Protein AF-0000000084681664 (afdb_homodimer)

InterPro domains:
  IPR002347 Short-chain dehydrogenase/reductase SDR [PF00106] (3-190)
  IPR002347 Short-chain dehydrogenase/reductase SDR [PR00081] (3-20)
  IPR002347 Short-chain dehydrogenase/reductase SDR [PR00081] (76-87)
  IPR002347 Short-chain dehydrogenase/reductase SDR [PR00081] (126-142)
  IPR002347 Short-chain dehydrogenase/reductase SDR [PR00081] (152-171)
  IPR002347 Short-chain dehydrogenase/reductase SDR [PR00081] (171-188)
  IPR020904 Short-chain dehydrogenase/reductase, conserved site [PS00061] (139-167)
  IPR036291 NAD(P)-binding domain superfamily [SSF51735] (2-217)

Secondary structure (DSSP, 8-state):
--EEEESS-SSHHHHHHHHHHHHTT-EEEEEES-HHHHHHHHHHHHTTT--EEEEES-TT-HHHHHHHHHHHHHHT--SEEEE-----SSSS---GGG--HHHHHHHHIIIIIHHHHHHHHHHHHHHHSTT-EEEEE--GGGTS--TT-HHHHHHHHHHHHHHHHHHHH-TTSEEEEEE--S---HHHHHHSTT-------HHHHHHHHHHHHHH-PPSEEEEHHHHHTT-/--EEEESS-SSHHHHHHHHHHHHTT-EEEEEES-HHHHHHHHHHHHTTT--EEEEES-TT-HHHHHHHHHHHHHHT--SEEEE-----SSSS---GGG--HHHHHHHHIIIIIHHHHHHHHHHHHHHHSTT-EEEEE--GGGTS--TT-HHHHHHHHHHHHHHHHHHHH-TTSEEEEEE--S---HHHHHHSTT-------HHHHHHHHHHHHHH-PPSEEEEHHHHHTT-

Solvent-accessible surface area (backbone atoms only — not comparable to full-atom values): 22269 Å² total; per-residue (Å²): 115,56,26,35,38,34,30,33,20,40,47,52,54,32,26,40,42,49,42,55,41,13,70,73,51,27,25,37,30,37,25,17,69,50,53,65,52,26,50,54,40,41,50,61,24,36,72,54,74,32,58,63,48,70,48,61,42,51,64,70,36,67,69,48,36,51,49,51,41,50,52,25,48,73,70,72,29,30,28,31,41,34,43,50,41,71,43,54,38,41,78,52,46,43,45,68,79,69,50,53,64,70,24,36,50,46,7,35,38,40,37,29,52,21,41,51,53,40,47,47,68,35,41,72,39,25,72,68,30,96,64,10,33,38,36,39,58,41,42,62,46,31,81,42,60,47,72,32,37,23,52,33,11,11,21,30,20,18,30,44,34,37,34,41,12,46,22,63,68,35,71,83,39,36,19,33,25,33,18,62,61,77,44,60,34,71,68,46,46,43,39,45,68,88,67,76,70,89,50,49,49,35,68,74,43,38,59,29,57,54,46,44,70,72,67,56,63,78,52,38,77,46,47,27,68,71,59,55,61,80,115,116,55,26,34,39,33,30,34,20,40,47,52,53,32,26,39,41,48,42,55,40,12,71,72,50,27,25,36,29,37,25,18,68,51,55,66,52,26,50,53,41,39,51,62,25,35,72,55,77,32,56,65,47,70,48,60,42,53,64,70,36,68,69,48,35,50,48,51,42,51,52,25,48,76,70,73,30,31,28,32,40,33,41,51,42,72,44,54,38,42,79,51,46,43,45,69,79,69,51,53,65,69,23,38,50,46,7,36,39,38,37,28,53,22,40,51,52,41,48,48,68,34,40,72,38,26,71,69,30,95,65,10,33,39,37,39,60,42,41,63,46,33,81,41,60,46,71,31,38,24,53,33,12,11,20,28,19,17,32,43,33,36,34,41,12,46,23,62,68,35,72,85,39,37,20,32,24,34,19,62,60,76,45,60,32,71,69,49,48,43,40,45,68,88,66,75,71,89,49,50,48,35,67,74,43,38,60,29,58,54,47,44,71,73,67,56,61,77,54,38,77,46,48,28,68,71,60,56,60,78,116

pLDDT: mean 96.1, std 7.07, range [36.34, 98.94]

Sequence (462 aa):
MPVAIITGASRGLGRALAEALAARGWDLVLDARGAGPLREAAEAAEGRGVRVAALPGDVTDPGHRAALVAAARRLGGADLVVSNASALGAEPLVPLAELRLDGLRRALEVNVVAALGLVQEALPLLRRSPAGTVIAVSSDAAVEAYGTWGGYGASKAALDRLAAVLGAEEPALRVWAVDPGDMATELYAAAVPGDDEPRPAPAEVVPAFLRLLDERPASGRYAAPALTVGRMPVAIITGASRGLGRALAEALAARGWDLVLDARGAGPLREAAEAAEGRGVRVAALPGDVTDPGHRAALVAAARRLGGADLVVSNASALGAEPLVPLAELRLDGLRRALEVNVVAALGLVQEALPLLRRSPAGTVIAVSSDAAVEAYGTWGGYGASKAALDRLAAVLGAEEPALRVWAVDPGDMATELYAAAVPGDDEPRPAPAEVVPAFLRLLDERPASGRYAAPALTVGR

Foldseek 3Di:
DAEEEFEPLLDFLNLLLLQVVLLVAYEYEYEDQDPVSQVVSQVSSVVSVHHYHYDYDALLDLVSLLVSLVVCVVSPFHQEYELDFFAQLDFAFAAPVPRDVSSLVVRLSRLPVSLVSSCVSRVVRLVVHQAREYERAAAPLLPDPDGSSVSNNVSRVNNQVVQVVVCVVCVSYAGEYEHLYDEPTPNVCRHDPPPPDDHHGSNVQSVLVVVCSVVVDRHHYYYSVVSPPPD/DAEEEFEPLLDFLNLLLLQVVLLVAYEYEYEDQDPVSQVVSQVSSVVSVHHYHYDYDALLDLVSLLVSLVVCVVSPFHQEYELDFFAQLDFAFAAPVPRDVSSLVVRLSRLPVSLVSSCVSRVVRLVVHQAREYERAAAPLLPDPDGSSVSNNVSRVNNQVVQVVVCVVCVSYAGEYEHLYDEPTPNVCRHDPPPPDDHHGSNVQSVLVVVCSVVVDRHHYYYSVVSPPPD

Structure (mmCIF, N/CA/C/O backbone):
data_AF-0000000084681664-model_v1
#
loop_
_entity.id
_entity.type
_entity.pdbx_description
1 polymer 'Short chain dehydrogenase'
#
loop_
_atom_site.group_PDB
_atom_site.id
_atom_site.type_symbol
_atom_site.label_atom_id
_atom_site.label_alt_id
_atom_site.label_comp_id
_atom_site.label_asym_id
_atom_site.label_entity_id
_atom_site.label_seq_id
_atom_site.pdbx_PDB_ins_code
_atom_site.Cartn_x
_atom_site.Cartn_y
_atom_site.Cartn_z
_atom_site.occupancy
_atom_site.B_iso_or_equiv
_atom_site.auth_seq_id
_atom_site.auth_comp_id
_atom_site.auth_asym_id
_atom_site.auth_atom_id
_atom_site.pdbx_PDB_model_num
ATOM 1 N N . MET A 1 1 ? -4.848 -33 -13.789 1 92.62 1 MET A N 1
ATOM 2 C CA . MET A 1 1 ? -3.588 -32.438 -13.312 1 92.62 1 MET A CA 1
ATOM 3 C C . MET A 1 1 ? -3.797 -31.047 -12.75 1 92.62 1 MET A C 1
ATOM 5 O O . MET A 1 1 ? -4.633 -30.297 -13.25 1 92.62 1 MET A O 1
ATOM 9 N N . PRO A 1 2 ? -3.109 -30.75 -11.648 1 98.06 2 PRO A N 1
ATOM 10 C CA . PRO A 1 2 ? -3.303 -29.391 -11.133 1 98.06 2 PRO A CA 1
ATOM 11 C C . PRO A 1 2 ? -2.74 -28.312 -12.062 1 98.06 2 PRO A C 1
ATOM 13 O O . PRO A 1 2 ? -1.815 -28.594 -12.828 1 98.06 2 PRO A O 1
ATOM 16 N N . VAL A 1 3 ? -3.289 -27.094 -12.039 1 98.81 3 VAL A N 1
ATOM 17 C CA . VAL A 1 3 ? -2.92 -26.016 -12.938 1 98.81 3 VAL A CA 1
ATOM 18 C C . VAL A 1 3 ? -2.449 -24.812 -12.133 1 98.81 3 VAL A C 1
ATOM 20 O O . VAL A 1 3 ? -3.1 -24.406 -11.164 1 98.81 3 VAL A O 1
ATOM 23 N N . ALA A 1 4 ? -1.304 -24.219 -12.516 1 98.94 4 ALA A N 1
ATOM 24 C CA . ALA A 1 4 ? -0.778 -23.016 -11.875 1 98.94 4 ALA A CA 1
ATOM 25 C C . ALA A 1 4 ? -0.662 -21.859 -12.867 1 98.94 4 ALA A C 1
ATOM 27 O O . ALA A 1 4 ? -0.241 -22.062 -14.016 1 98.94 4 ALA A O 1
ATOM 28 N N . ILE A 1 5 ? -1.104 -20.719 -12.477 1 98.94 5 ILE A N 1
ATOM 29 C CA . ILE A 1 5 ? -0.819 -19.453 -13.164 1 98.94 5 ILE A CA 1
ATOM 30 C C . ILE A 1 5 ? 0.334 -18.734 -12.477 1 98.94 5 ILE A C 1
ATOM 32 O O . ILE A 1 5 ? 0.264 -18.453 -11.281 1 98.94 5 ILE A O 1
ATOM 36 N N . ILE A 1 6 ? 1.409 -18.453 -13.164 1 98.94 6 ILE A N 1
ATOM 37 C CA . ILE A 1 6 ? 2.574 -17.766 -12.602 1 98.94 6 ILE A CA 1
ATOM 38 C C . ILE A 1 6 ? 2.924 -16.547 -13.453 1 98.94 6 ILE A C 1
ATOM 40 O O . ILE A 1 6 ? 3.217 -16.688 -14.641 1 98.94 6 ILE A O 1
ATOM 44 N N . THR A 1 7 ? 2.885 -15.375 -12.875 1 98.88 7 THR A N 1
ATOM 45 C CA . THR A 1 7 ? 3.27 -14.164 -13.594 1 98.88 7 THR A CA 1
ATOM 46 C C . THR A 1 7 ? 4.75 -13.852 -13.383 1 98.88 7 THR A C 1
ATOM 48 O O . THR A 1 7 ? 5.328 -14.219 -12.359 1 98.88 7 THR A O 1
ATOM 51 N N . GLY A 1 8 ? 5.34 -13.117 -14.344 1 98.06 8 GLY A N 1
ATOM 52 C CA . GLY A 1 8 ? 6.773 -12.875 -14.281 1 98.06 8 GLY A CA 1
ATOM 53 C C . GLY A 1 8 ? 7.594 -14.156 -14.312 1 98.06 8 GLY A C 1
ATOM 54 O O . GLY A 1 8 ? 8.484 -14.344 -13.484 1 98.06 8 GLY A O 1
ATOM 55 N N . ALA A 1 9 ? 7.328 -15.023 -15.242 1 98 9 ALA A N 1
ATOM 56 C CA . ALA A 1 9 ? 7.812 -16.406 -15.164 1 98 9 ALA A CA 1
ATOM 57 C C . ALA A 1 9 ? 8.992 -16.625 -16.109 1 98 9 ALA A C 1
ATOM 59 O O . ALA A 1 9 ? 9.453 -17.766 -16.266 1 98 9 ALA A O 1
ATOM 60 N N . SER A 1 10 ? 9.5 -15.555 -16.766 1 96.38 10 SER A N 1
ATOM 61 C CA . SER A 1 10 ? 10.523 -15.758 -17.781 1 96.38 10 SER A CA 1
ATOM 62 C C . SER A 1 10 ? 11.914 -15.82 -17.172 1 96.38 10 SER A C 1
ATOM 64 O O . SER A 1 10 ? 12.867 -16.25 -17.828 1 96.38 10 SER A O 1
ATOM 66 N N . ARG A 1 11 ? 12.086 -15.367 -15.93 1 94.06 11 ARG A N 1
ATOM 67 C CA . ARG A 1 11 ? 13.383 -15.359 -15.25 1 94.06 11 ARG A CA 1
ATOM 68 C C . ARG A 1 11 ? 13.203 -15.422 -13.742 1 94.06 11 ARG A C 1
ATOM 70 O O . ARG A 1 11 ? 12.078 -15.383 -13.234 1 94.06 11 ARG A O 1
ATOM 77 N N . GLY A 1 12 ? 14.305 -15.609 -13.078 1 95.56 12 GLY A N 1
ATOM 78 C CA . GLY A 1 12 ? 14.328 -15.484 -11.625 1 95.56 12 GLY A CA 1
ATOM 79 C C . GLY A 1 12 ? 13.453 -16.5 -10.922 1 95.56 12 GLY A C 1
ATOM 80 O O . GLY A 1 12 ? 13.469 -17.688 -11.281 1 95.56 12 GLY A O 1
ATOM 81 N N . LEU A 1 13 ? 12.797 -16.047 -9.891 1 97.31 13 LEU A N 1
ATOM 82 C CA . LEU A 1 13 ? 11.984 -16.906 -9.047 1 97.31 13 LEU A CA 1
ATOM 83 C C . LEU A 1 13 ? 10.836 -17.531 -9.836 1 97.31 13 LEU A C 1
ATOM 85 O O . LEU A 1 13 ? 10.547 -18.719 -9.688 1 97.31 13 LEU A O 1
ATOM 89 N N . GLY A 1 14 ? 10.164 -16.734 -10.688 1 98.06 14 GLY A N 1
ATOM 90 C CA . GLY A 1 14 ? 9.047 -17.219 -11.477 1 98.06 14 GLY A CA 1
ATOM 91 C C . GLY A 1 14 ? 9.414 -18.391 -12.367 1 98.06 14 GLY A C 1
ATOM 92 O O . GLY A 1 14 ? 8.688 -19.391 -12.414 1 98.06 14 GLY A O 1
ATOM 93 N N . ARG A 1 15 ? 10.5 -18.281 -13 1 97.38 15 ARG A N 1
ATOM 94 C CA . ARG A 1 15 ? 10.961 -19.344 -13.875 1 97.38 15 ARG A CA 1
ATOM 95 C C . ARG A 1 15 ? 11.32 -20.594 -13.07 1 97.38 15 ARG A C 1
ATOM 97 O O . ARG A 1 15 ? 10.922 -21.703 -13.438 1 97.38 15 ARG A O 1
ATOM 104 N N . ALA A 1 16 ? 12.078 -20.406 -12.023 1 97.5 16 ALA A N 1
ATOM 105 C CA . ALA A 1 16 ? 12.492 -21.531 -11.188 1 97.5 16 ALA A CA 1
ATOM 106 C C . ALA A 1 16 ? 11.281 -22.266 -10.617 1 97.5 16 ALA A C 1
ATOM 108 O O . ALA A 1 16 ? 11.266 -23.5 -10.578 1 97.5 16 ALA A O 1
ATOM 109 N N . LEU A 1 17 ? 10.289 -21.547 -10.188 1 98.06 17 LEU A N 1
ATOM 110 C CA . LEU A 1 17 ? 9.086 -22.141 -9.625 1 98.06 17 LEU A CA 1
ATOM 111 C C . LEU A 1 17 ? 8.305 -22.906 -10.695 1 98.06 17 LEU A C 1
ATOM 113 O O . LEU A 1 17 ? 7.805 -24 -10.445 1 98.06 17 LEU A O 1
ATOM 117 N N . ALA A 1 18 ? 8.188 -22.297 -11.891 1 98.38 18 ALA A N 1
ATOM 118 C CA . ALA A 1 18 ? 7.516 -22.953 -13.008 1 98.38 18 ALA A CA 1
ATOM 119 C C . ALA A 1 18 ? 8.156 -24.312 -13.312 1 98.38 18 ALA A C 1
ATOM 121 O O . ALA A 1 18 ? 7.453 -25.312 -13.461 1 98.38 18 ALA A O 1
ATOM 122 N N . GLU A 1 19 ? 9.461 -24.328 -13.375 1 97.75 19 GLU A N 1
ATOM 123 C CA . GLU A 1 19 ? 10.18 -25.562 -13.672 1 97.75 19 GLU A CA 1
ATOM 124 C C . GLU A 1 19 ? 9.953 -26.625 -12.586 1 97.75 19 GLU A C 1
ATOM 126 O O . GLU A 1 19 ? 9.75 -27.797 -12.898 1 97.75 19 GLU A O 1
ATOM 131 N N . ALA A 1 20 ? 10.008 -26.203 -11.367 1 98.06 20 ALA A N 1
ATOM 132 C CA . ALA A 1 20 ? 9.82 -27.125 -10.25 1 98.06 20 ALA A CA 1
ATOM 133 C C . ALA A 1 20 ? 8.406 -27.703 -10.25 1 98.06 20 ALA A C 1
ATOM 135 O O . ALA A 1 20 ? 8.219 -28.891 -10.008 1 98.06 20 ALA A O 1
ATOM 136 N N . LEU A 1 21 ? 7.395 -26.891 -10.492 1 98.62 21 LEU A N 1
ATOM 137 C CA . LEU A 1 21 ? 6.012 -27.359 -10.531 1 98.62 21 LEU A CA 1
ATOM 138 C C . LEU A 1 21 ? 5.793 -28.297 -11.711 1 98.62 21 LEU A C 1
ATOM 140 O O . LEU A 1 21 ? 5.09 -29.312 -11.586 1 98.62 21 LEU A O 1
ATOM 144 N N . ALA A 1 22 ? 6.406 -27.984 -12.859 1 98.38 22 ALA A N 1
ATOM 145 C CA . ALA A 1 22 ? 6.328 -28.875 -14.016 1 98.38 22 ALA A CA 1
ATOM 146 C C . ALA A 1 22 ? 6.875 -30.266 -13.68 1 98.38 22 ALA A C 1
ATOM 148 O O . ALA A 1 22 ? 6.289 -31.281 -14.062 1 98.38 22 ALA A O 1
ATOM 149 N N . ALA A 1 23 ? 7.961 -30.266 -12.961 1 97.81 23 ALA A N 1
ATOM 150 C CA . ALA A 1 23 ? 8.578 -31.516 -12.562 1 97.81 23 ALA A CA 1
ATOM 151 C C . ALA A 1 23 ? 7.645 -32.344 -11.664 1 97.81 23 ALA A C 1
ATOM 153 O O . ALA A 1 23 ? 7.766 -33.562 -11.578 1 97.81 23 ALA A O 1
ATOM 154 N N . ARG A 1 24 ? 6.727 -31.719 -11.086 1 97.81 24 ARG A N 1
ATOM 155 C CA . ARG A 1 24 ? 5.77 -32.375 -10.203 1 97.81 24 ARG A CA 1
ATOM 156 C C . ARG A 1 24 ? 4.461 -32.656 -10.93 1 97.81 24 ARG A C 1
ATOM 158 O O . ARG A 1 24 ? 3.463 -33.031 -10.305 1 97.81 24 ARG A O 1
ATOM 165 N N . GLY A 1 25 ? 4.398 -32.312 -12.195 1 97.94 25 GLY A N 1
ATOM 166 C CA . GLY A 1 25 ? 3.268 -32.688 -13.016 1 97.94 25 GLY A CA 1
ATOM 167 C C . GLY A 1 25 ? 2.213 -31.609 -13.148 1 97.94 25 GLY A C 1
ATOM 168 O O . GLY A 1 25 ? 1.084 -31.891 -13.555 1 97.94 25 GLY A O 1
ATOM 169 N N . TRP A 1 26 ? 2.49 -30.375 -12.742 1 98.56 26 TRP A N 1
ATOM 170 C CA . TRP A 1 26 ? 1.545 -29.281 -12.867 1 98.56 26 TRP A CA 1
ATOM 171 C C . TRP A 1 26 ? 1.498 -28.75 -14.297 1 98.56 26 TRP A C 1
ATOM 173 O O . TRP A 1 26 ? 2.539 -28.531 -14.922 1 98.56 26 TRP A O 1
ATOM 183 N N . ASP A 1 27 ? 0.316 -28.594 -14.82 1 98.75 27 ASP A N 1
ATOM 184 C CA . ASP A 1 27 ? 0.17 -27.766 -16.016 1 98.75 27 ASP A CA 1
ATOM 185 C C . ASP A 1 27 ? 0.334 -26.281 -15.664 1 98.75 27 ASP A C 1
ATOM 187 O O . ASP A 1 27 ? 0.046 -25.859 -14.547 1 98.75 27 ASP A O 1
ATOM 191 N N . LEU A 1 28 ? 0.81 -25.531 -16.672 1 98.88 28 LEU A N 1
ATOM 192 C CA . LEU A 1 28 ? 1.234 -24.188 -16.328 1 98.88 28 LEU A CA 1
ATOM 193 C C . LEU A 1 28 ? 0.66 -23.156 -17.297 1 98.88 28 LEU A C 1
ATOM 195 O O . LEU A 1 28 ? 0.589 -23.422 -18.5 1 98.88 28 LEU A O 1
ATOM 199 N N . VAL A 1 29 ? 0.22 -22.047 -16.781 1 98.94 29 VAL A N 1
ATOM 200 C CA . VAL A 1 29 ? 0.013 -20.797 -17.516 1 98.94 29 VAL A CA 1
ATOM 201 C C . VAL A 1 29 ? 1.051 -19.766 -17.094 1 98.94 29 VAL A C 1
ATOM 203 O O . VAL A 1 29 ? 1.085 -19.359 -15.922 1 98.94 29 VAL A 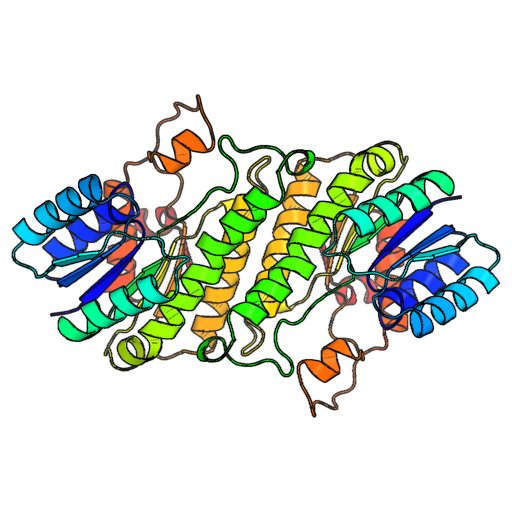O 1
ATOM 206 N N . LEU A 1 30 ? 1.912 -19.328 -18.031 1 98.81 30 LEU A N 1
ATOM 207 C CA . LEU A 1 30 ? 3.047 -18.469 -17.719 1 98.81 30 LEU A CA 1
ATOM 208 C C . LEU A 1 30 ? 2.91 -17.125 -18.422 1 98.81 30 LEU A C 1
ATOM 210 O O . LEU A 1 30 ? 2.486 -17.047 -19.578 1 98.81 30 LEU A O 1
ATOM 214 N N . ASP A 1 31 ? 3.225 -16.078 -17.609 1 98.44 31 ASP A N 1
ATOM 215 C CA . ASP A 1 31 ? 3.217 -14.695 -18.109 1 98.44 31 ASP A CA 1
ATOM 216 C C . ASP A 1 31 ? 4.578 -14.031 -17.906 1 98.44 31 ASP A C 1
ATOM 218 O O . ASP A 1 31 ? 5.238 -14.258 -16.891 1 98.44 31 ASP A O 1
ATOM 222 N N . ALA A 1 32 ? 5.031 -13.32 -18.844 1 97.69 32 ALA A N 1
ATOM 223 C CA . ALA A 1 32 ? 6.09 -12.32 -18.734 1 97.69 32 ALA A CA 1
ATOM 224 C C . ALA A 1 32 ? 5.98 -11.289 -19.844 1 97.69 32 ALA A C 1
ATOM 226 O O . ALA A 1 32 ? 5.25 -11.484 -20.828 1 97.69 32 ALA A O 1
ATOM 227 N N . ARG A 1 33 ? 6.727 -10.219 -19.766 1 93.69 33 ARG A N 1
ATOM 228 C CA . ARG A 1 33 ? 6.652 -9.141 -20.75 1 93.69 33 ARG A CA 1
ATOM 229 C C . ARG A 1 33 ? 7.379 -9.523 -22.047 1 93.69 33 ARG A C 1
ATOM 231 O O . ARG A 1 33 ? 6.887 -9.266 -23.141 1 93.69 33 ARG A O 1
ATOM 238 N N . GLY A 1 34 ? 8.469 -10.18 -21.844 1 92.94 34 GLY A N 1
ATOM 239 C CA . GLY A 1 34 ? 9.281 -10.508 -23.016 1 92.94 34 GLY A CA 1
ATOM 240 C C . GLY A 1 34 ? 8.938 -11.859 -23.609 1 92.94 34 GLY A C 1
ATOM 241 O O . GLY A 1 34 ? 9.07 -12.891 -22.953 1 92.94 34 GLY A O 1
ATOM 242 N N . ALA A 1 35 ? 8.609 -11.891 -24.891 1 95.75 35 ALA A N 1
ATOM 243 C CA . ALA A 1 35 ? 8.148 -13.102 -25.562 1 95.75 35 ALA A CA 1
ATOM 244 C C . ALA A 1 35 ? 9.273 -14.133 -25.672 1 95.75 35 ALA A C 1
ATOM 246 O O . ALA A 1 35 ? 9.062 -15.32 -25.438 1 95.75 35 ALA A O 1
ATOM 247 N N . GLY A 1 36 ? 10.422 -13.695 -26.031 1 95.31 36 GLY A N 1
ATOM 248 C CA . GLY A 1 36 ? 11.547 -14.602 -26.219 1 95.31 36 GLY A CA 1
ATOM 249 C C . GLY A 1 36 ? 11.898 -15.391 -24.969 1 95.31 36 GLY A C 1
ATOM 250 O O . GLY A 1 36 ? 11.773 -16.609 -24.953 1 95.31 36 GLY A O 1
ATOM 251 N N . PRO A 1 37 ? 12.305 -14.664 -23.938 1 95.62 37 PRO A N 1
ATOM 252 C CA . PRO A 1 37 ? 12.641 -15.352 -22.688 1 95.62 37 PRO A CA 1
ATOM 253 C C . PRO A 1 37 ? 11.484 -16.203 -22.156 1 95.62 37 PRO A C 1
ATOM 255 O O . PRO A 1 37 ? 11.711 -17.266 -21.578 1 95.62 37 PRO A O 1
ATOM 258 N N . LEU A 1 38 ? 10.289 -15.789 -22.344 1 97.75 38 LEU A N 1
ATOM 259 C CA . LEU A 1 38 ? 9.125 -16.531 -21.891 1 97.75 38 LEU A CA 1
ATOM 260 C C . LEU A 1 38 ? 8.992 -17.859 -22.641 1 97.75 38 LEU A C 1
ATOM 262 O O . LEU A 1 38 ? 8.672 -18.891 -22.062 1 97.75 38 LEU A O 1
ATOM 266 N N . ARG A 1 39 ? 9.188 -17.828 -23.906 1 97 39 ARG A N 1
ATOM 267 C CA . ARG A 1 39 ? 9.141 -19.031 -24.703 1 97 39 ARG A CA 1
ATOM 268 C C . ARG A 1 39 ? 10.188 -20.047 -24.25 1 97 39 ARG A C 1
ATOM 270 O O . ARG A 1 39 ? 9.906 -21.25 -24.188 1 97 39 ARG A O 1
ATOM 277 N N . GLU A 1 40 ? 11.312 -19.578 -23.969 1 96.56 40 GLU A N 1
ATOM 278 C CA . GLU A 1 40 ? 12.367 -20.453 -23.469 1 96.56 40 GLU A CA 1
ATOM 279 C C . GLU A 1 40 ? 11.969 -21.109 -22.156 1 96.56 40 GLU A C 1
ATOM 281 O O . GLU A 1 40 ? 12.195 -22.312 -21.953 1 96.56 40 GLU A O 1
ATOM 286 N N . ALA A 1 41 ? 11.438 -20.312 -21.266 1 96.06 41 ALA A N 1
ATOM 287 C CA . ALA A 1 41 ? 10.953 -20.844 -20 1 96.06 41 ALA A CA 1
ATOM 288 C C . ALA A 1 41 ? 9.867 -21.906 -20.219 1 96.06 41 ALA A C 1
ATOM 290 O O . ALA A 1 41 ? 9.859 -22.938 -19.562 1 96.06 41 ALA A O 1
ATOM 291 N N . ALA A 1 42 ? 8.977 -21.641 -21.141 1 97.56 42 ALA A N 1
ATOM 292 C CA . ALA A 1 42 ? 7.887 -22.562 -21.453 1 97.56 42 ALA A CA 1
ATOM 293 C C . ALA A 1 42 ? 8.422 -23.875 -22 1 97.56 42 ALA A C 1
ATOM 295 O O . ALA A 1 42 ? 7.953 -24.953 -21.641 1 97.56 42 ALA A O 1
ATOM 296 N N . GLU A 1 43 ? 9.375 -23.781 -22.859 1 96.88 43 GLU A N 1
ATOM 297 C CA . GLU A 1 43 ? 9.961 -24.969 -23.469 1 96.88 43 GLU A CA 1
ATOM 298 C C . GLU A 1 43 ? 10.641 -25.844 -22.422 1 96.88 43 GLU A C 1
ATOM 300 O O . GLU A 1 43 ? 10.531 -27.078 -22.469 1 96.88 43 GLU A O 1
ATOM 305 N N . ALA A 1 44 ? 11.305 -25.188 -21.547 1 94.56 44 ALA A N 1
ATOM 306 C CA . ALA A 1 44 ? 11.961 -25.922 -20.469 1 94.56 44 ALA A CA 1
ATOM 307 C C . ALA A 1 44 ? 10.938 -26.688 -19.625 1 94.56 44 ALA A C 1
ATOM 309 O O . ALA A 1 44 ? 11.18 -27.828 -19.25 1 94.56 44 ALA A O 1
ATOM 310 N N . ALA A 1 45 ? 9.836 -26.125 -19.344 1 94.38 45 ALA A N 1
ATOM 311 C CA . ALA A 1 45 ? 8.781 -26.734 -18.547 1 94.38 45 ALA A CA 1
ATOM 312 C C . ALA A 1 45 ? 8.078 -27.844 -19.328 1 94.38 45 ALA A C 1
ATOM 314 O O . ALA A 1 45 ? 7.777 -28.906 -18.781 1 94.38 45 ALA A O 1
ATOM 315 N N . GLU A 1 46 ? 7.832 -27.594 -20.609 1 94.88 46 GLU A N 1
ATOM 316 C CA . GLU A 1 46 ? 7.168 -28.578 -21.469 1 94.88 46 GLU A CA 1
ATOM 317 C C . GLU A 1 46 ? 7.988 -29.859 -21.594 1 94.88 46 GLU A C 1
ATOM 319 O O . GLU A 1 46 ? 7.43 -30.938 -21.734 1 94.88 46 GLU A O 1
ATOM 324 N N . GLY A 1 47 ? 9.203 -29.656 -21.531 1 92.75 47 GLY A N 1
ATOM 325 C CA . GLY A 1 47 ? 10.102 -30.812 -21.594 1 92.75 47 GLY A CA 1
ATOM 326 C C . GLY A 1 47 ? 9.867 -31.797 -20.469 1 92.75 47 GLY A C 1
ATOM 327 O O . GLY A 1 47 ? 10.305 -32.969 -20.562 1 92.75 47 GLY A O 1
ATOM 328 N N . ARG A 1 48 ? 9.117 -31.422 -19.516 1 92.31 48 ARG A N 1
ATOM 329 C CA . ARG A 1 48 ? 8.828 -32.281 -18.375 1 92.31 48 ARG A CA 1
ATOM 330 C C . ARG A 1 48 ? 7.535 -33.062 -18.594 1 92.31 48 ARG A C 1
ATOM 332 O O . ARG A 1 48 ? 7.082 -33.781 -17.703 1 92.31 48 ARG A O 1
ATOM 339 N N . GLY A 1 49 ? 6.82 -32.844 -19.719 1 94.5 49 GLY A N 1
ATOM 340 C CA . GLY A 1 49 ? 5.664 -33.656 -20.109 1 94.5 49 GLY A CA 1
ATOM 341 C C . GLY A 1 49 ? 4.348 -33.031 -19.688 1 94.5 49 GLY A C 1
ATOM 342 O O . GLY A 1 49 ? 3.336 -33.719 -19.562 1 94.5 49 GLY A O 1
ATOM 343 N N . VAL A 1 50 ? 4.324 -31.781 -19.344 1 97.62 50 VAL A N 1
ATOM 344 C CA . VAL A 1 50 ? 3.104 -31.109 -18.906 1 97.62 50 VAL A CA 1
ATOM 345 C C . VAL A 1 50 ? 2.654 -30.125 -19.984 1 97.62 50 VAL A C 1
ATOM 347 O O . VAL A 1 50 ? 3.393 -29.844 -20.938 1 97.62 50 VAL A O 1
ATOM 350 N N . ARG A 1 51 ? 1.422 -29.641 -19.891 1 98.25 51 ARG A N 1
ATOM 351 C CA . ARG A 1 51 ? 0.934 -28.609 -20.797 1 98.25 51 ARG A CA 1
ATOM 352 C C . ARG A 1 51 ? 1.282 -27.219 -20.266 1 98.25 51 ARG A C 1
ATOM 354 O O . ARG A 1 51 ? 1.167 -26.953 -19.062 1 98.25 51 ARG A O 1
ATOM 361 N N . VAL A 1 52 ? 1.772 -26.406 -21.156 1 98.56 52 VAL A N 1
ATOM 362 C CA . VAL A 1 52 ? 2.158 -25.062 -20.781 1 98.56 52 VAL A CA 1
ATOM 363 C C . VAL A 1 52 ? 1.534 -24.047 -21.75 1 98.56 52 VAL A C 1
ATOM 365 O O . VAL A 1 52 ? 1.628 -24.219 -22.969 1 98.56 52 VAL A O 1
ATOM 368 N N . ALA A 1 53 ? 0.82 -23.094 -21.297 1 98.69 53 ALA A N 1
ATOM 369 C CA . ALA A 1 53 ? 0.409 -21.906 -22.047 1 98.69 53 ALA A CA 1
ATOM 370 C C . ALA A 1 53 ? 1.249 -20.703 -21.656 1 98.69 53 ALA A C 1
ATOM 372 O O . ALA A 1 53 ? 1.218 -20.25 -20.516 1 98.69 53 ALA A O 1
ATOM 373 N N . ALA A 1 54 ? 2.055 -20.25 -22.562 1 98.62 54 ALA A N 1
ATOM 374 C CA . ALA A 1 54 ? 2.879 -19.062 -22.344 1 98.62 54 ALA A CA 1
ATOM 375 C C . ALA A 1 54 ? 2.297 -17.844 -23.078 1 98.62 54 ALA A C 1
ATOM 377 O O . ALA A 1 54 ? 2.174 -17.844 -24.297 1 98.62 54 ALA A O 1
ATOM 378 N N . LEU A 1 55 ? 1.935 -16.828 -22.328 1 98.69 55 LEU A N 1
ATOM 379 C CA . LEU A 1 55 ? 1.298 -15.648 -22.906 1 98.69 55 LEU A CA 1
ATOM 380 C C . LEU A 1 55 ? 2.084 -14.383 -22.562 1 98.69 55 LEU A C 1
ATOM 382 O O . LEU A 1 55 ? 1.999 -13.875 -21.453 1 98.69 55 LEU A O 1
ATOM 386 N N . PRO A 1 56 ? 2.879 -13.859 -23.531 1 98.62 56 PRO A N 1
ATOM 387 C CA . PRO A 1 56 ? 3.566 -12.594 -23.266 1 98.62 56 PRO A CA 1
ATOM 388 C C . PRO A 1 56 ? 2.604 -11.422 -23.141 1 98.62 56 PRO A C 1
ATOM 390 O O . PRO A 1 56 ? 1.602 -11.352 -23.859 1 98.62 56 PRO A O 1
ATOM 393 N N . GLY A 1 57 ? 2.816 -10.578 -22.172 1 98.5 57 GLY A N 1
ATOM 394 C CA . GLY A 1 57 ? 1.959 -9.422 -21.984 1 98.5 57 GLY A CA 1
ATOM 395 C C . GLY A 1 57 ? 2.203 -8.719 -20.656 1 98.5 57 GLY A C 1
ATOM 396 O O . GLY A 1 57 ? 3.092 -9.102 -19.891 1 98.5 57 GLY A O 1
ATOM 397 N N . ASP A 1 58 ? 1.516 -7.648 -20.453 1 98.62 58 ASP A N 1
ATOM 398 C CA . ASP A 1 58 ? 1.601 -6.824 -19.25 1 98.62 58 ASP A CA 1
ATOM 399 C C . ASP A 1 58 ? 0.452 -7.125 -18.297 1 98.62 58 ASP A C 1
ATOM 401 O O . ASP A 1 58 ? -0.718 -6.988 -18.656 1 98.62 58 ASP A O 1
ATOM 405 N N . VAL A 1 59 ? 0.784 -7.547 -17.109 1 98.69 59 VAL A N 1
ATOM 406 C CA . VAL A 1 59 ? -0.218 -7.957 -16.125 1 98.69 59 VAL A CA 1
ATOM 407 C C . VAL A 1 59 ? -1.104 -6.77 -15.758 1 98.69 59 VAL A C 1
ATOM 409 O O . VAL A 1 59 ? -2.176 -6.945 -15.18 1 98.69 59 VAL A O 1
ATOM 412 N N . THR A 1 60 ? -0.649 -5.527 -16.047 1 98.62 60 THR A N 1
ATOM 413 C CA . THR A 1 60 ? -1.479 -4.367 -15.734 1 98.62 60 THR A CA 1
ATOM 414 C C . THR A 1 60 ? -2.619 -4.234 -16.734 1 98.62 60 THR A C 1
ATOM 416 O O . THR A 1 60 ? -3.564 -3.475 -16.516 1 98.62 60 THR A O 1
ATOM 419 N N . ASP A 1 61 ? -2.615 -5 -17.812 1 98.62 61 ASP A N 1
ATOM 420 C CA . ASP A 1 61 ? -3.67 -5.016 -18.812 1 98.62 61 ASP A CA 1
ATOM 421 C C . ASP A 1 61 ? -4.777 -5.992 -18.438 1 98.62 61 ASP A C 1
ATOM 423 O O . ASP A 1 61 ? -4.547 -7.199 -18.344 1 98.62 61 ASP A O 1
ATOM 427 N N . PRO A 1 62 ? -5.977 -5.449 -18.297 1 98.38 62 PRO A N 1
ATOM 428 C CA . PRO A 1 62 ? -7.066 -6.34 -17.906 1 98.38 62 PRO A CA 1
ATOM 429 C C . PRO A 1 62 ? -7.336 -7.438 -18.938 1 98.38 62 PRO A C 1
ATOM 431 O O . PRO A 1 62 ? -7.676 -8.562 -18.562 1 98.38 62 PRO A O 1
ATOM 434 N N . GLY A 1 63 ? -7.242 -7.09 -20.156 1 98.69 63 GLY A N 1
ATOM 435 C CA . GLY A 1 63 ? -7.414 -8.102 -21.188 1 98.69 63 GLY A CA 1
ATOM 436 C C . GLY A 1 63 ? -6.391 -9.219 -21.094 1 98.69 63 GLY A C 1
ATOM 437 O O . GLY A 1 63 ? -6.719 -10.383 -21.344 1 98.69 63 GLY A O 1
ATOM 438 N N . HIS A 1 64 ? -5.191 -8.867 -20.781 1 98.75 64 HIS A N 1
ATOM 439 C CA . HIS A 1 64 ? -4.137 -9.867 -20.641 1 98.75 64 HIS A CA 1
ATOM 440 C C . HIS A 1 64 ? -4.414 -10.797 -19.469 1 98.75 64 HIS A C 1
ATOM 442 O O . HIS A 1 64 ? -4.277 -12.016 -19.578 1 98.75 64 HIS A O 1
ATOM 448 N N . ARG A 1 65 ? -4.82 -10.273 -18.328 1 98.81 65 ARG A N 1
ATOM 449 C CA . ARG A 1 65 ? -5.152 -11.086 -17.172 1 98.81 65 ARG A CA 1
ATOM 450 C C . ARG A 1 65 ? -6.297 -12.047 -17.484 1 98.81 65 ARG A C 1
ATOM 452 O O . ARG A 1 65 ? -6.246 -13.219 -17.109 1 98.81 65 ARG A O 1
ATOM 459 N N . ALA A 1 66 ? -7.25 -11.508 -18.156 1 98.81 66 ALA A N 1
ATOM 460 C CA . ALA A 1 66 ? -8.367 -12.359 -18.562 1 98.81 66 ALA A CA 1
ATOM 461 C C . ALA A 1 66 ? -7.895 -13.508 -19.453 1 98.81 66 ALA A C 1
ATOM 463 O O . ALA A 1 66 ? -8.383 -14.633 -19.328 1 98.81 66 ALA A O 1
ATOM 464 N N . ALA A 1 67 ? -6.996 -13.219 -20.312 1 98.88 67 ALA A N 1
ATOM 465 C CA . ALA A 1 67 ? -6.453 -14.234 -21.203 1 98.88 67 ALA A CA 1
ATOM 466 C C . ALA A 1 67 ? -5.707 -15.312 -20.422 1 98.88 67 ALA A C 1
ATOM 468 O O . ALA A 1 67 ? -5.766 -16.5 -20.766 1 98.88 67 ALA A O 1
ATOM 469 N N . LEU A 1 68 ? -4.98 -14.914 -19.406 1 98.94 68 LEU A N 1
ATOM 470 C CA . LEU A 1 68 ? -4.285 -15.875 -18.562 1 98.94 68 LEU A CA 1
ATOM 471 C C . LEU A 1 68 ? -5.277 -16.828 -17.906 1 98.94 68 LEU A C 1
ATOM 473 O O . LEU A 1 68 ? -5.066 -18.047 -17.906 1 98.94 68 LEU A O 1
ATOM 477 N N . VAL A 1 69 ? -6.352 -16.312 -17.375 1 98.94 69 VAL A N 1
ATOM 478 C CA . VAL A 1 69 ? -7.344 -17.109 -16.672 1 98.94 69 VAL A CA 1
ATOM 479 C C . VAL A 1 69 ? -8.086 -18 -17.656 1 98.94 69 VAL A C 1
ATOM 481 O O . VAL A 1 69 ? -8.383 -19.156 -17.359 1 98.94 69 VAL A O 1
ATOM 484 N N . ALA A 1 70 ? -8.344 -17.438 -18.828 1 98.88 70 ALA A N 1
ATOM 485 C CA . ALA A 1 70 ? -8.969 -18.234 -19.875 1 98.88 70 ALA A CA 1
ATOM 486 C C . ALA A 1 70 ? -8.094 -19.422 -20.25 1 98.88 70 ALA A C 1
ATOM 488 O O . ALA A 1 70 ? -8.594 -20.531 -20.484 1 98.88 70 ALA A O 1
ATOM 489 N N . ALA A 1 71 ? -6.809 -19.203 -20.375 1 98.94 71 ALA A N 1
ATOM 490 C CA . ALA A 1 71 ? -5.871 -20.297 -20.672 1 98.94 71 ALA A CA 1
ATOM 491 C C . ALA A 1 71 ? -5.906 -21.359 -19.594 1 98.94 71 ALA A C 1
ATOM 493 O O . ALA A 1 71 ? -5.863 -22.562 -19.891 1 98.94 71 ALA A O 1
ATOM 494 N N . ALA A 1 72 ? -5.934 -20.938 -18.359 1 98.88 72 ALA A N 1
ATOM 495 C CA . ALA A 1 72 ? -6.031 -21.875 -17.234 1 98.88 72 ALA A CA 1
ATOM 496 C C . ALA A 1 72 ? -7.316 -22.703 -17.328 1 98.88 72 ALA A C 1
ATOM 498 O O . ALA A 1 72 ? -7.297 -23.906 -17.109 1 98.88 72 ALA A O 1
ATOM 499 N N . ARG A 1 73 ? -8.375 -22 -17.641 1 98.62 73 ARG A N 1
ATOM 500 C CA . ARG A 1 73 ? -9.656 -22.688 -17.797 1 98.62 73 ARG A CA 1
ATOM 501 C C . ARG A 1 73 ? -9.57 -23.781 -18.859 1 98.62 73 ARG A C 1
ATOM 503 O O . ARG A 1 73 ? -10.109 -24.875 -18.672 1 98.62 73 ARG A O 1
ATOM 510 N N . ARG A 1 74 ? -8.922 -23.5 -19.938 1 98.56 74 ARG A N 1
ATOM 511 C CA . ARG A 1 74 ? -8.766 -24.469 -21.016 1 98.56 74 ARG A CA 1
ATOM 512 C C . ARG A 1 74 ? -7.93 -25.656 -20.562 1 98.56 74 ARG A C 1
ATOM 514 O O . ARG A 1 74 ? -8.102 -26.766 -21.062 1 98.56 74 ARG A O 1
ATOM 521 N N . LEU A 1 75 ? -7.023 -25.406 -19.656 1 98.5 75 LEU A N 1
ATOM 522 C CA . LEU A 1 75 ? -6.18 -26.484 -19.141 1 98.5 75 LEU A CA 1
ATOM 523 C C . LEU A 1 75 ? -6.918 -27.281 -18.078 1 98.5 75 LEU A C 1
ATOM 525 O O . LEU A 1 75 ? -6.414 -28.297 -17.594 1 98.5 75 LEU A O 1
ATOM 529 N N . GLY A 1 76 ? -8.055 -26.812 -17.625 1 97.94 76 GLY A N 1
ATOM 530 C CA . GLY A 1 76 ? -8.875 -27.609 -16.734 1 97.94 76 GLY A CA 1
ATOM 531 C C . GLY A 1 76 ? -9.195 -26.891 -15.43 1 97.94 76 GLY A C 1
ATOM 532 O O . GLY A 1 76 ? -9.898 -27.422 -14.578 1 97.94 76 GLY A O 1
ATOM 533 N N . GLY A 1 77 ? -8.711 -25.703 -15.266 1 98.25 77 GLY A N 1
ATOM 534 C CA . GLY A 1 77 ? -8.977 -24.938 -14.062 1 98.25 77 GLY A CA 1
ATOM 535 C C . GLY A 1 77 ? -7.766 -24.172 -13.562 1 98.25 77 GLY A C 1
ATOM 536 O O . GLY A 1 77 ? -6.859 -23.859 -14.336 1 98.25 77 GLY A O 1
ATOM 537 N N . ALA A 1 78 ? -7.812 -23.797 -12.312 1 98.75 78 ALA A N 1
ATOM 538 C CA . ALA A 1 78 ? -6.711 -23.125 -11.625 1 98.75 78 ALA A CA 1
ATOM 539 C C . ALA A 1 78 ? -6.645 -23.547 -10.156 1 98.75 78 ALA A C 1
ATOM 541 O O . ALA A 1 78 ? -7.605 -23.359 -9.414 1 98.75 78 ALA A O 1
ATOM 542 N N . ASP A 1 79 ? -5.535 -24.094 -9.828 1 98.88 79 ASP A N 1
ATOM 543 C CA . ASP A 1 79 ? -5.332 -24.547 -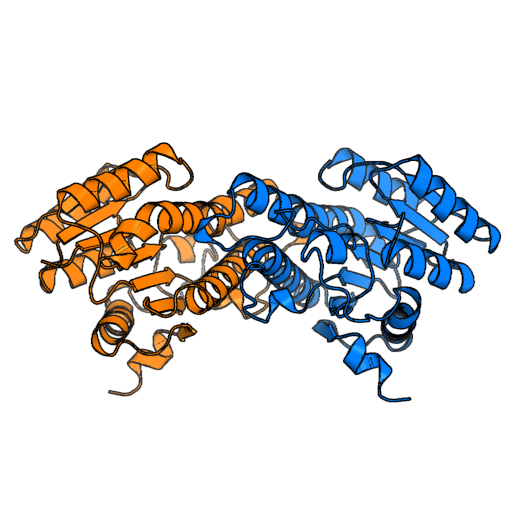8.453 1 98.88 79 ASP A CA 1
ATOM 544 C C . ASP A 1 79 ? -4.391 -23.609 -7.699 1 98.88 79 ASP A C 1
ATOM 546 O O . ASP A 1 79 ? -4.383 -23.594 -6.469 1 98.88 79 ASP A O 1
ATOM 550 N N . LEU A 1 80 ? -3.57 -22.875 -8.414 1 98.94 80 LEU A N 1
ATOM 551 C CA . LEU A 1 80 ? -2.559 -21.984 -7.832 1 98.94 80 LEU A CA 1
ATOM 552 C C . LEU A 1 80 ? -2.369 -20.75 -8.688 1 98.94 80 LEU A C 1
ATOM 554 O O . LEU A 1 80 ? -2.232 -20.844 -9.914 1 98.94 80 LEU A O 1
ATOM 558 N N . VAL A 1 81 ? -2.48 -19.609 -8.102 1 98.94 81 VAL A N 1
ATOM 559 C CA . VAL A 1 81 ? -2.094 -18.344 -8.719 1 98.94 81 VAL A CA 1
ATOM 560 C C . VAL A 1 81 ? -0.9 -17.75 -7.973 1 98.94 81 VAL A C 1
ATOM 562 O O . VAL A 1 81 ? -0.955 -17.547 -6.754 1 98.94 81 VAL A O 1
ATOM 565 N N . VAL A 1 82 ? 0.201 -17.516 -8.664 1 98.94 82 VAL A N 1
ATOM 566 C CA . VAL A 1 82 ? 1.394 -16.891 -8.094 1 98.94 82 VAL A CA 1
ATOM 567 C C . VAL A 1 82 ? 1.604 -15.516 -8.711 1 98.94 82 VAL A C 1
ATOM 569 O O . VAL A 1 82 ? 2.025 -15.398 -9.867 1 98.94 82 VAL A O 1
ATOM 572 N N . SER A 1 83 ? 1.313 -14.5 -7.93 1 98.69 83 SER A N 1
ATOM 573 C CA . SER A 1 83 ? 1.636 -13.133 -8.32 1 98.69 83 SER A CA 1
ATOM 574 C C . SER A 1 83 ? 3.104 -12.812 -8.062 1 98.69 83 SER A C 1
ATOM 576 O O . SER A 1 83 ? 3.455 -12.328 -6.984 1 98.69 83 SER A O 1
ATOM 578 N N . ASN A 1 84 ? 3.902 -13.023 -9.062 1 98.62 84 ASN A N 1
ATOM 579 C CA . ASN A 1 84 ? 5.348 -12.867 -8.961 1 98.62 84 ASN A CA 1
ATOM 580 C C . ASN A 1 84 ? 5.844 -11.664 -9.758 1 98.62 84 ASN A C 1
ATOM 582 O O . ASN A 1 84 ? 6.891 -11.094 -9.445 1 98.62 84 ASN A O 1
ATOM 586 N N . ALA A 1 85 ? 5.125 -11.289 -10.859 1 98.25 85 ALA A N 1
ATOM 587 C CA . ALA A 1 85 ? 5.484 -10.086 -11.602 1 98.25 85 ALA A CA 1
ATOM 588 C C . ALA A 1 85 ? 5.59 -8.883 -10.672 1 98.25 85 ALA A C 1
ATOM 590 O O . ALA A 1 85 ? 4.734 -8.68 -9.805 1 98.25 85 ALA A O 1
ATOM 591 N N . SER A 1 86 ? 6.668 -8.125 -10.797 1 97.75 86 SER A N 1
ATOM 592 C CA . SER A 1 86 ? 6.902 -7.031 -9.859 1 97.75 86 SER A CA 1
ATOM 593 C C . SER A 1 86 ? 7.633 -5.875 -10.531 1 97.75 86 SER A C 1
ATOM 595 O O . SER A 1 86 ? 8.328 -6.07 -11.531 1 97.75 86 SER A O 1
ATOM 597 N N . ALA A 1 87 ? 7.41 -4.715 -10.031 1 97.81 87 ALA A N 1
ATOM 598 C CA . ALA A 1 87 ? 8.125 -3.504 -10.422 1 97.81 87 ALA A CA 1
ATOM 599 C C . ALA A 1 87 ? 8.727 -2.809 -9.203 1 97.81 87 ALA A C 1
ATOM 601 O O . ALA A 1 87 ? 8.094 -2.736 -8.141 1 97.81 87 ALA A O 1
ATOM 602 N N . LEU A 1 88 ? 9.906 -2.316 -9.367 1 97.94 88 LEU A N 1
ATOM 603 C CA . LEU A 1 88 ? 10.609 -1.631 -8.289 1 97.94 88 LEU A CA 1
ATOM 604 C C . LEU A 1 88 ? 10.094 -0.203 -8.133 1 97.94 88 LEU A C 1
ATOM 606 O O . LEU A 1 88 ? 10.062 0.328 -7.016 1 97.94 88 LEU A O 1
ATOM 610 N N . GLY A 1 89 ? 9.734 0.429 -9.266 1 97.25 89 GLY A N 1
ATOM 611 C CA . GLY A 1 89 ? 9.312 1.818 -9.281 1 97.25 89 GLY A CA 1
ATOM 612 C C . GLY A 1 89 ? 10.453 2.791 -9.508 1 97.25 89 GLY A C 1
ATOM 613 O O . GLY A 1 89 ? 10.227 3.963 -9.812 1 97.25 89 GLY A O 1
ATOM 614 N N . ALA A 1 90 ? 11.633 2.357 -9.242 1 96.31 90 ALA A N 1
ATOM 615 C CA . ALA A 1 90 ? 12.859 3.105 -9.516 1 96.31 90 ALA A CA 1
ATOM 616 C C . ALA A 1 90 ? 14.047 2.166 -9.719 1 96.31 90 ALA A C 1
ATOM 618 O O . ALA A 1 90 ? 14.18 1.168 -9.008 1 96.31 90 ALA A O 1
ATOM 619 N N . GLU A 1 91 ? 14.836 2.473 -10.695 1 95.5 91 GLU A N 1
ATOM 620 C CA . GLU A 1 91 ? 16.047 1.704 -10.977 1 95.5 91 GLU A CA 1
ATOM 621 C C . GLU A 1 91 ? 17.219 2.621 -11.32 1 95.5 91 GLU A C 1
ATOM 623 O O . GLU A 1 91 ? 17.266 3.199 -12.406 1 95.5 91 GLU A O 1
ATOM 628 N N . PRO A 1 92 ? 18.203 2.789 -10.43 1 96.62 92 PRO A N 1
ATOM 629 C CA . PRO A 1 92 ? 18.266 2.158 -9.109 1 96.62 92 PRO A CA 1
ATOM 630 C C . PRO A 1 92 ? 17.281 2.771 -8.125 1 96.62 92 PRO A C 1
ATOM 632 O O . PRO A 1 92 ? 16.594 3.742 -8.453 1 96.62 92 PRO A O 1
ATOM 635 N N . LEU A 1 93 ? 17.141 2.152 -6.973 1 97.56 93 LEU A N 1
ATOM 636 C CA . LEU A 1 93 ? 16.297 2.684 -5.914 1 97.56 93 LEU A CA 1
ATOM 637 C C . LEU A 1 93 ? 16.859 3.992 -5.367 1 97.56 93 LEU A C 1
ATOM 639 O O . LEU A 1 93 ? 18.078 4.16 -5.277 1 97.56 93 LEU A O 1
ATOM 643 N N . VAL A 1 94 ? 15.984 4.871 -4.992 1 98.44 94 VAL A N 1
ATOM 644 C CA . VAL A 1 94 ? 16.359 6.199 -4.512 1 98.44 94 VAL A CA 1
ATOM 645 C C . VAL A 1 94 ? 15.586 6.52 -3.236 1 98.44 94 VAL A C 1
ATOM 647 O O . VAL A 1 94 ? 14.547 5.914 -2.959 1 98.44 94 VAL A O 1
ATOM 650 N N . PRO A 1 95 ? 16.109 7.469 -2.434 1 98.69 95 PRO A N 1
ATOM 651 C CA . PRO A 1 95 ? 15.336 7.906 -1.272 1 98.69 95 PRO A CA 1
ATOM 652 C C . PRO A 1 95 ? 13.969 8.461 -1.657 1 98.69 95 PRO A C 1
ATOM 654 O O . PRO A 1 95 ? 13.766 8.883 -2.799 1 98.69 95 PRO A O 1
ATOM 657 N N . LEU A 1 96 ? 13.07 8.469 -0.708 1 98.88 96 LEU A N 1
ATOM 658 C CA . LEU A 1 96 ? 11.703 8.906 -0.967 1 98.88 96 LEU A CA 1
ATOM 659 C C . LEU A 1 96 ? 11.68 10.344 -1.468 1 98.88 96 LEU A C 1
ATOM 661 O O . LEU A 1 96 ? 10.844 10.703 -2.299 1 98.88 96 LEU A O 1
ATOM 665 N N . ALA A 1 97 ? 12.562 11.148 -0.995 1 98.75 97 ALA A N 1
ATOM 666 C CA . ALA A 1 97 ? 12.617 12.555 -1.401 1 98.75 97 ALA A CA 1
ATOM 667 C C . ALA A 1 97 ? 12.812 12.68 -2.91 1 98.75 97 ALA A C 1
ATOM 669 O O . ALA A 1 97 ? 12.352 13.641 -3.521 1 98.75 97 ALA A O 1
ATOM 670 N N . GLU A 1 98 ? 13.398 11.672 -3.51 1 98.56 98 GLU A N 1
ATOM 671 C CA . GLU A 1 98 ? 13.789 11.734 -4.914 1 98.56 98 GLU A CA 1
ATOM 672 C C . GLU A 1 98 ? 12.945 10.789 -5.766 1 98.56 98 GLU A C 1
ATOM 674 O O . GLU A 1 98 ? 13.07 10.766 -6.992 1 98.56 98 GLU A O 1
ATOM 679 N N . LEU A 1 99 ? 12.141 10.008 -5.133 1 98.81 99 LEU A N 1
ATOM 680 C CA . LEU A 1 99 ? 11.328 9.031 -5.859 1 98.81 99 LEU A CA 1
ATOM 681 C C . LEU A 1 99 ? 10.289 9.734 -6.73 1 98.81 99 LEU A C 1
ATOM 683 O O . LEU A 1 99 ? 9.445 10.477 -6.223 1 98.81 99 LEU A O 1
ATOM 687 N N . ARG A 1 100 ? 10.406 9.539 -8.031 1 98.69 100 ARG A N 1
ATOM 688 C CA . ARG A 1 100 ? 9.375 10.07 -8.914 1 98.69 100 ARG A CA 1
ATOM 689 C C . ARG A 1 100 ? 8.031 9.406 -8.641 1 98.69 100 ARG A C 1
ATOM 691 O O . ARG A 1 100 ? 7.949 8.18 -8.523 1 98.69 100 ARG A O 1
ATOM 698 N N . LEU A 1 101 ? 6.977 10.172 -8.633 1 98.88 101 LEU A N 1
ATOM 699 C CA . LEU A 1 101 ? 5.664 9.641 -8.281 1 98.88 101 LEU A CA 1
ATOM 700 C C . LEU A 1 101 ? 5.164 8.672 -9.344 1 98.88 101 LEU A C 1
ATOM 702 O O . LEU A 1 101 ? 4.438 7.723 -9.039 1 98.88 101 LEU A O 1
ATOM 706 N N . ASP A 1 102 ? 5.551 8.898 -10.594 1 98.69 102 ASP A N 1
ATOM 707 C CA . ASP A 1 102 ? 5.195 7.949 -11.641 1 98.69 102 ASP A CA 1
ATOM 708 C C . ASP A 1 102 ? 5.789 6.57 -11.359 1 98.69 102 ASP A C 1
ATOM 710 O O . ASP A 1 102 ? 5.18 5.551 -11.688 1 98.69 102 ASP A O 1
ATOM 714 N N . GLY A 1 103 ? 7.008 6.562 -10.844 1 98.75 103 GLY A N 1
ATOM 715 C CA . GLY A 1 103 ? 7.605 5.305 -10.43 1 98.75 103 GLY A CA 1
ATOM 716 C C . GLY A 1 103 ? 6.832 4.609 -9.328 1 98.75 103 GLY A C 1
ATOM 717 O O . GLY A 1 103 ? 6.629 3.395 -9.367 1 98.75 103 GLY A O 1
ATOM 718 N N . LEU A 1 104 ? 6.422 5.371 -8.352 1 98.88 104 LEU A N 1
ATOM 719 C CA . LEU A 1 104 ? 5.582 4.832 -7.289 1 98.88 104 LEU A CA 1
ATOM 720 C C . LEU A 1 104 ? 4.285 4.266 -7.852 1 98.88 104 LEU A C 1
ATOM 722 O O . LEU A 1 104 ? 3.881 3.154 -7.504 1 98.88 104 LEU A O 1
ATOM 726 N N . ARG A 1 105 ? 3.668 5.055 -8.719 1 98.88 105 ARG A N 1
ATOM 727 C CA . ARG A 1 105 ? 2.432 4.605 -9.352 1 98.88 105 ARG A CA 1
ATOM 728 C C . ARG A 1 105 ? 2.639 3.293 -10.094 1 98.88 105 ARG A C 1
ATOM 730 O O . ARG A 1 105 ? 1.788 2.402 -10.039 1 98.88 105 ARG A O 1
ATOM 737 N N . ARG A 1 106 ? 3.713 3.205 -10.758 1 98.75 106 ARG A N 1
ATOM 738 C CA . ARG A 1 106 ? 4.012 1.987 -11.5 1 98.75 106 ARG A CA 1
ATOM 739 C C . ARG A 1 106 ? 4.148 0.79 -10.57 1 98.75 106 ARG A C 1
ATOM 741 O O . ARG A 1 106 ? 3.6 -0.28 -10.836 1 98.75 106 ARG A O 1
ATOM 748 N N . ALA A 1 107 ? 4.906 0.94 -9.492 1 98.88 107 ALA A N 1
ATOM 749 C CA . ALA A 1 107 ? 5.059 -0.133 -8.516 1 98.88 107 ALA A CA 1
ATOM 750 C C . ALA A 1 107 ? 3.705 -0.552 -7.945 1 98.88 107 ALA A C 1
ATOM 752 O O . ALA A 1 107 ? 3.408 -1.744 -7.848 1 98.88 107 ALA A O 1
ATOM 753 N N . LEU A 1 108 ? 2.904 0.435 -7.633 1 98.94 108 LEU A N 1
ATOM 754 C CA . LEU A 1 108 ? 1.588 0.149 -7.074 1 98.94 108 LEU A CA 1
ATOM 755 C C . LEU A 1 108 ? 0.704 -0.557 -8.094 1 98.94 108 LEU A C 1
ATOM 757 O O . LEU A 1 108 ? -0.04 -1.478 -7.746 1 98.94 108 LEU A O 1
ATOM 761 N N . GLU A 1 109 ? 0.778 -0.123 -9.297 1 98.94 109 GLU A N 1
ATOM 762 C CA . GLU A 1 109 ? -0.054 -0.714 -10.336 1 98.94 109 GLU A CA 1
ATOM 763 C C . GLU A 1 109 ? 0.327 -2.17 -10.586 1 98.94 109 GLU A C 1
ATOM 765 O O . GLU A 1 109 ? -0.542 -3.043 -10.648 1 98.94 109 GLU A O 1
ATOM 770 N N . VAL A 1 110 ? 1.554 -2.467 -10.727 1 98.88 110 VAL A N 1
ATOM 771 C CA . VAL A 1 110 ? 2.021 -3.803 -11.086 1 98.88 110 VAL A CA 1
ATOM 772 C C . VAL A 1 110 ? 1.905 -4.73 -9.875 1 98.88 110 VAL A C 1
ATOM 774 O O . VAL A 1 110 ? 1.38 -5.84 -9.984 1 98.88 110 VAL A O 1
ATOM 777 N N . ASN A 1 111 ? 2.375 -4.27 -8.727 1 98.94 111 ASN A N 1
ATOM 778 C CA . ASN A 1 111 ? 2.545 -5.148 -7.574 1 98.94 111 ASN A CA 1
ATOM 779 C C . ASN A 1 111 ? 1.234 -5.336 -6.812 1 98.94 111 ASN A C 1
ATOM 781 O O . ASN A 1 111 ? 1.076 -6.309 -6.074 1 98.94 111 ASN A O 1
ATOM 785 N N . VAL A 1 112 ? 0.345 -4.383 -6.973 1 98.94 112 VAL A N 1
ATOM 786 C CA . VAL A 1 112 ? -0.834 -4.402 -6.113 1 98.94 112 VAL A CA 1
ATOM 787 C C . VAL A 1 112 ? -2.094 -4.543 -6.965 1 98.94 112 VAL A C 1
ATOM 789 O O . VAL A 1 112 ? -2.793 -5.555 -6.891 1 98.94 112 VAL A O 1
ATOM 792 N N . VAL A 1 113 ? -2.316 -3.578 -7.836 1 98.94 113 VAL A N 1
ATOM 793 C CA . VAL A 1 113 ? -3.568 -3.529 -8.586 1 98.94 113 VAL A CA 1
ATOM 794 C C . VAL A 1 113 ? -3.652 -4.73 -9.523 1 98.94 113 VAL A C 1
ATOM 796 O O . VAL A 1 113 ? -4.668 -5.43 -9.562 1 98.94 113 VAL A O 1
ATOM 799 N N . ALA A 1 114 ? -2.613 -4.965 -10.266 1 98.94 114 ALA A N 1
ATOM 800 C CA . ALA A 1 114 ? -2.59 -6.078 -11.211 1 98.94 114 ALA A CA 1
ATOM 801 C C . ALA A 1 114 ? -2.738 -7.414 -10.484 1 98.94 114 ALA A C 1
ATOM 803 O O . ALA A 1 114 ? -3.432 -8.312 -10.969 1 98.94 114 ALA A O 1
ATOM 804 N N . ALA A 1 115 ? -2.074 -7.562 -9.367 1 98.88 115 ALA A N 1
ATOM 805 C CA . ALA A 1 115 ? -2.156 -8.797 -8.586 1 98.88 115 ALA A CA 1
ATOM 806 C C . ALA A 1 115 ? -3.59 -9.07 -8.141 1 98.88 115 ALA A C 1
ATOM 808 O O . ALA A 1 115 ? -4.094 -10.188 -8.297 1 98.88 115 ALA A O 1
ATOM 809 N N . LEU A 1 116 ? -4.246 -8.039 -7.582 1 98.94 116 LEU A N 1
ATOM 810 C CA . LEU A 1 116 ? -5.637 -8.211 -7.18 1 98.94 116 LEU A CA 1
ATOM 811 C C . LEU A 1 116 ? -6.512 -8.547 -8.383 1 98.94 116 LEU A C 1
ATOM 813 O O . LEU A 1 116 ? -7.367 -9.438 -8.312 1 98.94 116 LEU A O 1
ATOM 817 N N . GLY A 1 117 ? -6.32 -7.805 -9.453 1 98.94 117 GLY A N 1
ATOM 818 C CA . GLY A 1 117 ? -7.102 -8.055 -10.656 1 98.94 117 GLY A CA 1
ATOM 819 C C . GLY A 1 117 ? -7.016 -9.492 -11.133 1 98.94 117 GLY A C 1
ATOM 820 O O . GLY A 1 117 ? -8.031 -10.086 -11.508 1 98.94 117 GLY A O 1
ATOM 821 N N . LEU A 1 118 ? -5.816 -10.023 -11.172 1 98.94 118 LEU A N 1
ATOM 822 C CA . LEU A 1 118 ? -5.629 -11.406 -11.602 1 98.94 118 LEU A CA 1
ATOM 823 C C . LEU A 1 118 ? -6.352 -12.375 -10.672 1 98.94 118 LEU A C 1
ATOM 825 O O . LEU A 1 118 ? -7.02 -13.297 -11.133 1 98.94 118 LEU A O 1
ATOM 829 N N . VAL A 1 119 ? -6.215 -12.188 -9.391 1 98.94 119 VAL A N 1
ATOM 830 C CA . VAL A 1 119 ? -6.855 -13.039 -8.398 1 98.94 119 VAL A CA 1
ATOM 831 C C . VAL A 1 119 ? -8.375 -12.977 -8.562 1 98.94 119 VAL A C 1
ATOM 833 O O . VAL A 1 119 ? -9.055 -14 -8.523 1 98.94 119 VAL A O 1
ATOM 836 N N . GLN A 1 120 ? -8.898 -11.727 -8.734 1 98.94 120 GLN A N 1
ATOM 837 C CA . GLN A 1 120 ? -10.336 -11.57 -8.922 1 98.94 120 GLN A CA 1
ATOM 838 C C . GLN A 1 120 ? -10.836 -12.398 -10.102 1 98.94 120 GLN A C 1
ATOM 840 O O . GLN A 1 120 ? -11.844 -13.102 -10 1 98.94 120 GLN A O 1
ATOM 845 N N . GLU A 1 121 ? -10.125 -12.328 -11.195 1 98.75 121 GLU A N 1
ATOM 846 C CA . GLU A 1 121 ? -10.5 -13.07 -12.398 1 98.75 121 GLU A CA 1
ATOM 847 C C . GLU A 1 121 ? -10.398 -14.578 -12.172 1 98.75 121 GLU A C 1
ATOM 849 O O . GLU A 1 121 ? -11.172 -15.352 -12.742 1 98.75 121 GLU A O 1
ATOM 854 N N . ALA A 1 122 ? -9.484 -15 -11.359 1 98.88 122 ALA A N 1
ATOM 855 C CA . ALA A 1 122 ? -9.18 -16.422 -11.188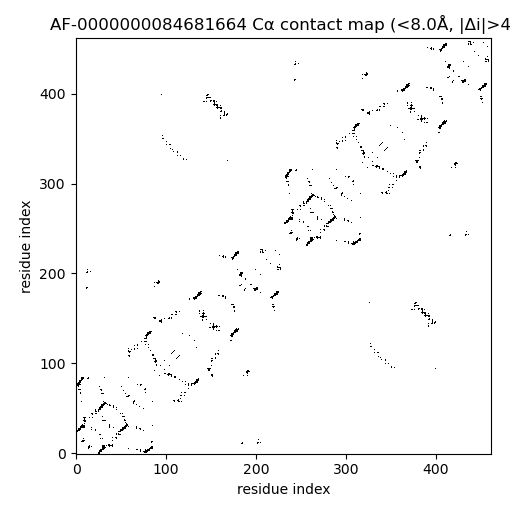 1 98.88 122 ALA A CA 1
ATOM 856 C C . ALA A 1 122 ? -10.039 -17.031 -10.078 1 98.88 122 ALA A C 1
ATOM 858 O O . ALA A 1 122 ? -10.109 -18.25 -9.953 1 98.88 122 ALA A O 1
ATOM 859 N N . LEU A 1 123 ? -10.672 -16.203 -9.258 1 98.88 123 LEU A N 1
ATOM 860 C CA . LEU A 1 123 ? -11.344 -16.641 -8.031 1 98.88 123 LEU A CA 1
ATOM 861 C C . LEU A 1 123 ? -12.359 -17.734 -8.336 1 98.88 123 LEU A C 1
ATOM 863 O O . LEU A 1 123 ? -12.43 -18.75 -7.629 1 98.88 123 LEU A O 1
ATOM 867 N N . PRO A 1 124 ? -13.188 -17.562 -9.414 1 98.75 124 PRO A N 1
ATOM 868 C CA . PRO A 1 124 ? -14.148 -18.641 -9.688 1 98.75 124 PRO A CA 1
ATOM 869 C C . PRO A 1 124 ? -13.477 -20 -9.891 1 98.75 124 PRO A C 1
ATOM 871 O O . PRO A 1 124 ? -13.992 -21.016 -9.445 1 98.75 124 PRO A O 1
ATOM 874 N N . LEU A 1 125 ? -12.375 -20.047 -10.547 1 98.88 125 LEU A N 1
ATOM 875 C CA . LEU A 1 125 ? -11.648 -21.297 -10.766 1 98.88 125 LEU A CA 1
ATOM 876 C C . LEU A 1 125 ? -11 -21.766 -9.469 1 98.88 125 LEU A C 1
ATOM 878 O O . LEU A 1 125 ? -11.031 -22.969 -9.156 1 98.88 125 LEU A O 1
ATOM 882 N N . LEU A 1 126 ? -10.414 -20.859 -8.711 1 98.94 126 LEU A N 1
ATOM 883 C CA . LEU A 1 126 ? -9.758 -21.172 -7.453 1 98.94 126 LEU A CA 1
ATOM 884 C C . LEU A 1 126 ? -10.75 -21.797 -6.469 1 98.94 126 LEU A C 1
ATOM 886 O O . LEU A 1 126 ? -10.422 -22.75 -5.77 1 98.94 126 LEU A O 1
ATOM 890 N N . ARG A 1 127 ? -11.922 -21.266 -6.438 1 98.62 127 ARG A N 1
ATOM 891 C CA . ARG A 1 127 ? -12.953 -21.703 -5.508 1 98.62 127 ARG A CA 1
ATOM 892 C C . ARG A 1 127 ? -13.398 -23.141 -5.832 1 98.62 127 ARG A C 1
ATOM 894 O O . ARG A 1 127 ? -13.867 -23.859 -4.953 1 98.62 127 ARG A O 1
ATOM 901 N N . ARG A 1 128 ? -13.234 -23.5 -7.055 1 98.19 128 ARG A N 1
ATOM 902 C CA . ARG A 1 128 ? -13.641 -24.828 -7.484 1 98.19 128 ARG A CA 1
ATOM 903 C C . ARG A 1 128 ? -12.539 -25.859 -7.215 1 98.19 128 ARG A C 1
ATOM 905 O O . ARG A 1 128 ? -12.797 -27.062 -7.195 1 98.19 128 ARG A O 1
ATOM 912 N N . SER A 1 129 ? -11.352 -25.422 -7.086 1 98.19 129 SER A N 1
ATOM 913 C CA . SER A 1 129 ? -10.219 -26.297 -6.816 1 98.19 129 SER A CA 1
ATOM 914 C C . SER A 1 129 ? -10.289 -26.875 -5.41 1 98.19 129 SER A C 1
ATOM 916 O O . SER A 1 129 ? -10.641 -26.172 -4.461 1 98.19 129 SER A O 1
ATOM 918 N N . PRO A 1 130 ? -10.023 -28.125 -5.227 1 96.19 130 PRO A N 1
ATOM 919 C CA . PRO A 1 130 ? -10.023 -28.719 -3.885 1 96.19 130 PRO A CA 1
ATOM 920 C C . PRO A 1 130 ? -8.953 -28.109 -2.98 1 96.19 130 PRO A C 1
ATOM 922 O O . PRO A 1 130 ? -9.07 -28.172 -1.753 1 96.19 130 PRO A O 1
ATOM 925 N N . ALA A 1 131 ? -7.934 -27.5 -3.598 1 97.25 131 ALA A N 1
ATOM 926 C CA . ALA A 1 131 ? -6.844 -26.906 -2.83 1 97.25 131 ALA A CA 1
ATOM 927 C C . ALA A 1 131 ? -6.445 -25.547 -3.4 1 97.25 131 ALA A C 1
ATOM 929 O O . ALA A 1 131 ? -5.258 -25.266 -3.578 1 97.25 131 ALA A O 1
ATOM 930 N N . GLY A 1 132 ? -7.457 -24.75 -3.742 1 98.75 132 GLY A N 1
ATOM 931 C CA . GLY A 1 132 ? -7.191 -23.453 -4.324 1 98.75 132 GLY A CA 1
ATOM 932 C C . GLY A 1 132 ? -6.227 -22.625 -3.502 1 98.75 132 GLY A C 1
ATOM 933 O O . GLY A 1 132 ? -6.367 -22.516 -2.281 1 98.75 132 GLY A O 1
ATOM 934 N N . THR A 1 133 ? -5.148 -22.062 -4.105 1 98.94 133 THR A N 1
ATOM 935 C CA . THR A 1 133 ? -4.066 -21.375 -3.41 1 98.94 133 THR A CA 1
ATOM 936 C C . THR A 1 133 ? -3.662 -20.109 -4.16 1 98.94 133 THR A C 1
ATOM 938 O O . THR A 1 133 ? -3.613 -20.094 -5.391 1 98.94 133 THR A O 1
ATOM 941 N N . VAL A 1 134 ? -3.482 -19.062 -3.428 1 98.94 134 VAL A N 1
ATOM 942 C CA . VAL A 1 134 ? -2.902 -17.828 -3.943 1 98.94 134 VAL A CA 1
ATOM 943 C C . VAL A 1 134 ? -1.575 -17.547 -3.24 1 98.94 134 VAL A C 1
ATOM 945 O O . VAL A 1 134 ? -1.494 -17.594 -2.012 1 98.94 134 VAL A O 1
ATOM 948 N N . ILE A 1 135 ? -0.521 -17.328 -3.992 1 98.94 135 ILE A N 1
ATOM 949 C CA . ILE A 1 135 ? 0.751 -16.859 -3.453 1 98.94 135 ILE A CA 1
ATOM 950 C C . ILE A 1 135 ? 1.048 -15.461 -3.977 1 98.94 135 ILE A C 1
ATOM 952 O O . ILE A 1 135 ? 1.149 -15.25 -5.188 1 98.94 135 ILE A O 1
ATOM 956 N N . ALA A 1 136 ? 1.104 -14.531 -3.127 1 98.88 136 ALA A N 1
ATOM 957 C CA . ALA A 1 136 ? 1.631 -13.203 -3.416 1 98.88 136 ALA A CA 1
ATOM 958 C C . ALA A 1 136 ? 3.105 -13.102 -3.035 1 98.88 136 ALA A C 1
ATOM 960 O O . ALA A 1 136 ? 3.459 -13.211 -1.859 1 98.88 136 ALA A O 1
ATOM 961 N N . VAL A 1 137 ? 3.973 -12.891 -4 1 98.69 137 VAL A N 1
ATOM 962 C CA . VAL A 1 137 ? 5.398 -12.789 -3.703 1 98.69 137 VAL A CA 1
ATOM 963 C C . VAL A 1 137 ? 5.699 -11.43 -3.08 1 98.69 137 VAL A C 1
ATOM 965 O O . VAL A 1 137 ? 5.66 -10.406 -3.766 1 98.69 137 VAL A O 1
ATOM 968 N N . SER A 1 138 ? 5.98 -11.453 -1.834 1 98.31 138 SER A N 1
ATOM 969 C CA . SER A 1 138 ? 6.234 -10.266 -1.025 1 98.31 138 SER A CA 1
ATOM 970 C C . SER A 1 138 ? 7.727 -9.961 -0.938 1 98.31 138 SER A C 1
ATOM 972 O O . SER A 1 138 ? 8.484 -10.289 -1.856 1 98.31 138 SER A O 1
ATOM 974 N N . SER A 1 139 ? 8.102 -9.211 -0.019 1 97.19 139 SER A N 1
ATOM 975 C CA . SER A 1 139 ? 9.484 -8.797 0.232 1 97.19 139 SER A CA 1
ATOM 976 C C . SER A 1 139 ? 9.68 -8.398 1.69 1 97.19 139 SER A C 1
ATOM 978 O O . SER A 1 139 ? 8.727 -8.031 2.377 1 97.19 139 SER A O 1
ATOM 980 N N . ASP A 1 140 ? 10.938 -8.508 2.135 1 96.31 140 ASP A N 1
ATOM 981 C CA . ASP A 1 140 ? 11.273 -7.961 3.445 1 96.31 140 ASP A CA 1
ATOM 982 C C . ASP A 1 140 ? 11.016 -6.457 3.492 1 96.31 140 ASP A C 1
ATOM 984 O O . ASP A 1 140 ? 10.727 -5.906 4.555 1 96.31 140 ASP A O 1
ATOM 988 N N . ALA A 1 141 ? 11.117 -5.82 2.396 1 97.38 141 ALA A N 1
ATOM 989 C CA . ALA A 1 141 ? 10.891 -4.383 2.303 1 97.38 141 ALA A CA 1
ATOM 990 C C . ALA A 1 141 ? 9.445 -4.035 2.648 1 97.38 141 ALA A C 1
ATOM 992 O O . ALA A 1 141 ? 9.117 -2.871 2.902 1 97.38 141 ALA A O 1
ATOM 993 N N . ALA A 1 142 ? 8.555 -5.004 2.65 1 98.25 142 ALA A N 1
ATOM 994 C CA . ALA A 1 142 ? 7.16 -4.77 3.01 1 98.25 142 ALA A CA 1
ATOM 995 C C . ALA A 1 142 ? 7.016 -4.5 4.504 1 98.25 142 ALA A C 1
ATOM 997 O O . ALA A 1 142 ? 6.02 -3.92 4.941 1 98.25 142 ALA A O 1
ATOM 998 N N . VAL A 1 143 ? 8.039 -4.945 5.281 1 97.06 143 VAL A N 1
ATOM 999 C CA . VAL A 1 143 ? 7.836 -4.895 6.727 1 97.06 143 VAL A CA 1
ATOM 1000 C C . VAL A 1 143 ? 9.039 -4.227 7.391 1 97.06 143 VAL A C 1
ATOM 1002 O O . VAL A 1 143 ? 9.008 -3.936 8.586 1 97.06 143 VAL A O 1
ATOM 1005 N N . GLU A 1 144 ? 10.062 -4.02 6.664 1 96.69 144 GLU A N 1
ATOM 1006 C CA . GLU A 1 144 ? 11.258 -3.344 7.176 1 96.69 144 GLU A CA 1
ATOM 1007 C C . GLU A 1 144 ? 11.477 -2.006 6.477 1 96.69 144 GLU A C 1
ATOM 1009 O O . GLU A 1 144 ? 11.344 -1.909 5.258 1 96.69 144 GLU A O 1
ATOM 1014 N N . ALA A 1 145 ? 11.844 -1.009 7.223 1 97.25 145 ALA A N 1
ATOM 1015 C CA . ALA A 1 145 ? 12.031 0.336 6.688 1 97.25 145 ALA A CA 1
ATOM 1016 C C . ALA A 1 145 ? 13.438 0.511 6.129 1 97.25 145 ALA A C 1
ATOM 1018 O O . ALA A 1 145 ? 14.234 1.298 6.652 1 97.25 145 ALA A O 1
ATOM 1019 N N . TYR A 1 146 ? 13.75 -0.055 5.016 1 96.25 146 TYR A N 1
ATOM 1020 C CA . TYR A 1 146 ? 15.039 0.095 4.352 1 96.25 146 TYR A CA 1
ATOM 1021 C C . TYR A 1 146 ? 15.094 1.385 3.539 1 96.25 146 TYR A C 1
ATOM 1023 O O . TYR A 1 146 ? 14.242 1.612 2.672 1 96.25 146 TYR A O 1
ATOM 1031 N N . GLY A 1 147 ? 16.094 2.217 3.859 1 97.56 147 GLY A N 1
ATOM 1032 C CA . GLY A 1 147 ? 16.266 3.395 3.027 1 97.56 147 GLY A CA 1
ATOM 1033 C C . GLY A 1 147 ? 16.297 3.08 1.544 1 97.56 147 GLY A C 1
ATOM 1034 O O . GLY A 1 147 ? 16.797 2.027 1.139 1 97.56 147 GLY A O 1
ATOM 1035 N N . THR A 1 148 ? 15.719 3.932 0.729 1 98 148 THR A N 1
ATOM 1036 C CA . THR A 1 148 ? 15.664 3.908 -0.729 1 98 148 THR A CA 1
ATOM 1037 C C . THR A 1 148 ? 14.633 2.893 -1.216 1 98 148 THR A C 1
ATOM 1039 O O . THR A 1 148 ? 14.266 2.893 -2.391 1 98 148 THR A O 1
ATOM 1042 N N . TRP A 1 149 ? 14.133 2 -0.39 1 98 149 TRP A N 1
ATOM 1043 C CA . TRP A 1 149 ? 13.203 0.953 -0.794 1 98 149 TRP A CA 1
ATOM 1044 C C . TRP A 1 149 ? 11.758 1.376 -0.533 1 98 149 TRP A C 1
ATOM 1046 O O . TRP A 1 149 ? 10.844 0.547 -0.568 1 98 149 TRP A O 1
ATOM 1056 N N . GLY A 1 150 ? 11.586 2.615 -0.223 1 98.62 150 GLY A N 1
ATOM 1057 C CA . GLY A 1 150 ? 10.305 3.078 0.289 1 98.62 150 GLY A CA 1
ATOM 1058 C C . GLY A 1 150 ? 9.156 2.834 -0.67 1 98.62 150 GLY A C 1
ATOM 1059 O O . GLY A 1 150 ? 8.086 2.373 -0.263 1 98.62 150 GLY A O 1
ATOM 1060 N N . GLY A 1 151 ? 9.305 3.242 -1.96 1 98.75 151 GLY A N 1
ATOM 1061 C CA . GLY A 1 151 ? 8.242 3.043 -2.936 1 98.75 151 GLY A CA 1
ATOM 1062 C C . GLY A 1 151 ? 7.914 1.581 -3.166 1 98.75 151 GLY A C 1
ATOM 1063 O O . GLY A 1 151 ? 6.746 1.186 -3.107 1 98.75 151 GLY A O 1
ATOM 1064 N N . TYR A 1 152 ? 8.953 0.78 -3.42 1 98.69 152 TYR A N 1
ATOM 1065 C CA . TYR A 1 152 ? 8.781 -0.658 -3.598 1 98.69 152 TYR A CA 1
ATOM 1066 C C . TYR A 1 152 ? 8.195 -1.299 -2.348 1 98.69 152 TYR A C 1
ATOM 1068 O O . TYR A 1 152 ? 7.23 -2.062 -2.43 1 98.69 152 TYR A O 1
ATOM 1076 N N . GLY A 1 153 ? 8.758 -0.955 -1.178 1 98.81 153 GLY A N 1
ATOM 1077 C CA . GLY A 1 153 ? 8.273 -1.48 0.09 1 98.81 153 GLY A CA 1
ATOM 1078 C C . GLY A 1 153 ? 6.816 -1.159 0.355 1 98.81 153 GLY A C 1
ATOM 1079 O O . GLY A 1 153 ? 6.066 -2.008 0.841 1 98.81 153 GLY A O 1
ATOM 1080 N N . ALA A 1 154 ? 6.461 0.035 0.073 1 98.94 154 ALA A N 1
ATOM 1081 C CA . ALA A 1 154 ? 5.062 0.43 0.235 1 98.94 154 ALA A CA 1
ATOM 1082 C C . ALA A 1 154 ? 4.145 -0.438 -0.622 1 98.94 154 ALA A C 1
ATOM 1084 O O . ALA A 1 154 ? 3.086 -0.875 -0.163 1 98.94 154 ALA A O 1
ATOM 1085 N N . SER A 1 155 ? 4.496 -0.672 -1.874 1 98.94 155 SER A N 1
ATOM 1086 C CA . SER A 1 155 ? 3.693 -1.518 -2.75 1 98.94 155 SER A CA 1
ATOM 1087 C C . SER A 1 155 ? 3.598 -2.941 -2.209 1 98.94 155 SER A C 1
ATOM 1089 O O . SER A 1 155 ? 2.537 -3.564 -2.271 1 98.94 155 SER A O 1
ATOM 1091 N N . LYS A 1 156 ? 4.691 -3.459 -1.689 1 98.94 156 LYS A N 1
ATOM 1092 C CA . LYS A 1 156 ? 4.684 -4.82 -1.165 1 98.94 156 LYS A CA 1
ATOM 1093 C C . LYS A 1 156 ? 3.916 -4.902 0.151 1 98.94 156 LYS A C 1
ATOM 1095 O O . LYS A 1 156 ? 3.277 -5.914 0.443 1 98.94 156 LYS A O 1
ATOM 1100 N N . ALA A 1 157 ? 3.973 -3.832 0.963 1 98.94 157 ALA A N 1
ATOM 1101 C CA . ALA A 1 157 ? 3.129 -3.77 2.154 1 98.94 157 ALA A CA 1
ATOM 1102 C C . ALA A 1 157 ? 1.649 -3.814 1.782 1 98.94 157 ALA A C 1
ATOM 1104 O O . ALA A 1 157 ? 0.86 -4.504 2.432 1 98.94 157 ALA A O 1
ATOM 1105 N N . ALA A 1 158 ? 1.308 -3.047 0.788 1 98.94 158 ALA A N 1
ATOM 1106 C CA . ALA A 1 158 ? -0.07 -3.062 0.304 1 98.94 158 ALA A CA 1
ATOM 1107 C C . ALA A 1 158 ? -0.466 -4.453 -0.184 1 98.94 158 ALA A C 1
ATOM 1109 O O . ALA A 1 158 ? -1.559 -4.938 0.119 1 98.94 158 ALA A O 1
ATOM 1110 N N . LEU A 1 159 ? 0.378 -5.09 -0.926 1 98.94 159 LEU A N 1
ATOM 1111 C CA . LEU A 1 159 ? 0.136 -6.441 -1.417 1 98.94 159 LEU A CA 1
ATOM 1112 C C . LEU A 1 159 ? -0.089 -7.406 -0.26 1 98.94 159 LEU A C 1
ATOM 1114 O O . LEU A 1 159 ? -1.009 -8.227 -0.3 1 98.94 159 LEU A O 1
ATOM 1118 N N . ASP A 1 160 ? 0.798 -7.332 0.745 1 98.94 160 ASP A N 1
ATOM 1119 C CA . ASP A 1 160 ? 0.657 -8.172 1.932 1 98.94 160 ASP A CA 1
ATOM 1120 C C . ASP A 1 160 ? -0.719 -7.988 2.57 1 98.94 160 ASP A C 1
ATOM 1122 O O . ASP A 1 160 ? -1.337 -8.961 3.01 1 98.94 160 ASP A O 1
ATOM 1126 N N . ARG A 1 161 ? -1.135 -6.738 2.613 1 98.88 161 ARG A N 1
ATOM 1127 C CA . ARG A 1 161 ? -2.42 -6.449 3.244 1 98.88 161 ARG A CA 1
ATOM 1128 C C . ARG A 1 161 ? -3.572 -7.027 2.43 1 98.88 161 ARG A C 1
ATOM 1130 O O . ARG A 1 161 ? -4.52 -7.582 2.992 1 98.88 161 ARG A O 1
ATOM 1137 N N . LEU A 1 162 ? -3.521 -6.934 1.133 1 98.94 162 LEU A N 1
ATOM 1138 C CA . LEU A 1 162 ? -4.527 -7.543 0.273 1 98.94 162 LEU A CA 1
ATOM 1139 C C . LEU A 1 162 ? -4.582 -9.055 0.487 1 98.94 162 LEU A C 1
ATOM 1141 O O . LEU A 1 162 ? -5.664 -9.633 0.605 1 98.94 162 LEU A O 1
ATOM 1145 N N . ALA A 1 163 ? -3.404 -9.664 0.538 1 98.94 163 ALA A N 1
ATOM 1146 C CA . ALA A 1 163 ? -3.34 -11.109 0.735 1 98.94 163 ALA A CA 1
ATOM 1147 C C . ALA A 1 163 ? -3.971 -11.516 2.064 1 98.94 163 ALA A C 1
ATOM 1149 O O . ALA A 1 163 ? -4.727 -12.484 2.133 1 98.94 163 ALA A O 1
ATOM 1150 N N . ALA A 1 164 ? -3.635 -10.758 3.096 1 98.88 164 ALA A N 1
ATOM 1151 C CA . ALA A 1 164 ? -4.172 -11.055 4.422 1 98.88 164 ALA A CA 1
ATOM 1152 C C . ALA A 1 164 ? -5.695 -10.969 4.43 1 98.88 164 AL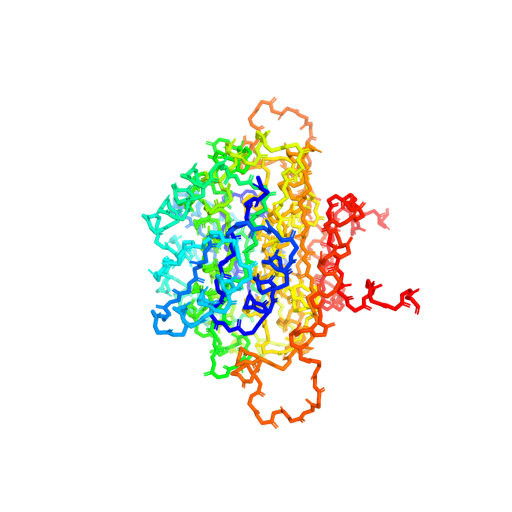A A C 1
ATOM 1154 O O . ALA A 1 164 ? -6.371 -11.859 4.945 1 98.88 164 ALA A O 1
ATOM 1155 N N . VAL A 1 165 ? -6.223 -9.906 3.867 1 98.94 165 VAL A N 1
ATOM 1156 C CA . VAL A 1 165 ? -7.668 -9.703 3.861 1 98.94 165 VAL A CA 1
ATOM 1157 C C . VAL A 1 165 ? -8.328 -10.758 2.98 1 98.94 165 VAL A C 1
ATOM 1159 O O . VAL A 1 165 ? -9.391 -11.289 3.326 1 98.94 165 VAL A O 1
ATOM 1162 N N . LEU A 1 166 ? -7.73 -11.07 1.837 1 98.94 166 LEU A N 1
ATOM 1163 C CA . LEU A 1 166 ? -8.273 -12.117 0.986 1 98.94 166 LEU A CA 1
ATOM 1164 C C . LEU A 1 166 ? -8.367 -13.438 1.747 1 98.94 166 LEU A C 1
ATOM 1166 O O . LEU A 1 166 ? -9.367 -14.156 1.636 1 98.94 166 LEU A O 1
ATOM 1170 N N . GLY A 1 167 ? -7.305 -13.797 2.492 1 98.81 167 GLY A N 1
ATOM 1171 C CA . GLY A 1 167 ? -7.336 -15 3.307 1 98.81 167 GLY A CA 1
ATOM 1172 C C . GLY A 1 167 ? -8.492 -15.023 4.293 1 98.81 167 GLY A C 1
ATOM 1173 O O . GLY A 1 167 ? -9.109 -16.062 4.508 1 98.81 167 GLY A O 1
ATOM 1174 N N . ALA A 1 168 ? -8.773 -13.898 4.859 1 98.75 168 ALA A N 1
ATOM 1175 C CA . ALA A 1 168 ? -9.883 -13.789 5.809 1 98.75 168 ALA A CA 1
ATOM 1176 C C . ALA A 1 168 ? -11.227 -13.938 5.098 1 98.75 168 ALA A C 1
ATOM 1178 O O . ALA A 1 168 ? -12.156 -14.539 5.637 1 98.75 168 ALA A O 1
ATOM 1179 N N . GLU A 1 169 ? -11.32 -13.445 3.936 1 98.88 169 GLU A N 1
ATOM 1180 C CA . GLU A 1 169 ? -12.586 -13.422 3.197 1 98.88 169 GLU A CA 1
ATOM 1181 C C . GLU A 1 169 ? -12.844 -14.758 2.506 1 98.88 169 GLU A C 1
ATOM 1183 O O . GLU A 1 169 ? -13.984 -15.086 2.174 1 98.88 169 GLU A O 1
ATOM 1188 N N . GLU A 1 170 ? -11.766 -15.461 2.209 1 98.75 170 GLU A N 1
ATOM 1189 C CA . GLU A 1 170 ? -11.828 -16.75 1.519 1 98.75 170 GLU A CA 1
ATOM 1190 C C . GLU A 1 170 ? -11.227 -17.859 2.369 1 98.75 170 GLU A C 1
ATOM 1192 O O . GLU A 1 170 ? -10.188 -18.438 2.014 1 98.75 170 GLU A O 1
ATOM 1197 N N . PRO A 1 171 ? -11.898 -18.297 3.393 1 97.81 171 PRO A N 1
ATOM 1198 C CA . PRO A 1 171 ? -11.305 -19.25 4.336 1 97.81 171 PRO A CA 1
ATOM 1199 C C . PRO A 1 171 ? -11.07 -20.625 3.717 1 97.81 1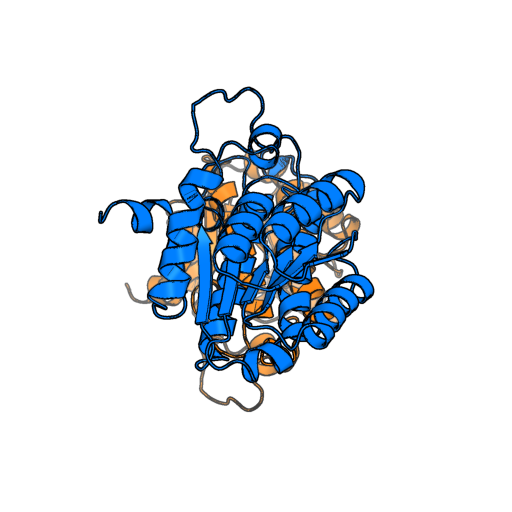71 PRO A C 1
ATOM 1201 O O . PRO A 1 171 ? -10.289 -21.422 4.246 1 97.81 171 PRO A O 1
ATOM 1204 N N . ALA A 1 172 ? -11.75 -20.922 2.609 1 98.19 172 ALA A N 1
ATOM 1205 C CA . ALA A 1 172 ? -11.57 -22.203 1.954 1 98.19 172 ALA A CA 1
ATOM 1206 C C . ALA A 1 172 ? -10.305 -22.219 1.107 1 98.19 172 ALA A C 1
ATOM 1208 O O . ALA A 1 172 ? -9.836 -23.297 0.701 1 98.19 172 ALA A O 1
ATOM 1209 N N . LEU A 1 173 ? -9.773 -21.094 0.783 1 98.81 173 LEU A N 1
ATOM 1210 C CA . LEU A 1 173 ? -8.523 -20.969 0.035 1 98.81 173 LEU A CA 1
ATOM 1211 C C . LEU A 1 173 ? -7.332 -20.844 0.979 1 98.81 173 LEU A C 1
ATOM 1213 O O . LEU A 1 173 ? -7.5 -20.531 2.16 1 98.81 173 LEU A O 1
ATOM 1217 N N . ARG A 1 174 ? -6.16 -21.234 0.538 1 98.88 174 ARG A N 1
ATOM 1218 C CA . ARG A 1 174 ? -4.926 -20.766 1.165 1 98.88 174 ARG A CA 1
ATOM 1219 C C . ARG A 1 174 ? -4.363 -19.547 0.436 1 98.88 174 ARG A C 1
ATOM 1221 O O . ARG A 1 174 ? -4.238 -19.562 -0.791 1 98.88 174 ARG A O 1
ATOM 1228 N N . VAL A 1 175 ? -4.168 -18.516 1.188 1 98.94 175 VAL A N 1
ATOM 1229 C CA . VAL A 1 175 ? -3.586 -17.266 0.674 1 98.94 175 VAL A CA 1
ATOM 1230 C C . VAL A 1 175 ? -2.312 -16.938 1.447 1 98.94 175 VAL A C 1
ATOM 1232 O O . VAL A 1 175 ? -2.365 -16.641 2.641 1 98.94 175 VAL A O 1
ATOM 1235 N N . TRP A 1 176 ? -1.132 -17 0.729 1 98.88 176 TRP A N 1
ATOM 1236 C CA . TRP A 1 176 ? 0.145 -16.766 1.396 1 98.88 176 TRP A CA 1
ATOM 1237 C C . TRP A 1 176 ? 0.877 -15.578 0.77 1 98.88 176 TRP A C 1
ATOM 1239 O O . TRP A 1 176 ? 1.057 -15.531 -0.449 1 98.88 176 TRP A O 1
ATOM 1249 N N . ALA A 1 177 ? 1.198 -14.602 1.551 1 98.81 177 ALA A N 1
ATOM 1250 C CA . ALA A 1 177 ? 2.256 -13.656 1.197 1 98.81 177 ALA A CA 1
ATOM 1251 C C . ALA A 1 177 ? 3.631 -14.211 1.558 1 98.81 177 ALA A C 1
ATOM 1253 O O . ALA A 1 177 ? 3.916 -14.469 2.73 1 98.81 177 ALA A O 1
ATOM 1254 N N . VAL A 1 178 ? 4.52 -14.375 0.567 1 98.62 178 VAL A N 1
ATOM 1255 C CA . VAL A 1 178 ? 5.766 -15.086 0.827 1 98.62 178 VAL A CA 1
ATOM 1256 C C . VAL A 1 178 ? 6.953 -14.172 0.515 1 98.62 178 VAL A C 1
ATOM 1258 O O . VAL A 1 178 ? 7.094 -13.688 -0.61 1 98.62 178 VAL A O 1
ATOM 1261 N N . ASP A 1 179 ? 7.711 -13.859 1.438 1 98.25 179 ASP A N 1
ATOM 1262 C CA . ASP A 1 179 ? 9.008 -13.203 1.259 1 98.25 179 ASP A CA 1
ATOM 1263 C C . ASP A 1 179 ? 10.078 -14.211 0.856 1 98.25 179 ASP A C 1
ATOM 1265 O O . ASP A 1 179 ? 10.508 -15.031 1.671 1 98.25 179 ASP A O 1
ATOM 1269 N N . PRO A 1 180 ? 10.516 -14.133 -0.342 1 96.5 180 PRO A N 1
ATOM 1270 C CA . PRO A 1 180 ? 11.5 -15.125 -0.786 1 96.5 180 PRO A CA 1
ATOM 1271 C C . PRO A 1 180 ? 12.891 -14.859 -0.222 1 96.5 180 PRO A C 1
ATOM 1273 O O . PRO A 1 180 ? 13.781 -15.711 -0.332 1 96.5 180 PRO A O 1
ATOM 1276 N N . GLY A 1 181 ? 13.109 -13.656 0.442 1 92.5 181 GLY A N 1
ATOM 1277 C CA . GLY A 1 181 ? 14.453 -13.234 0.806 1 92.5 181 GLY A CA 1
ATOM 1278 C C . GLY A 1 181 ? 15.219 -12.625 -0.353 1 92.5 181 GLY A C 1
ATOM 1279 O O . GLY A 1 181 ? 14.719 -12.57 -1.478 1 92.5 181 GLY A O 1
ATOM 1280 N N . ASP A 1 182 ? 16.438 -12.141 -0.049 1 88.81 182 ASP A N 1
ATOM 1281 C CA . ASP A 1 182 ? 17.297 -11.602 -1.095 1 88.81 182 ASP A CA 1
ATOM 1282 C C . ASP A 1 182 ? 17.812 -12.711 -2.012 1 88.81 182 ASP A C 1
ATOM 1284 O O . ASP A 1 182 ? 18.312 -13.727 -1.537 1 88.81 182 ASP A O 1
ATOM 1288 N N . MET A 1 183 ? 17.547 -12.484 -3.25 1 89.62 183 MET A N 1
ATOM 1289 C CA . MET A 1 183 ? 18 -13.477 -4.223 1 89.62 183 MET A CA 1
ATOM 1290 C C . MET A 1 183 ? 18.859 -12.828 -5.309 1 89.62 183 MET A C 1
ATOM 1292 O O . MET A 1 183 ? 18.75 -11.625 -5.543 1 89.62 183 MET A O 1
ATOM 1296 N N . ALA A 1 184 ? 19.672 -13.633 -5.871 1 85.19 184 ALA A N 1
ATOM 1297 C CA . ALA A 1 184 ? 20.438 -13.195 -7.031 1 85.19 184 ALA A CA 1
ATOM 1298 C C . ALA A 1 184 ? 19.562 -13.141 -8.281 1 85.19 184 ALA A C 1
ATOM 1300 O O . ALA A 1 184 ? 19.453 -14.125 -9.008 1 85.19 184 ALA A O 1
ATOM 1301 N N . THR A 1 185 ? 18.906 -12.062 -8.492 1 89.5 185 THR A N 1
ATOM 1302 C CA . THR A 1 185 ? 18.016 -11.828 -9.633 1 89.5 185 THR A CA 1
ATOM 1303 C C . THR A 1 185 ? 18.359 -10.508 -10.312 1 89.5 185 THR A C 1
ATOM 1305 O O . THR A 1 185 ? 19.031 -9.656 -9.734 1 89.5 185 THR A O 1
ATOM 1308 N N . GLU A 1 186 ? 17.859 -10.398 -11.492 1 86.12 186 GLU A N 1
ATOM 1309 C CA . GLU A 1 186 ? 18.016 -9.133 -12.211 1 86.12 186 GLU A CA 1
ATOM 1310 C C . GLU A 1 186 ? 17.297 -8 -11.492 1 86.12 186 GLU A C 1
ATOM 1312 O O . GLU A 1 186 ? 17.766 -6.859 -11.484 1 86.12 186 GLU A O 1
ATOM 1317 N N . LEU A 1 187 ? 16.172 -8.312 -10.898 1 86.81 187 LEU A N 1
ATOM 1318 C CA . LEU A 1 187 ? 15.43 -7.305 -10.156 1 86.81 187 LEU A CA 1
ATOM 1319 C C . LEU A 1 187 ? 16.266 -6.734 -9.016 1 86.81 187 LEU A C 1
ATOM 1321 O O . LEU A 1 187 ? 16.359 -5.516 -8.852 1 86.81 187 LEU A O 1
ATOM 1325 N N . TYR A 1 188 ? 16.891 -7.555 -8.273 1 88.62 188 TYR A N 1
ATOM 1326 C CA . TYR A 1 188 ? 17.734 -7.105 -7.164 1 88.62 188 TYR A CA 1
ATOM 1327 C C . TYR A 1 188 ? 18.922 -6.293 -7.664 1 88.62 188 TYR A C 1
ATOM 1329 O O . TYR A 1 188 ? 19.25 -5.25 -7.098 1 88.62 188 TYR A O 1
ATOM 1337 N N . ALA A 1 189 ? 19.516 -6.82 -8.727 1 89.38 189 ALA A N 1
ATOM 1338 C CA . ALA A 1 189 ? 20.672 -6.121 -9.297 1 89.38 189 ALA A CA 1
ATOM 1339 C C . ALA A 1 189 ? 20.281 -4.715 -9.75 1 89.38 189 ALA A C 1
ATOM 1341 O O . ALA A 1 189 ? 21.078 -3.779 -9.633 1 89.38 189 ALA A O 1
ATOM 1342 N N . ALA A 1 190 ? 19.125 -4.609 -10.281 1 89.81 190 ALA A N 1
ATOM 1343 C CA . ALA A 1 190 ? 18.625 -3.309 -10.727 1 89.81 190 ALA A CA 1
ATOM 1344 C C . ALA A 1 190 ? 18.344 -2.396 -9.531 1 89.81 190 ALA A C 1
ATOM 1346 O O . ALA A 1 190 ? 18.516 -1.18 -9.617 1 89.81 190 ALA A O 1
ATOM 1347 N N . ALA A 1 191 ? 17.922 -2.943 -8.445 1 91.12 191 ALA A N 1
ATOM 1348 C CA . ALA A 1 191 ? 17.578 -2.193 -7.242 1 91.12 191 ALA A CA 1
ATOM 1349 C C . ALA A 1 191 ? 18.828 -1.601 -6.594 1 91.12 191 ALA A C 1
ATOM 1351 O O . ALA A 1 191 ? 18.828 -0.432 -6.199 1 91.12 191 ALA A O 1
ATOM 1352 N N . VAL A 1 192 ? 19.797 -2.379 -6.41 1 92.56 192 VAL A N 1
ATOM 1353 C CA . VAL A 1 192 ? 21.031 -2.006 -5.719 1 92.56 192 VAL A CA 1
ATOM 1354 C C . VAL A 1 192 ? 22.234 -2.344 -6.59 1 92.56 192 VAL A C 1
ATOM 1356 O O . VAL A 1 192 ? 22.984 -3.268 -6.285 1 92.56 192 VAL A O 1
ATOM 1359 N N . PRO A 1 193 ? 22.547 -1.435 -7.484 1 88.69 193 PRO A N 1
ATOM 1360 C CA . PRO A 1 193 ? 23.672 -1.737 -8.367 1 88.69 193 PRO A CA 1
ATOM 1361 C C . PRO A 1 193 ? 25.016 -1.732 -7.625 1 88.69 193 PRO A C 1
ATOM 1363 O O . PRO A 1 193 ? 25.219 -0.934 -6.707 1 88.69 193 PRO A O 1
ATOM 1366 N N . GLY A 1 194 ? 25.797 -2.592 -7.938 1 86.56 194 GLY A N 1
ATOM 1367 C CA . GLY A 1 194 ? 27.156 -2.627 -7.391 1 86.56 194 GLY A CA 1
ATOM 1368 C C . GLY A 1 194 ? 27.266 -3.482 -6.141 1 86.56 194 GLY A C 1
ATOM 1369 O O . GLY A 1 194 ? 28.359 -3.658 -5.605 1 86.56 194 GLY A O 1
ATOM 1370 N N . ASP A 1 195 ? 26.078 -3.852 -5.633 1 85.19 195 ASP A N 1
ATOM 1371 C CA . ASP A 1 195 ? 26.094 -4.789 -4.516 1 85.19 195 ASP A CA 1
ATOM 1372 C C . ASP A 1 195 ? 26.469 -6.195 -4.98 1 85.19 195 ASP A C 1
ATOM 1374 O O . ASP A 1 195 ? 25.672 -6.867 -5.633 1 85.19 195 ASP A O 1
ATOM 1378 N N . ASP A 1 196 ? 27.562 -6.699 -4.625 1 81.81 196 ASP A N 1
ATOM 1379 C CA . ASP A 1 196 ? 28.078 -7.965 -5.133 1 81.81 196 ASP A CA 1
ATOM 1380 C C . ASP A 1 196 ? 28.047 -9.047 -4.051 1 81.81 196 ASP A C 1
ATOM 1382 O O . ASP A 1 196 ? 28.641 -10.109 -4.207 1 81.81 196 ASP A O 1
ATOM 1386 N N . GLU A 1 197 ? 27.391 -8.695 -2.992 1 86.25 197 GLU A N 1
ATOM 1387 C CA . GLU A 1 197 ? 27.297 -9.703 -1.938 1 86.25 197 GLU A CA 1
ATOM 1388 C C . GLU A 1 197 ? 26.531 -10.938 -2.418 1 86.25 197 GLU A C 1
ATOM 1390 O O . GLU A 1 197 ? 25.531 -10.82 -3.131 1 86.25 197 GLU A O 1
ATOM 1395 N N . PRO A 1 198 ? 27.094 -12.062 -2.068 1 86.31 198 PRO A N 1
ATOM 1396 C CA . PRO A 1 198 ? 26.438 -13.289 -2.518 1 86.31 198 PRO A CA 1
ATOM 1397 C C . PRO A 1 198 ? 25 -13.414 -2.021 1 86.31 198 PRO A C 1
ATOM 1399 O O . PRO A 1 198 ? 24.688 -13.008 -0.896 1 86.31 198 PRO A O 1
ATOM 1402 N N . ARG A 1 199 ? 24.125 -13.875 -2.836 1 89.94 199 ARG A N 1
ATOM 1403 C CA . ARG A 1 199 ? 22.734 -14.164 -2.559 1 89.94 199 ARG A CA 1
ATOM 1404 C C . ARG A 1 199 ? 22.312 -15.508 -3.146 1 89.94 199 ARG A C 1
ATOM 1406 O O . ARG A 1 199 ? 22.891 -15.961 -4.137 1 89.94 199 ARG A O 1
ATOM 1413 N N . PRO A 1 200 ? 21.344 -16.172 -2.471 1 90.69 200 PRO A N 1
ATOM 1414 C CA . PRO A 1 200 ? 20.891 -17.453 -3.016 1 90.69 200 PRO A CA 1
ATOM 1415 C C . PRO A 1 200 ? 20.297 -17.312 -4.418 1 90.69 200 PRO A C 1
ATOM 1417 O O . PRO A 1 200 ? 19.688 -16.297 -4.738 1 90.69 200 PRO A O 1
ATOM 1420 N N . ALA A 1 201 ? 20.562 -18.391 -5.172 1 93.5 201 ALA A N 1
ATOM 1421 C CA . ALA A 1 201 ? 19.891 -18.484 -6.461 1 93.5 201 ALA A CA 1
ATOM 1422 C C . ALA A 1 201 ? 18.391 -18.766 -6.277 1 93.5 201 ALA A C 1
ATOM 1424 O O . ALA A 1 201 ? 18 -19.391 -5.297 1 93.5 201 ALA A O 1
ATOM 1425 N N . PRO A 1 202 ? 17.594 -18.359 -7.246 1 94.69 202 PRO A N 1
ATOM 1426 C CA . PRO A 1 202 ? 16.156 -18.609 -7.156 1 94.69 202 PRO A CA 1
ATOM 1427 C C . PRO A 1 202 ? 15.828 -20.078 -6.906 1 94.69 202 PRO A C 1
ATOM 1429 O O . PRO A 1 202 ? 14.945 -20.391 -6.094 1 94.69 202 PRO A O 1
ATOM 1432 N N . ALA A 1 203 ? 16.531 -20.984 -7.539 1 94.38 203 ALA A N 1
ATOM 1433 C CA . ALA A 1 203 ? 16.297 -22.422 -7.406 1 94.38 203 ALA A CA 1
ATOM 1434 C C . ALA A 1 203 ? 16.469 -22.875 -5.961 1 94.38 203 ALA A C 1
ATOM 1436 O O . ALA A 1 203 ? 15.812 -23.828 -5.527 1 94.38 203 ALA A O 1
ATOM 1437 N N . GLU A 1 204 ? 17.25 -22.109 -5.18 1 94.75 204 GLU A N 1
ATOM 1438 C CA . GLU A 1 204 ? 17.516 -22.469 -3.789 1 94.75 204 GLU A CA 1
ATOM 1439 C C . GLU A 1 204 ? 16.359 -22.047 -2.889 1 94.75 204 GLU A C 1
ATOM 1441 O O . GLU A 1 204 ? 16.234 -22.531 -1.758 1 94.75 204 GLU A O 1
ATOM 1446 N N . VAL A 1 205 ? 15.531 -21.203 -3.365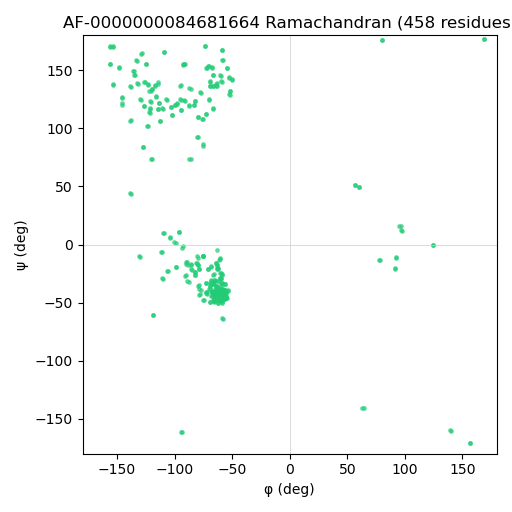 1 95.88 205 VAL A N 1
ATOM 1447 C CA . VAL A 1 205 ? 14.43 -20.672 -2.57 1 95.88 205 VAL A CA 1
ATOM 1448 C C . VAL A 1 205 ? 13.141 -21.422 -2.887 1 95.88 205 VAL A C 1
ATOM 1450 O O . VAL A 1 205 ? 12.234 -21.484 -2.055 1 95.88 205 VAL A O 1
ATOM 1453 N N . VAL A 1 206 ? 13.086 -22.094 -4.008 1 97.25 206 VAL A N 1
ATOM 1454 C CA . VAL A 1 206 ? 11.891 -22.719 -4.562 1 97.25 206 VAL A CA 1
ATOM 1455 C C . VAL A 1 206 ? 11.383 -23.812 -3.607 1 97.25 206 VAL A C 1
ATOM 1457 O O . VAL A 1 206 ? 10.18 -23.938 -3.396 1 97.25 206 VAL A O 1
ATOM 1460 N N . PRO A 1 207 ? 12.305 -24.578 -2.908 1 96.81 207 PRO A N 1
ATOM 1461 C CA . PRO A 1 207 ? 11.82 -25.625 -2.004 1 96.81 207 PRO A CA 1
ATOM 1462 C C . PRO A 1 207 ? 10.914 -25.078 -0.903 1 96.81 207 PRO A C 1
ATOM 1464 O O . PRO A 1 207 ? 10 -25.781 -0.45 1 96.81 207 PRO A O 1
ATOM 1467 N N . ALA A 1 208 ? 11.172 -23.891 -0.46 1 97.06 208 ALA A N 1
ATOM 1468 C CA . ALA A 1 208 ? 10.312 -23.281 0.556 1 97.06 208 ALA A CA 1
ATOM 1469 C C . ALA A 1 208 ? 8.891 -23.109 0.041 1 97.06 208 ALA A C 1
ATOM 1471 O O . ALA A 1 208 ? 7.926 -23.328 0.779 1 97.06 208 ALA A O 1
ATOM 1472 N N . PHE A 1 209 ? 8.703 -22.719 -1.195 1 98.12 209 PHE A N 1
ATOM 1473 C CA . PHE A 1 209 ? 7.391 -22.562 -1.81 1 98.12 209 PHE A CA 1
ATOM 1474 C C . PHE A 1 209 ? 6.699 -23.906 -1.951 1 98.12 209 PHE A C 1
ATOM 1476 O O . PHE A 1 209 ? 5.504 -24.031 -1.67 1 98.12 209 PHE A O 1
ATOM 1483 N N . LEU A 1 210 ? 7.469 -24.938 -2.396 1 98.12 210 LEU A N 1
ATOM 1484 C CA . LEU A 1 210 ? 6.906 -26.266 -2.545 1 98.12 210 LEU A CA 1
ATOM 1485 C C . LEU A 1 210 ? 6.465 -26.828 -1.196 1 98.12 210 LEU A C 1
ATOM 1487 O O . LEU A 1 210 ? 5.445 -27.516 -1.106 1 98.12 210 LEU A O 1
ATOM 1491 N N . ARG A 1 211 ? 7.223 -26.516 -0.18 1 97.69 211 ARG A N 1
ATOM 1492 C CA . ARG A 1 211 ? 6.852 -26.953 1.161 1 97.69 211 ARG A CA 1
ATOM 1493 C C . ARG A 1 211 ? 5.512 -26.359 1.58 1 97.69 211 ARG A C 1
ATOM 1495 O O . ARG A 1 211 ? 4.688 -27.047 2.193 1 97.69 211 ARG A O 1
ATOM 1502 N N . LEU A 1 212 ? 5.285 -25.094 1.273 1 98 212 LEU A N 1
ATOM 1503 C CA . LEU A 1 212 ? 4 -24.469 1.563 1 98 212 LEU A CA 1
ATOM 1504 C C . LEU A 1 212 ? 2.865 -25.203 0.868 1 98 212 LEU A C 1
ATOM 1506 O O . LEU A 1 212 ? 1.819 -25.453 1.472 1 98 212 LEU A O 1
ATOM 1510 N N . LEU A 1 213 ? 3.086 -25.578 -0.383 1 98.12 213 LEU A N 1
ATOM 1511 C CA . LEU A 1 213 ? 2.064 -26.281 -1.157 1 98.12 213 LEU A CA 1
ATOM 1512 C C . LEU A 1 213 ? 1.793 -27.656 -0.58 1 98.12 213 LEU A 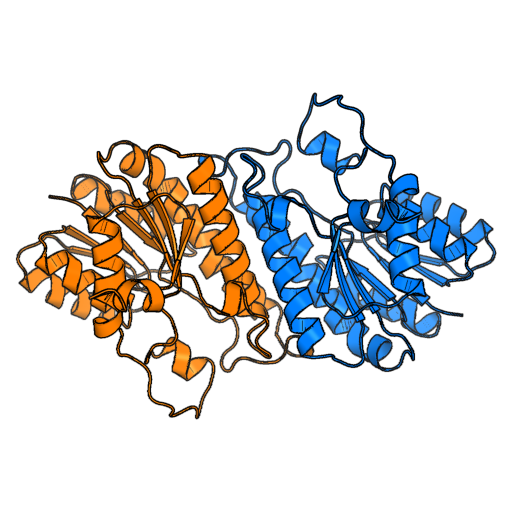C 1
ATOM 1514 O O . LEU A 1 213 ? 0.651 -28.125 -0.584 1 98.12 213 LEU A O 1
ATOM 1518 N N . ASP A 1 214 ? 2.832 -28.266 -0.035 1 97.69 214 ASP A N 1
ATOM 1519 C CA . ASP A 1 214 ? 2.703 -29.625 0.513 1 97.69 214 ASP A CA 1
ATOM 1520 C C . ASP A 1 214 ? 2.053 -29.594 1.894 1 97.69 214 ASP A C 1
ATOM 1522 O O . ASP A 1 214 ? 1.176 -30.406 2.189 1 97.69 214 ASP A O 1
ATOM 1526 N N . GLU A 1 215 ? 2.473 -28.656 2.711 1 97.62 215 GLU A N 1
ATOM 1527 C CA . GLU A 1 215 ? 2.047 -28.609 4.105 1 97.62 215 GLU A CA 1
ATOM 1528 C C . GLU A 1 215 ? 0.751 -27.828 4.27 1 97.62 215 GLU A C 1
ATOM 1530 O O . GLU A 1 215 ? -0 -28.047 5.223 1 97.62 215 GLU A O 1
ATOM 1535 N N . ARG A 1 216 ? 0.547 -26.875 3.477 1 98 216 ARG A N 1
ATOM 1536 C CA . ARG A 1 216 ? -0.646 -26.047 3.385 1 98 216 ARG A CA 1
ATOM 1537 C C . ARG A 1 216 ? -0.953 -25.375 4.723 1 98 216 ARG A C 1
ATOM 1539 O O . ARG A 1 216 ? -2.074 -25.469 5.227 1 98 216 ARG A O 1
ATOM 1546 N N . PRO A 1 217 ? 0.026 -24.719 5.301 1 98.12 217 PRO A N 1
ATOM 1547 C CA . PRO A 1 217 ? -0.267 -23.984 6.535 1 98.12 217 PRO A CA 1
ATOM 1548 C C . PRO A 1 217 ? -1.354 -22.938 6.355 1 98.12 217 PRO A C 1
ATOM 1550 O O . PRO A 1 217 ? -1.771 -22.656 5.227 1 98.12 217 PRO A O 1
ATOM 1553 N N . ALA A 1 218 ? -1.867 -22.406 7.441 1 98.31 218 ALA A N 1
ATOM 1554 C CA . ALA A 1 218 ? -2.916 -21.391 7.418 1 98.31 218 ALA A CA 1
ATOM 1555 C C . ALA A 1 218 ? -2.502 -20.203 6.562 1 98.31 218 ALA A C 1
ATOM 1557 O O . ALA A 1 218 ? -1.312 -19.906 6.43 1 98.31 218 ALA A O 1
ATOM 1558 N N . SER A 1 219 ? -3.498 -19.531 5.992 1 98.62 219 SER A N 1
ATOM 1559 C CA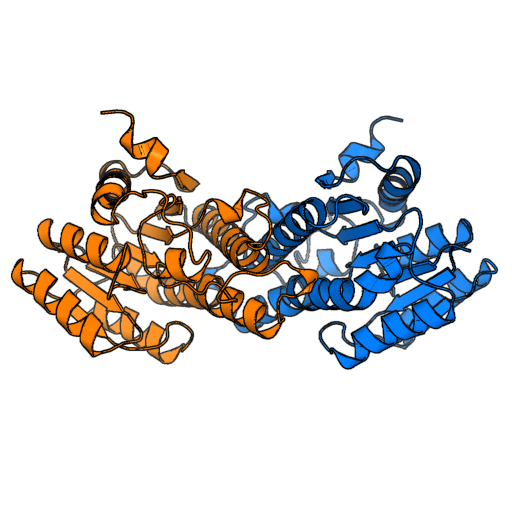 . SER A 1 219 ? -3.232 -18.281 5.266 1 98.62 219 SER A CA 1
ATOM 1560 C C . SER A 1 219 ? -2.445 -17.297 6.121 1 98.62 219 SER A C 1
ATOM 1562 O O . SER A 1 219 ? -2.637 -17.234 7.34 1 98.62 219 SER A O 1
ATOM 1564 N N . GLY A 1 220 ? -1.568 -16.578 5.543 1 98.12 220 GLY A N 1
ATOM 1565 C CA . GLY A 1 220 ? -0.741 -15.633 6.273 1 98.12 220 GLY A CA 1
ATOM 1566 C C . GLY A 1 220 ? 0.561 -15.305 5.566 1 98.12 220 GLY A C 1
ATOM 1567 O O . GLY A 1 220 ? 0.728 -15.625 4.387 1 98.12 220 GLY A O 1
ATOM 1568 N N . ARG A 1 221 ? 1.407 -14.625 6.246 1 98.25 221 ARG A N 1
ATOM 1569 C CA . ARG A 1 221 ? 2.711 -14.25 5.711 1 98.25 221 ARG A CA 1
ATOM 1570 C C . ARG A 1 221 ? 3.783 -15.258 6.125 1 98.25 221 ARG A C 1
ATOM 1572 O O . ARG A 1 221 ? 3.834 -15.672 7.281 1 98.25 221 ARG A O 1
ATOM 1579 N N . TYR A 1 222 ? 4.637 -15.602 5.156 1 97.88 222 TYR A N 1
ATOM 1580 C CA . TYR A 1 222 ? 5.73 -16.547 5.395 1 97.88 222 TYR A CA 1
ATOM 1581 C C . TYR A 1 222 ? 7.027 -16.031 4.781 1 97.88 222 TYR A C 1
ATOM 1583 O O . TYR A 1 222 ? 7.012 -15.359 3.748 1 97.88 222 TYR A O 1
ATOM 1591 N N . ALA A 1 223 ? 8.133 -16.312 5.418 1 96.19 223 ALA A N 1
ATOM 1592 C CA . ALA A 1 223 ? 9.461 -16.047 4.887 1 96.19 223 ALA A CA 1
ATOM 1593 C C . ALA A 1 223 ? 10.156 -17.328 4.465 1 96.19 223 ALA A C 1
ATOM 1595 O O . ALA A 1 223 ? 10.344 -18.234 5.277 1 96.19 223 ALA A O 1
ATOM 1596 N N . ALA A 1 224 ? 10.586 -17.391 3.27 1 92.19 224 ALA A N 1
ATOM 1597 C CA . ALA A 1 224 ? 11.195 -18.594 2.709 1 92.19 224 ALA A CA 1
ATOM 1598 C C . ALA A 1 224 ? 12.422 -19.016 3.514 1 92.19 224 ALA A C 1
ATOM 1600 O O . ALA A 1 224 ? 12.594 -20.203 3.826 1 92.19 224 ALA A O 1
ATOM 1601 N N . PRO A 1 225 ? 13.273 -18.109 3.914 1 83.88 225 PRO A N 1
ATOM 1602 C CA . PRO A 1 225 ? 14.445 -18.547 4.68 1 83.88 225 PRO A CA 1
ATOM 1603 C C . PRO A 1 225 ? 14.078 -19.266 5.973 1 83.88 225 PRO A C 1
ATOM 1605 O O . PRO A 1 225 ? 14.82 -20.125 6.441 1 83.88 225 PRO A O 1
ATOM 1608 N N . ALA A 1 226 ? 12.906 -18.891 6.523 1 83.25 226 ALA A N 1
ATOM 1609 C CA . ALA A 1 226 ? 12.461 -19.5 7.766 1 83.25 226 ALA A CA 1
ATOM 1610 C C . ALA A 1 226 ? 11.867 -20.891 7.508 1 83.25 226 ALA A C 1
ATOM 1612 O O . ALA A 1 226 ? 11.742 -21.703 8.43 1 83.25 226 ALA A O 1
ATOM 1613 N N . LEU A 1 227 ? 11.492 -21.047 6.32 1 83.38 227 LEU A N 1
ATOM 1614 C CA . LEU A 1 227 ? 10.836 -22.297 5.965 1 83.38 227 LEU A CA 1
ATOM 1615 C C . LEU A 1 227 ? 11.867 -23.328 5.516 1 83.38 227 LEU A C 1
ATOM 1617 O O . LEU A 1 227 ? 11.57 -24.531 5.484 1 83.38 227 LEU A O 1
ATOM 1621 N N . THR A 1 228 ? 13.102 -22.891 5.184 1 70.31 228 THR A N 1
ATOM 1622 C CA . THR A 1 228 ? 14.141 -23.812 4.719 1 70.31 228 THR A CA 1
ATOM 1623 C C . THR A 1 228 ? 14.969 -24.328 5.891 1 70.31 228 THR A C 1
ATOM 1625 O O . THR A 1 228 ? 15.656 -25.344 5.77 1 70.31 228 THR A O 1
ATOM 1628 N N . VAL A 1 229 ? 15.18 -23.656 7.113 1 57.69 229 VAL A N 1
ATOM 1629 C CA . VAL A 1 229 ? 16.031 -24.078 8.211 1 57.69 229 VAL A CA 1
ATOM 1630 C C . VAL A 1 229 ? 15.469 -25.328 8.859 1 57.69 229 VAL A C 1
ATOM 1632 O O . VAL A 1 229 ? 16.188 -26.062 9.547 1 57.69 229 VAL A O 1
ATOM 1635 N N . GLY A 1 230 ? 14.297 -25.656 9.016 1 41.88 230 GLY A N 1
ATOM 1636 C CA . GLY A 1 230 ? 14.008 -26.859 9.781 1 41.88 230 GLY A CA 1
ATOM 1637 C C . GLY A 1 230 ? 14.555 -28.125 9.148 1 41.88 230 GLY A C 1
ATOM 1638 O O . GLY A 1 230 ? 14.289 -29.219 9.617 1 41.88 230 GLY A O 1
ATOM 1639 N N . ARG A 1 231 ? 15.188 -28.312 7.957 1 36.56 231 ARG A N 1
ATOM 1640 C CA . ARG A 1 231 ? 15.688 -29.656 7.723 1 36.56 231 ARG A CA 1
ATOM 1641 C C . ARG A 1 231 ? 17.047 -29.859 8.398 1 36.56 231 ARG A C 1
ATOM 1643 O O . ARG A 1 231 ? 17.844 -28.938 8.484 1 36.56 231 ARG A O 1
ATOM 1650 N N . MET B 1 1 ? 5.613 32.125 14.305 1 92.75 1 MET B N 1
ATOM 1651 C CA . MET B 1 1 ? 4.586 31.156 14.68 1 92.75 1 MET B CA 1
ATOM 1652 C C . MET B 1 1 ? 4.723 29.875 13.867 1 92.75 1 MET B C 1
ATOM 1654 O O . MET B 1 1 ? 5.113 29.922 12.695 1 92.75 1 MET B O 1
ATOM 1658 N N . PRO B 1 2 ? 4.52 28.734 14.523 1 98.12 2 PRO B N 1
ATOM 1659 C CA . PRO B 1 2 ? 4.633 27.516 13.734 1 98.12 2 PRO B CA 1
ATOM 1660 C C . PRO B 1 2 ? 3.525 27.375 12.688 1 98.12 2 PRO B C 1
ATOM 1662 O O . PRO B 1 2 ? 2.438 27.938 12.867 1 98.12 2 PRO B O 1
ATOM 1665 N N . VAL B 1 3 ? 3.77 26.688 11.57 1 98.81 3 VAL B N 1
ATOM 1666 C CA . VAL B 1 3 ? 2.844 26.547 10.453 1 98.81 3 VAL B CA 1
ATOM 1667 C C . VAL B 1 3 ? 2.529 25.078 10.211 1 98.81 3 VAL B C 1
ATOM 1669 O O . VAL B 1 3 ? 3.436 24.25 10.164 1 98.81 3 VAL B O 1
ATOM 1672 N N . ALA B 1 4 ? 1.235 24.734 10.062 1 98.94 4 ALA B N 1
ATOM 1673 C CA . ALA B 1 4 ? 0.802 23.375 9.75 1 98.94 4 ALA B CA 1
ATOM 1674 C C . ALA B 1 4 ? 0.042 23.328 8.43 1 98.94 4 ALA B C 1
ATOM 1676 O O . ALA B 1 4 ? -0.778 24.203 8.141 1 98.94 4 ALA B O 1
ATOM 1677 N N . ILE B 1 5 ? 0.368 22.391 7.609 1 98.94 5 ILE B N 1
ATOM 1678 C CA . ILE B 1 5 ? -0.431 22.016 6.445 1 98.94 5 ILE B CA 1
ATOM 1679 C C . ILE B 1 5 ? -1.3 20.797 6.777 1 98.94 5 ILE B C 1
ATOM 1681 O O . ILE B 1 5 ? -0.787 19.75 7.176 1 98.94 5 ILE B O 1
ATOM 1685 N N . ILE B 1 6 ? -2.598 20.906 6.656 1 98.94 6 ILE B N 1
ATOM 1686 C CA . ILE B 1 6 ? -3.521 19.812 6.961 1 98.94 6 ILE B CA 1
ATOM 1687 C C . ILE B 1 6 ? -4.438 19.562 5.766 1 98.94 6 ILE B C 1
ATOM 1689 O O . ILE B 1 6 ? -5.176 20.469 5.348 1 98.94 6 ILE B O 1
ATOM 1693 N N . THR B 1 7 ? -4.398 18.391 5.199 1 98.88 7 THR B N 1
ATOM 1694 C CA . THR B 1 7 ? -5.285 18.031 4.094 1 98.88 7 THR B CA 1
ATOM 1695 C C . THR B 1 7 ? -6.562 17.391 4.613 1 98.88 7 THR B C 1
ATOM 1697 O O . THR B 1 7 ? -6.559 16.75 5.672 1 98.88 7 THR B O 1
ATOM 1700 N N . GLY B 1 8 ? -7.641 17.484 3.814 1 98.12 8 GLY B N 1
ATOM 1701 C CA . GLY B 1 8 ? -8.922 16.984 4.285 1 98.12 8 GLY B CA 1
ATOM 1702 C C . GLY B 1 8 ? -9.406 17.688 5.543 1 98.12 8 GLY B C 1
ATOM 1703 O O . GLY B 1 8 ? -9.812 17.031 6.504 1 98.12 8 GLY B O 1
ATOM 1704 N N . ALA B 1 9 ? -9.398 18.984 5.559 1 98.06 9 ALA B N 1
ATOM 1705 C CA . ALA B 1 9 ? -9.508 19.734 6.812 1 98.06 9 ALA B CA 1
ATOM 1706 C C . ALA B 1 9 ? -10.898 20.328 6.977 1 98.06 9 ALA B C 1
ATOM 1708 O O . ALA B 1 9 ? -11.148 21.094 7.918 1 98.06 9 ALA B O 1
ATOM 1709 N N . SER B 1 10 ? -11.852 20 6.062 1 96.44 10 SER B N 1
ATOM 1710 C CA . SER B 1 10 ? -13.141 20.672 6.098 1 96.44 10 SER B CA 1
ATOM 1711 C C . SER B 1 10 ? -14.094 19.984 7.074 1 96.44 10 SER B C 1
ATOM 1713 O O . SER B 1 10 ? -15.133 20.547 7.438 1 96.44 10 SER B O 1
ATOM 1715 N N . ARG B 1 11 ? -13.828 18.75 7.473 1 94.06 11 ARG B N 1
ATOM 1716 C CA . ARG B 1 11 ? -14.68 17.984 8.383 1 94.06 11 ARG B CA 1
ATOM 1717 C C . ARG B 1 11 ? -13.875 16.953 9.156 1 94.06 11 ARG B C 1
ATOM 1719 O O . ARG B 1 11 ? -12.672 16.812 8.93 1 94.06 11 ARG B O 1
ATOM 1726 N N . GLY B 1 12 ? -14.523 16.391 10.117 1 95.56 12 GLY B N 1
ATOM 1727 C CA . GLY B 1 12 ? -13.945 15.242 10.805 1 95.56 12 GLY B CA 1
ATOM 1728 C C . GLY B 1 12 ? -12.672 15.578 11.555 1 95.56 12 GLY B C 1
ATOM 1729 O O . GLY B 1 12 ? -12.594 16.609 12.234 1 95.56 12 GLY B O 1
ATOM 1730 N N . LEU B 1 13 ? -11.75 14.656 11.492 1 97.38 13 LEU B N 1
ATOM 1731 C CA . LEU B 1 13 ? -10.5 14.766 12.234 1 97.38 13 LEU B CA 1
ATOM 1732 C C . LEU B 1 13 ? -9.695 15.977 11.773 1 97.38 13 LEU B C 1
ATOM 1734 O O . LEU B 1 13 ? -9.133 16.703 12.594 1 97.38 13 LEU B O 1
ATOM 1738 N N . GLY B 1 14 ? -9.617 16.219 10.445 1 98.12 14 GLY B N 1
ATOM 1739 C CA . GLY B 1 14 ? -8.867 17.344 9.906 1 98.12 14 GLY B CA 1
ATOM 1740 C C . GLY B 1 14 ? -9.336 18.672 10.445 1 98.12 14 GLY B C 1
ATOM 1741 O O . GLY B 1 14 ? -8.516 19.516 10.844 1 98.12 14 GLY B O 1
ATOM 1742 N N . ARG B 1 15 ? -10.578 18.844 10.484 1 97.44 15 ARG B N 1
ATOM 1743 C CA . ARG B 1 15 ? -11.148 20.078 11 1 97.44 15 ARG B CA 1
ATOM 1744 C C . ARG B 1 15 ? -10.867 20.234 12.484 1 97.44 15 ARG B C 1
ATOM 1746 O O . ARG B 1 15 ? -10.445 21.312 12.938 1 97.44 15 ARG B O 1
ATOM 1753 N N . ALA B 1 16 ? -11.133 19.203 13.227 1 97.56 16 ALA B N 1
ATOM 1754 C CA . ALA B 1 16 ? -10.914 19.234 14.672 1 97.56 16 ALA B CA 1
ATOM 1755 C C . ALA B 1 16 ? -9.461 19.547 15 1 97.56 16 ALA B C 1
ATOM 1757 O O . ALA B 1 16 ? -9.172 20.328 15.914 1 97.56 16 ALA B O 1
ATOM 1758 N N . LEU B 1 17 ? -8.539 18.969 14.289 1 98.12 17 LEU B N 1
ATOM 1759 C CA . LEU B 1 17 ? -7.113 19.188 14.5 1 98.12 17 LEU B CA 1
ATOM 1760 C C . LEU B 1 17 ? -6.727 20.625 14.148 1 98.12 17 LEU B C 1
ATOM 1762 O O . LEU B 1 17 ? -5.957 21.266 14.875 1 98.12 17 LEU B O 1
ATOM 1766 N N . ALA B 1 18 ? -7.258 21.125 13.031 1 98.38 18 ALA B N 1
ATOM 1767 C CA . ALA B 1 18 ? -7.008 22.5 12.625 1 98.38 18 ALA B CA 1
ATOM 1768 C C . ALA B 1 18 ? -7.422 23.484 13.727 1 98.38 18 ALA B C 1
ATOM 1770 O O . ALA B 1 18 ? -6.668 24.391 14.07 1 98.38 18 ALA B O 1
ATOM 1771 N N . GLU B 1 19 ? -8.594 23.266 14.266 1 97.81 19 GLU B N 1
ATOM 1772 C CA . GLU B 1 19 ? -9.117 24.141 15.312 1 97.81 19 GLU B CA 1
ATOM 1773 C C . GLU B 1 19 ? -8.234 24.094 16.562 1 97.81 19 GLU B C 1
ATOM 1775 O O . GLU B 1 19 ? -7.949 25.125 17.172 1 97.81 19 GLU B O 1
ATOM 1780 N N . ALA B 1 20 ? -7.859 22.922 16.922 1 98.12 20 ALA B N 1
ATOM 1781 C CA . ALA B 1 20 ? -7.031 22.75 18.109 1 98.12 20 ALA B CA 1
ATOM 1782 C C . ALA B 1 20 ? -5.668 23.406 17.938 1 98.12 20 ALA B C 1
ATOM 1784 O O . ALA B 1 20 ? -5.156 24.047 18.859 1 98.12 20 ALA B O 1
ATOM 1785 N N . LEU B 1 21 ? -5.031 23.25 16.797 1 98.62 21 LEU B N 1
ATOM 1786 C CA . LEU B 1 21 ? -3.738 23.875 16.516 1 98.62 21 LEU B CA 1
ATOM 1787 C C . LEU B 1 21 ? -3.855 25.391 16.484 1 98.62 21 LEU B C 1
ATOM 1789 O O . LEU B 1 21 ? -2.979 26.094 16.984 1 98.62 21 LEU B O 1
ATOM 1793 N N . ALA B 1 22 ? -4.945 25.906 15.906 1 98.38 22 ALA B N 1
ATOM 1794 C CA . ALA B 1 22 ? -5.188 27.344 15.898 1 98.38 22 ALA B CA 1
ATOM 1795 C C . ALA B 1 22 ? -5.254 27.891 17.328 1 98.38 22 ALA B C 1
ATOM 1797 O O . ALA B 1 22 ? -4.695 28.953 17.609 1 98.38 22 ALA B O 1
ATOM 1798 N N . ALA B 1 23 ? -5.906 27.141 18.172 1 97.88 23 ALA B N 1
ATOM 1799 C CA . ALA B 1 23 ? -6.031 27.547 19.578 1 97.88 23 ALA B CA 1
ATOM 1800 C C . ALA B 1 23 ? -4.664 27.609 20.25 1 97.88 23 ALA B C 1
ATOM 1802 O O . ALA B 1 23 ? -4.484 28.328 21.234 1 97.88 23 ALA B O 1
ATOM 1803 N N . ARG B 1 24 ? -3.725 26.969 19.703 1 97.88 24 ARG B N 1
ATOM 1804 C CA . ARG B 1 24 ? -2.373 26.953 20.266 1 97.88 24 ARG B CA 1
ATOM 1805 C C . ARG B 1 24 ? -1.466 27.922 19.516 1 97.88 24 ARG B C 1
ATOM 1807 O O . ARG B 1 24 ? -0.246 27.906 19.688 1 97.88 24 ARG B O 1
ATOM 1814 N N . GLY B 1 25 ? -2.02 28.641 18.547 1 97.94 25 GLY B N 1
ATOM 1815 C CA . GLY B 1 25 ? -1.288 29.719 17.922 1 97.94 25 GLY B CA 1
ATOM 1816 C C . GLY B 1 25 ? -0.631 29.328 16.609 1 97.94 25 GLY B C 1
ATOM 1817 O O . GLY B 1 25 ? 0.241 30.031 16.109 1 97.94 25 GLY B O 1
ATOM 1818 N N . TRP B 1 26 ? -0.958 28.172 16.047 1 98.56 26 TRP B N 1
ATOM 1819 C CA . TRP B 1 26 ? -0.403 27.719 14.773 1 98.56 26 TRP B CA 1
ATOM 1820 C C . TRP B 1 26 ? -1.075 28.438 13.609 1 98.56 26 TRP B C 1
ATOM 1822 O O . TRP B 1 26 ? -2.303 28.547 13.562 1 98.56 26 TRP B O 1
ATOM 1832 N N . ASP B 1 27 ? -0.283 28.969 12.711 1 98.75 27 ASP B N 1
ATOM 1833 C CA . ASP B 1 27 ? -0.829 29.328 11.406 1 98.75 27 ASP B CA 1
ATOM 1834 C C . ASP B 1 27 ? -1.127 28.078 10.578 1 98.75 27 ASP B C 1
ATOM 1836 O O . ASP B 1 27 ? -0.48 27.031 10.75 1 98.75 27 ASP B O 1
ATOM 1840 N N . LEU B 1 28 ? -2.123 28.219 9.688 1 98.88 28 LEU B N 1
ATOM 1841 C CA . LEU B 1 28 ? -2.621 26.984 9.078 1 98.88 28 LEU B CA 1
ATOM 1842 C C . LEU B 1 28 ? -2.734 27.156 7.562 1 98.88 28 LEU B C 1
ATOM 1844 O O . LEU B 1 28 ? -3.131 28.219 7.074 1 98.88 28 LEU B O 1
ATOM 1848 N N . VAL B 1 29 ? -2.352 26.125 6.84 1 98.94 29 VAL B N 1
ATOM 1849 C CA . VAL B 1 29 ? -2.734 25.906 5.449 1 98.94 29 VAL B CA 1
ATOM 1850 C C . VAL B 1 29 ? -3.676 24.703 5.367 1 98.94 29 VAL B C 1
ATOM 1852 O O . VAL B 1 29 ? -3.291 23.578 5.703 1 98.94 29 VAL B O 1
ATOM 1855 N N . LEU B 1 30 ? -4.93 24.938 4.914 1 98.81 30 LEU B N 1
ATOM 1856 C CA . LEU B 1 30 ? -5.969 23.906 4.934 1 98.81 30 LEU B CA 1
ATOM 1857 C C . LEU B 1 30 ? -6.418 23.562 3.518 1 98.81 30 LEU B C 1
ATOM 1859 O O . LEU B 1 30 ? -6.547 24.453 2.668 1 98.81 30 LEU B O 1
ATOM 1863 N N . ASP B 1 31 ? -6.562 22.234 3.318 1 98.44 31 ASP B N 1
ATOM 1864 C CA . ASP B 1 31 ? -7.043 21.688 2.049 1 98.44 31 ASP B CA 1
ATOM 1865 C C . ASP B 1 31 ? -8.289 20.828 2.252 1 98.44 31 ASP B C 1
ATOM 1867 O O . ASP B 1 31 ? -8.391 20.109 3.242 1 98.44 31 ASP B O 1
ATOM 1871 N N . ALA B 1 32 ? -9.227 20.969 1.422 1 97.75 32 ALA B N 1
ATOM 1872 C CA . ALA B 1 32 ? -10.32 20.016 1.203 1 97.75 32 ALA B CA 1
ATOM 1873 C C . ALA B 1 32 ? -10.906 20.172 -0.196 1 97.75 32 ALA B C 1
ATOM 1875 O O . ALA B 1 32 ? -10.641 21.156 -0.883 1 97.75 32 ALA B O 1
ATOM 1876 N N . ARG B 1 33 ? -11.758 19.281 -0.612 1 93.56 33 ARG B N 1
ATOM 1877 C CA . ARG B 1 33 ? -12.328 19.312 -1.954 1 93.56 33 ARG B CA 1
ATOM 1878 C C . ARG B 1 33 ? -13.445 20.344 -2.047 1 93.56 33 ARG B C 1
ATOM 1880 O O . ARG B 1 33 ? -13.539 21.078 -3.035 1 93.56 33 ARG B O 1
ATOM 1887 N N . GLY B 1 34 ? -14.188 20.406 -0.995 1 92.94 34 GLY B N 1
ATOM 1888 C CA . GLY B 1 34 ? -15.328 21.297 -1.029 1 92.94 34 GLY B CA 1
ATOM 1889 C C . GLY B 1 34 ? -15.016 22.703 -0.52 1 92.94 34 GLY B C 1
ATOM 1890 O O . GLY B 1 34 ? -14.648 22.875 0.645 1 92.94 34 GLY B O 1
ATOM 1891 N N . ALA B 1 35 ? -15.266 23.719 -1.328 1 95.75 35 ALA B N 1
ATOM 1892 C CA . ALA B 1 35 ? -14.906 25.094 -0.999 1 95.75 35 ALA B CA 1
ATOM 1893 C C . ALA B 1 35 ? -15.734 25.609 0.172 1 95.75 35 ALA B C 1
ATOM 1895 O O . ALA B 1 35 ? -15.203 26.266 1.078 1 95.75 35 ALA B O 1
ATOM 1896 N N . GLY B 1 36 ? -16.984 25.359 0.156 1 95.31 36 GLY B N 1
ATOM 1897 C CA . GLY B 1 36 ? -17.875 25.859 1.19 1 95.31 36 GLY B CA 1
ATOM 1898 C C . GLY B 1 36 ? -17.484 25.406 2.584 1 95.31 36 GLY B C 1
ATOM 1899 O O . GLY B 1 36 ? -17.125 26.219 3.434 1 95.31 36 GLY B O 1
ATOM 1900 N N . PRO B 1 37 ? -17.547 24.094 2.777 1 95.62 37 PRO B N 1
ATOM 1901 C CA . PRO B 1 37 ? -17.172 23.562 4.094 1 95.62 37 PRO B CA 1
ATOM 1902 C C . PRO B 1 37 ? -15.766 23.969 4.504 1 95.62 37 PRO B C 1
ATOM 1904 O O . PRO B 1 37 ? -15.5 24.203 5.688 1 95.62 37 PRO B O 1
ATOM 1907 N N . LEU B 1 38 ? -14.875 24.078 3.586 1 97.75 38 LEU B N 1
ATOM 1908 C CA . LEU B 1 38 ? -13.5 24.469 3.887 1 97.75 38 LEU B CA 1
ATOM 1909 C C . LEU B 1 38 ? -13.438 25.906 4.383 1 97.75 38 LEU B C 1
ATOM 1911 O O . LEU B 1 38 ? -12.695 26.219 5.316 1 97.75 38 LEU B O 1
ATOM 1915 N N . ARG B 1 39 ? -14.156 26.766 3.77 1 97 39 ARG B N 1
ATOM 1916 C CA . ARG B 1 39 ? -14.211 28.156 4.199 1 97 39 ARG B CA 1
ATOM 1917 C C . ARG B 1 39 ? -14.727 28.266 5.629 1 97 39 ARG B C 1
ATOM 1919 O O . ARG B 1 39 ? -14.211 29.062 6.418 1 97 39 ARG B O 1
ATOM 1926 N N . GLU B 1 40 ? -15.695 27.531 5.922 1 96.62 40 GLU B N 1
ATOM 1927 C CA . GLU B 1 40 ? -16.234 27.516 7.277 1 96.62 40 GLU B CA 1
ATOM 1928 C C . GLU B 1 40 ? -15.195 27.078 8.289 1 96.62 40 GLU B C 1
ATOM 1930 O O . GLU B 1 40 ? -15.07 27.672 9.367 1 96.62 40 GLU B O 1
ATOM 1935 N N . ALA B 1 41 ? -14.508 26.016 7.957 1 96.06 41 ALA B N 1
ATOM 1936 C CA . ALA B 1 41 ? -13.438 25.547 8.82 1 96.06 41 ALA B CA 1
ATOM 1937 C C . ALA B 1 41 ? -12.359 26.609 9.008 1 96.06 41 ALA B C 1
ATOM 1939 O O . ALA B 1 41 ? -11.859 26.812 10.117 1 96.06 41 ALA B O 1
ATOM 1940 N N . ALA B 1 42 ? -12.016 27.281 7.941 1 97.62 42 ALA B N 1
ATOM 1941 C CA . ALA B 1 42 ? -11 28.344 7.977 1 97.62 42 ALA B CA 1
ATOM 1942 C C . ALA B 1 42 ? -11.445 29.5 8.867 1 97.62 42 ALA B C 1
ATOM 1944 O O . ALA B 1 42 ? -10.656 30.031 9.648 1 97.62 42 ALA B O 1
ATOM 1945 N N . GLU B 1 43 ? -12.664 29.875 8.758 1 96.94 43 GLU B N 1
ATOM 1946 C CA . GLU B 1 43 ? -13.203 30.969 9.547 1 96.94 43 GLU B CA 1
ATOM 1947 C C . GLU B 1 43 ? -13.172 30.641 11.039 1 96.94 43 GLU B C 1
ATOM 1949 O O . GLU B 1 43 ? -12.844 31.484 11.859 1 96.94 43 GLU B O 1
ATOM 1954 N N . ALA B 1 44 ? -13.523 29.438 11.305 1 94.62 44 ALA B N 1
ATOM 1955 C CA . ALA B 1 44 ? -13.492 28.984 12.695 1 94.62 44 ALA B CA 1
ATOM 1956 C C . ALA B 1 44 ? -12.078 29.078 13.266 1 94.62 44 ALA B C 1
ATOM 1958 O O . ALA B 1 44 ? -11.891 29.5 14.406 1 94.62 44 ALA B O 1
ATOM 1959 N N . ALA B 1 45 ? -11.102 28.734 12.531 1 94.5 45 ALA B N 1
ATOM 1960 C CA . ALA B 1 45 ? -9.703 28.766 12.961 1 94.5 45 ALA B CA 1
ATOM 1961 C C . ALA B 1 45 ? -9.195 30.203 13.047 1 94.5 45 ALA B C 1
ATOM 1963 O O . ALA B 1 45 ? -8.477 30.562 13.984 1 94.5 45 ALA B O 1
ATOM 1964 N N . GLU B 1 46 ? -9.578 31.031 12.078 1 94.94 46 GLU B N 1
ATOM 1965 C CA . GLU B 1 46 ? -9.156 32.438 12.047 1 94.94 46 GLU B CA 1
ATOM 1966 C C . GLU B 1 46 ? -9.672 33.188 13.266 1 94.94 46 GLU B C 1
ATOM 1968 O O . GLU B 1 46 ? -9.023 34.125 13.742 1 94.94 46 GLU B O 1
ATOM 1973 N N . GLY B 1 47 ? -10.766 32.75 13.672 1 92.94 47 GLY B N 1
ATOM 1974 C CA . GLY B 1 47 ? -11.352 33.375 14.859 1 92.94 47 GLY B CA 1
ATOM 1975 C C . GLY B 1 47 ? -10.469 33.25 16.078 1 92.94 47 GLY B C 1
ATOM 1976 O O . GLY B 1 47 ? -10.656 33.969 17.062 1 92.94 47 GLY B O 1
ATOM 1977 N N . ARG B 1 48 ? -9.484 32.438 16 1 92.44 48 ARG B N 1
ATOM 1978 C CA . ARG B 1 48 ? -8.562 32.25 17.109 1 92.44 48 ARG B CA 1
ATOM 1979 C C . ARG B 1 48 ? -7.359 33.156 17.016 1 92.44 48 ARG B C 1
ATOM 1981 O O . ARG B 1 48 ? -6.43 33.062 17.812 1 92.44 48 ARG B O 1
ATOM 1988 N N . GLY B 1 49 ? -7.242 34 15.961 1 94.62 49 GLY B N 1
ATOM 1989 C CA . GLY B 1 49 ? -6.227 35.031 15.844 1 94.62 49 GLY B CA 1
ATOM 1990 C C . GLY B 1 49 ? -5.008 34.594 15.062 1 94.62 49 GLY B C 1
ATOM 1991 O O . GLY B 1 49 ? -3.93 35.188 15.203 1 94.62 49 GLY B O 1
ATOM 1992 N N . VAL B 1 50 ? -5.094 33.531 14.32 1 97.69 50 VAL B N 1
ATOM 1993 C CA . VAL B 1 50 ? -3.971 33.031 13.539 1 97.69 50 VAL B CA 1
ATOM 1994 C C . VAL B 1 50 ? -4.23 33.25 12.055 1 97.69 50 VAL B C 1
ATOM 1996 O O . VAL B 1 50 ? -5.34 33.625 11.664 1 97.69 50 VAL B O 1
ATOM 1999 N N . ARG B 1 51 ? -3.201 33.125 11.234 1 98.31 51 ARG B N 1
ATOM 2000 C CA . ARG B 1 51 ? -3.363 33.188 9.789 1 98.31 51 ARG B CA 1
ATOM 2001 C C . ARG B 1 51 ? -3.727 31.844 9.211 1 98.31 51 ARG B C 1
ATOM 2003 O O . ARG B 1 51 ? -3.17 30.812 9.609 1 98.31 51 ARG B O 1
ATOM 2010 N N . VAL B 1 52 ? -4.711 31.859 8.352 1 98.56 52 VAL B N 1
ATOM 2011 C CA . VAL B 1 52 ? -5.164 30.625 7.723 1 98.56 52 VAL B CA 1
ATOM 2012 C C . VAL B 1 52 ? -5.227 30.797 6.207 1 98.56 52 VAL B C 1
ATOM 2014 O O . VAL B 1 52 ? -5.797 31.781 5.715 1 98.56 52 VAL B O 1
ATOM 2017 N N . ALA B 1 53 ? -4.594 30 5.449 1 98.69 53 ALA B N 1
ATOM 2018 C CA . ALA B 1 53 ? -4.793 29.859 4.012 1 98.69 53 ALA B CA 1
ATOM 2019 C C . ALA B 1 53 ? -5.613 28.609 3.691 1 98.69 53 ALA B C 1
ATOM 2021 O O . ALA B 1 53 ? -5.184 27.484 3.969 1 98.69 53 ALA B O 1
ATOM 2022 N N . ALA B 1 54 ? -6.797 28.797 3.227 1 98.62 54 ALA B N 1
ATOM 2023 C CA . ALA B 1 54 ? -7.672 27.703 2.828 1 98.62 54 ALA B CA 1
ATOM 2024 C C . ALA B 1 54 ? -7.715 27.562 1.309 1 98.62 54 ALA B C 1
ATOM 2026 O O . ALA B 1 54 ? -8.133 28.484 0.604 1 98.62 54 ALA B O 1
ATOM 2027 N N . LEU B 1 55 ? -7.289 26.438 0.799 1 98.75 55 LEU B N 1
ATOM 2028 C CA . LEU B 1 55 ? -7.211 26.203 -0.641 1 98.75 55 LEU B CA 1
ATOM 2029 C C . LEU B 1 55 ? -8.016 24.969 -1.043 1 98.75 55 LEU B C 1
ATOM 2031 O O . LEU B 1 55 ? -7.559 23.844 -0.854 1 98.75 55 LEU B O 1
ATOM 2035 N N . PRO B 1 56 ? -9.234 25.172 -1.6 1 98.62 56 PRO B N 1
ATOM 2036 C CA . PRO B 1 56 ? -9.984 24.016 -2.094 1 98.62 56 PRO B CA 1
ATOM 2037 C C . PRO B 1 56 ? -9.32 23.344 -3.293 1 98.62 56 PRO B C 1
ATOM 2039 O O . PRO B 1 56 ? -8.75 24.031 -4.148 1 98.62 56 PRO B O 1
ATOM 2042 N N . GLY B 1 57 ? -9.266 22.062 -3.301 1 98.5 57 GLY B N 1
ATOM 2043 C CA . GLY B 1 57 ? -8.656 21.328 -4.41 1 98.5 57 GLY B CA 1
ATOM 2044 C C . GLY B 1 57 ? -8.453 19.859 -4.117 1 98.5 57 GLY B C 1
ATOM 2045 O O . GLY B 1 57 ? -8.82 19.375 -3.043 1 98.5 57 GLY B O 1
ATOM 2046 N N . ASP B 1 58 ? -7.98 19.141 -5.078 1 98.62 58 ASP B N 1
ATOM 2047 C CA . ASP B 1 58 ? -7.711 17.703 -5.004 1 98.62 58 ASP B CA 1
ATOM 2048 C C . ASP B 1 58 ? -6.227 17.438 -4.754 1 98.62 58 ASP B C 1
ATOM 2050 O O . ASP B 1 58 ? -5.375 17.859 -5.547 1 98.62 58 ASP B O 1
ATOM 2054 N N . VAL B 1 59 ? -5.926 16.781 -3.668 1 98.69 59 VAL B N 1
ATOM 2055 C CA . VAL B 1 59 ? -4.547 16.547 -3.268 1 98.69 59 VAL B CA 1
ATOM 2056 C C . VAL B 1 59 ? -3.844 15.688 -4.316 1 98.69 59 VAL B C 1
ATOM 2058 O O . VAL B 1 59 ? -2.615 15.594 -4.332 1 98.69 59 VAL B O 1
ATOM 2061 N N . THR B 1 60 ? -4.613 14.984 -5.191 1 98.62 60 THR B N 1
ATOM 2062 C CA . THR B 1 60 ? -3.98 14.164 -6.219 1 98.62 60 THR B CA 1
ATOM 2063 C C . THR B 1 60 ? -3.428 15.047 -7.34 1 98.62 60 THR B C 1
ATOM 2065 O O . THR B 1 60 ? -2.654 14.578 -8.18 1 98.62 60 THR B O 1
ATOM 2068 N N . ASP B 1 61 ? -3.738 16.328 -7.352 1 98.62 61 ASP B N 1
ATOM 2069 C CA . ASP B 1 61 ? -3.234 17.281 -8.328 1 98.62 61 ASP B CA 1
ATOM 2070 C C . ASP B 1 61 ? -1.896 17.875 -7.887 1 98.62 61 ASP B C 1
ATOM 2072 O O . ASP B 1 61 ? -1.816 18.547 -6.855 1 98.62 61 ASP B O 1
ATOM 2076 N N . PRO B 1 62 ? -0.883 17.641 -8.727 1 98.44 62 PRO B N 1
ATOM 2077 C CA . PRO B 1 62 ? 0.429 18.156 -8.328 1 98.44 62 PRO B CA 1
ATOM 2078 C C . PRO B 1 62 ? 0.449 19.688 -8.195 1 98.44 62 PRO B C 1
ATOM 2080 O O . PRO B 1 62 ? 1.13 20.219 -7.316 1 98.44 62 PRO B O 1
ATOM 2083 N N . GLY B 1 63 ? -0.234 20.328 -9.055 1 98.69 63 GLY B N 1
ATOM 2084 C CA . GLY B 1 63 ? -0.318 21.781 -8.945 1 98.69 63 GLY B CA 1
ATOM 2085 C C . GLY B 1 63 ? -0.958 22.25 -7.648 1 98.69 63 GLY B C 1
ATOM 2086 O O . GLY B 1 63 ? -0.538 23.25 -7.062 1 98.69 63 GLY B O 1
ATOM 2087 N N . HIS B 1 64 ? -1.951 21.547 -7.223 1 98.81 64 HIS B N 1
ATOM 2088 C CA . HIS B 1 64 ? -2.619 21.875 -5.969 1 98.81 64 HIS B CA 1
ATOM 2089 C C . HIS B 1 64 ? -1.688 21.688 -4.777 1 98.81 64 HIS B C 1
ATOM 2091 O O . HIS B 1 64 ? -1.614 22.531 -3.893 1 98.81 64 HIS B O 1
ATOM 2097 N N . ARG B 1 65 ? -0.951 20.594 -4.734 1 98.81 65 ARG B N 1
ATOM 2098 C CA . ARG B 1 65 ? 0.001 20.344 -3.654 1 98.81 65 ARG B CA 1
ATOM 2099 C C . ARG B 1 65 ? 1.07 21.422 -3.607 1 98.81 65 ARG B C 1
ATOM 2101 O O . ARG B 1 65 ? 1.419 21.922 -2.529 1 98.81 65 ARG B O 1
ATOM 2108 N N . ALA B 1 66 ? 1.513 21.781 -4.766 1 98.75 66 ALA B N 1
ATOM 2109 C CA . ALA B 1 66 ? 2.5 22.844 -4.836 1 98.75 66 ALA B CA 1
ATOM 2110 C C . ALA B 1 66 ? 1.937 24.141 -4.27 1 98.75 66 ALA B C 1
ATOM 2112 O O . ALA B 1 66 ? 2.645 24.891 -3.594 1 98.75 66 ALA B O 1
ATOM 2113 N N . ALA B 1 67 ? 0.714 24.406 -4.562 1 98.88 67 ALA B N 1
ATOM 2114 C CA . ALA B 1 67 ? 0.063 25.609 -4.062 1 98.88 67 ALA B CA 1
ATOM 2115 C C . ALA B 1 67 ? -0.046 25.594 -2.541 1 98.88 67 ALA B C 1
ATOM 2117 O O . ALA B 1 67 ? 0.1 26.625 -1.887 1 98.88 67 ALA B O 1
ATOM 2118 N N . LEU B 1 68 ? -0.333 24.453 -1.984 1 98.94 68 LEU B N 1
ATOM 2119 C CA . LEU B 1 68 ? -0.39 24.312 -0.532 1 98.94 68 LEU B CA 1
ATOM 2120 C C . LEU B 1 68 ? 0.956 24.656 0.098 1 98.94 68 LEU B C 1
ATOM 2122 O O . LEU B 1 68 ? 1.016 25.422 1.07 1 98.94 68 LEU B O 1
ATOM 2126 N N . VAL B 1 69 ? 2.018 24.156 -0.458 1 98.94 69 VAL B N 1
ATOM 2127 C CA . VAL B 1 69 ? 3.357 24.359 0.083 1 98.94 69 VAL B CA 1
ATOM 2128 C C . VAL B 1 69 ? 3.77 25.812 -0.117 1 98.94 69 VAL B C 1
ATOM 2130 O O . VAL B 1 69 ? 4.395 26.422 0.761 1 98.94 69 VAL B O 1
ATOM 2133 N N . ALA B 1 70 ? 3.391 26.344 -1.268 1 98.88 70 ALA B N 1
ATOM 2134 C CA . ALA B 1 70 ? 3.664 27.75 -1.508 1 98.88 70 ALA B CA 1
ATOM 2135 C C . ALA B 1 70 ? 2.967 28.625 -0.471 1 98.88 70 ALA B C 1
ATOM 2137 O O . ALA B 1 70 ? 3.535 29.625 -0.002 1 98.88 70 ALA B O 1
ATOM 2138 N N . ALA B 1 71 ? 1.732 28.328 -0.146 1 98.94 71 ALA B N 1
ATOM 2139 C CA . ALA B 1 71 ? 0.997 29.062 0.882 1 98.94 71 ALA B CA 1
ATOM 2140 C C . ALA B 1 71 ? 1.706 28.969 2.23 1 98.94 71 ALA B C 1
ATOM 2142 O O . ALA B 1 71 ? 1.786 29.969 2.963 1 98.94 71 ALA B O 1
ATOM 2143 N N . ALA B 1 72 ? 2.174 27.797 2.566 1 98.88 72 ALA B N 1
ATOM 2144 C CA . ALA B 1 72 ? 2.926 27.625 3.805 1 98.88 72 ALA B CA 1
ATOM 2145 C C . ALA B 1 72 ? 4.184 28.484 3.811 1 98.88 72 ALA B C 1
ATOM 2147 O O . ALA B 1 72 ? 4.512 29.109 4.82 1 98.88 72 ALA B O 1
ATOM 2148 N N . ARG B 1 73 ? 4.848 28.469 2.68 1 98.62 73 ARG B N 1
ATOM 2149 C CA . ARG B 1 73 ? 6.047 29.297 2.549 1 98.62 73 ARG B CA 1
ATOM 2150 C C . ARG B 1 73 ? 5.742 30.766 2.822 1 98.62 73 ARG B C 1
ATOM 2152 O O . ARG B 1 73 ? 6.516 31.453 3.49 1 98.62 73 ARG B O 1
ATOM 2159 N N . ARG B 1 74 ? 4.652 31.219 2.318 1 98.56 74 ARG B N 1
ATOM 2160 C CA . ARG B 1 74 ? 4.25 32.625 2.516 1 98.56 74 ARG B CA 1
ATOM 2161 C C . ARG B 1 74 ? 3.949 32.906 3.984 1 98.56 74 ARG B C 1
ATOM 2163 O O . ARG B 1 74 ? 4.109 34.031 4.453 1 98.56 74 ARG B O 1
ATOM 2170 N N . LEU B 1 75 ? 3.484 31.891 4.664 1 98.5 75 LEU B N 1
ATOM 2171 C CA . LEU B 1 75 ? 3.178 32.031 6.082 1 98.5 75 LEU B CA 1
ATOM 2172 C C . LEU B 1 75 ? 4.445 31.938 6.926 1 98.5 75 LEU B C 1
ATOM 2174 O O . LEU B 1 75 ? 4.406 32.156 8.141 1 98.5 75 LEU B O 1
ATOM 2178 N N . GLY B 1 76 ? 5.539 31.531 6.348 1 97.94 76 GLY B N 1
ATOM 2179 C CA . GLY B 1 76 ? 6.805 31.562 7.059 1 97.94 76 GLY B CA 1
ATOM 2180 C C . GLY B 1 76 ? 7.496 30.219 7.098 1 97.94 76 GLY B C 1
ATOM 2181 O O . GLY B 1 76 ? 8.586 30.078 7.66 1 97.94 76 GLY B O 1
ATOM 2182 N N . GLY B 1 77 ? 6.906 29.219 6.516 1 98.25 77 GLY B N 1
ATOM 2183 C CA . GLY B 1 77 ? 7.496 27.891 6.48 1 98.25 77 GLY B CA 1
ATOM 2184 C C . GLY B 1 77 ? 6.488 26.781 6.699 1 98.25 77 GLY B C 1
ATOM 2185 O O . GLY B 1 77 ? 5.297 26.969 6.438 1 98.25 77 GLY B O 1
ATOM 2186 N N . ALA B 1 78 ? 6.98 25.641 7.078 1 98.75 78 ALA B N 1
ATOM 2187 C CA . ALA B 1 78 ? 6.164 24.484 7.434 1 98.75 78 ALA B CA 1
ATOM 2188 C C . ALA B 1 78 ? 6.816 23.672 8.547 1 98.75 78 ALA B C 1
ATOM 2190 O O . ALA B 1 78 ? 7.949 23.203 8.406 1 98.75 78 ALA B O 1
ATOM 2191 N N . ASP B 1 79 ? 6.094 23.547 9.594 1 98.88 79 ASP B N 1
ATOM 2192 C CA . ASP B 1 79 ? 6.59 22.812 10.75 1 98.88 79 ASP B CA 1
ATOM 2193 C C . ASP B 1 79 ? 5.895 21.453 10.875 1 98.88 79 ASP B C 1
ATOM 2195 O O . ASP B 1 79 ? 6.41 20.547 11.523 1 98.88 79 ASP B O 1
ATOM 2199 N N . LEU B 1 80 ? 4.723 21.328 10.305 1 98.94 80 LEU B N 1
ATOM 2200 C CA . LEU B 1 80 ? 3.896 20.125 10.406 1 98.94 80 LEU B CA 1
ATOM 2201 C C . LEU B 1 80 ? 3.111 19.891 9.117 1 98.94 80 LEU B C 1
ATOM 2203 O O . LEU B 1 80 ? 2.49 20.828 8.594 1 98.94 80 LEU B O 1
ATOM 2207 N N . VAL B 1 81 ? 3.225 18.75 8.562 1 98.94 81 VAL B N 1
ATOM 2208 C CA . VAL B 1 81 ? 2.363 18.297 7.473 1 98.94 81 VAL B CA 1
ATOM 2209 C C . VAL B 1 81 ? 1.509 17.125 7.945 1 98.94 81 VAL B C 1
ATOM 2211 O O . VAL B 1 81 ? 2.035 16.125 8.43 1 98.94 81 VAL B O 1
ATOM 2214 N N . VAL B 1 82 ? 0.202 17.25 7.871 1 98.94 82 VAL B N 1
ATOM 2215 C CA . VAL B 1 82 ? -0.732 16.188 8.234 1 98.94 82 VAL B CA 1
ATOM 2216 C C . VAL B 1 82 ? -1.458 15.688 6.988 1 98.94 82 VAL B C 1
ATOM 2218 O O . VAL B 1 82 ? -2.346 16.375 6.465 1 98.94 82 VAL B O 1
ATOM 2221 N N . SER B 1 83 ? -1.077 14.516 6.547 1 98.69 83 SER B N 1
ATOM 2222 C CA . SER B 1 83 ? -1.805 13.844 5.477 1 98.69 83 SER B CA 1
ATOM 2223 C C . SER B 1 83 ? -3.051 13.148 6.012 1 98.69 83 SER B C 1
ATOM 2225 O O . SER B 1 83 ? -3.002 11.977 6.387 1 98.69 83 SER B O 1
ATOM 2227 N N . ASN B 1 84 ? -4.141 13.867 5.961 1 98.62 84 ASN B N 1
ATOM 2228 C CA . ASN B 1 84 ? -5.406 13.398 6.516 1 98.62 84 ASN B CA 1
ATOM 2229 C C . ASN B 1 84 ? -6.422 13.086 5.422 1 98.62 84 ASN B C 1
ATOM 2231 O O . ASN B 1 84 ? -7.328 12.281 5.621 1 98.62 84 ASN B O 1
ATOM 2235 N N . ALA B 1 85 ? -6.332 13.797 4.262 1 98.25 85 ALA B N 1
ATOM 2236 C CA . ALA B 1 85 ? -7.203 13.484 3.135 1 98.25 85 ALA B CA 1
ATOM 2237 C C . ALA B 1 85 ? -7.145 11.992 2.797 1 98.25 85 ALA B C 1
ATOM 2239 O O . ALA B 1 85 ? -6.062 11.406 2.752 1 98.25 85 ALA B O 1
ATOM 2240 N N . SER B 1 86 ? -8.305 11.375 2.627 1 97.75 86 SER B N 1
ATOM 2241 C CA . SER B 1 86 ? -8.336 9.93 2.428 1 97.75 86 SER B CA 1
ATOM 2242 C C . SER B 1 86 ? -9.492 9.523 1.529 1 97.75 86 SER B C 1
ATOM 2244 O O . SER B 1 86 ? -10.492 10.234 1.431 1 97.75 86 SER B O 1
ATOM 2246 N N . ALA B 1 87 ? -9.32 8.438 0.864 1 97.88 87 ALA B N 1
ATOM 2247 C CA . ALA B 1 87 ? -10.359 7.789 0.075 1 97.88 87 ALA B CA 1
ATOM 2248 C C . ALA B 1 87 ? -10.516 6.324 0.476 1 97.88 87 ALA B C 1
ATOM 2250 O O . ALA B 1 87 ? -9.523 5.633 0.719 1 97.88 87 ALA B O 1
ATOM 2251 N N . LEU B 1 88 ? -11.734 5.891 0.524 1 97.94 88 LEU B N 1
ATOM 2252 C CA . LEU B 1 88 ? -12.039 4.512 0.897 1 97.94 88 LEU B CA 1
ATOM 2253 C C . LEU B 1 88 ? -11.812 3.568 -0.279 1 97.94 88 LEU B C 1
ATOM 2255 O O . LEU B 1 88 ? -11.406 2.418 -0.089 1 97.94 88 LEU B O 1
ATOM 2259 N N . GLY B 1 89 ? -12.117 4.051 -1.5 1 97.31 89 GLY B N 1
ATOM 2260 C CA . GLY B 1 89 ? -12.031 3.246 -2.707 1 97.31 89 GLY B CA 1
ATOM 2261 C C . GLY B 1 89 ? -13.328 2.541 -3.049 1 97.31 89 GLY B C 1
ATOM 2262 O O . GLY B 1 89 ? -13.492 2.035 -4.16 1 97.31 89 GLY B O 1
ATOM 2263 N N . ALA B 1 90 ? -14.164 2.398 -2.082 1 96.5 90 ALA B N 1
ATOM 2264 C CA . ALA B 1 90 ? -15.508 1.864 -2.258 1 96.5 90 ALA B CA 1
ATOM 2265 C C . ALA B 1 90 ? -16.453 2.385 -1.176 1 96.5 90 ALA B C 1
ATOM 2267 O O . ALA B 1 90 ? -16.062 2.49 -0.009 1 96.5 90 ALA B O 1
ATOM 2268 N N . GLU B 1 91 ? -17.641 2.725 -1.581 1 95.62 91 GLU B N 1
ATOM 2269 C CA . GLU B 1 91 ? -18.672 3.188 -0.658 1 95.62 91 GLU B CA 1
ATOM 2270 C C . GLU B 1 91 ? -20.031 2.6 -1.011 1 95.62 91 GLU B C 1
ATOM 2272 O O . GLU B 1 91 ? -20.656 3.01 -1.99 1 95.62 91 GLU B O 1
ATOM 2277 N N . PRO B 1 92 ? -20.531 1.643 -0.239 1 96.62 92 PRO B N 1
ATOM 2278 C CA . PRO B 1 92 ? -19.906 1.079 0.953 1 96.62 92 PRO B CA 1
ATOM 2279 C C . PRO B 1 92 ? -18.734 0.158 0.615 1 96.62 92 PRO B C 1
ATOM 2281 O O . PRO B 1 92 ? -18.453 -0.096 -0.562 1 96.62 92 PRO B O 1
ATOM 2284 N N . LEU B 1 93 ? -18 -0.25 1.62 1 97.56 93 LEU B N 1
ATOM 2285 C CA . LEU B 1 93 ? -16.906 -1.197 1.437 1 97.56 93 LEU B CA 1
ATOM 2286 C C . LEU B 1 93 ? -17.438 -2.564 1.015 1 97.56 93 LEU B C 1
ATOM 2288 O O . LEU B 1 93 ? -18.516 -2.984 1.46 1 97.56 93 LEU B O 1
ATOM 2292 N N . VAL B 1 94 ? -16.688 -3.232 0.2 1 98.44 94 VAL B N 1
ATOM 2293 C CA . VAL B 1 94 ? -17.078 -4.523 -0.355 1 98.44 94 VAL B CA 1
ATOM 2294 C C . VAL B 1 94 ? -15.93 -5.512 -0.235 1 98.44 94 VAL B C 1
ATOM 2296 O O . VAL B 1 94 ? -14.773 -5.105 -0.086 1 98.44 94 VAL B O 1
ATOM 2299 N N . PRO B 1 95 ? -16.25 -6.824 -0.27 1 98.75 95 PRO B N 1
ATOM 2300 C CA . PRO B 1 95 ? -15.156 -7.797 -0.297 1 98.75 95 PRO B CA 1
ATOM 2301 C C . PRO B 1 95 ? -14.219 -7.605 -1.487 1 98.75 95 PRO B C 1
ATOM 2303 O O . PRO B 1 95 ? -14.609 -7.008 -2.494 1 98.75 95 PRO B O 1
ATOM 2306 N N . LEU B 1 96 ? -13.031 -8.117 -1.365 1 98.88 96 LEU B N 1
ATOM 2307 C CA . LEU B 1 96 ? -12.016 -7.941 -2.4 1 98.88 96 LEU B CA 1
ATOM 2308 C C . LEU B 1 96 ? -12.5 -8.508 -3.732 1 98.88 96 LEU B C 1
ATOM 2310 O O . LEU B 1 96 ? -12.188 -7.969 -4.793 1 98.88 96 LEU B O 1
ATOM 2314 N N . ALA B 1 97 ? -13.242 -9.555 -3.691 1 98.75 97 ALA B N 1
ATOM 2315 C CA . ALA B 1 97 ? -13.75 -10.188 -4.906 1 98.75 97 ALA B CA 1
ATOM 2316 C C . ALA B 1 97 ? -14.586 -9.211 -5.727 1 98.75 97 ALA B C 1
ATOM 2318 O O . ALA B 1 97 ? -14.633 -9.305 -6.953 1 98.75 97 ALA B O 1
ATOM 2319 N N . GLU B 1 98 ? -15.156 -8.242 -5.059 1 98.62 98 GLU B N 1
ATOM 2320 C CA . GLU B 1 98 ? -16.109 -7.34 -5.695 1 98.62 98 GLU B CA 1
ATOM 2321 C C . GLU B 1 98 ? -15.531 -5.93 -5.82 1 98.62 98 GLU B C 1
ATOM 2323 O O . GLU B 1 98 ? -16.156 -5.047 -6.406 1 98.62 98 GLU B O 1
ATOM 2328 N N . LEU B 1 99 ? -14.391 -5.707 -5.254 1 98.81 99 LEU B N 1
ATOM 2329 C CA . LEU B 1 99 ? -13.789 -4.379 -5.281 1 98.81 99 LEU B CA 1
ATOM 2330 C C . LEU B 1 99 ? -13.383 -3.992 -6.699 1 98.81 99 LEU B C 1
ATOM 2332 O O . LEU B 1 99 ? -12.57 -4.676 -7.324 1 98.81 99 LEU B O 1
ATOM 2336 N N . ARG B 1 100 ? -14.016 -2.939 -7.211 1 98.69 100 ARG B N 1
ATOM 2337 C CA . ARG B 1 100 ? -13.578 -2.436 -8.508 1 98.69 100 ARG B CA 1
ATOM 2338 C C . ARG B 1 100 ? -12.141 -1.928 -8.445 1 98.69 100 ARG B C 1
ATOM 2340 O O . ARG B 1 100 ? -11.773 -1.198 -7.523 1 98.69 100 ARG B O 1
ATOM 2347 N N . LEU B 1 101 ? -11.359 -2.217 -9.453 1 98.88 101 LEU B N 1
ATOM 2348 C CA . LEU B 1 101 ? -9.945 -1.861 -9.43 1 98.88 101 LEU B CA 1
ATOM 2349 C C . LEU B 1 101 ? -9.766 -0.35 -9.508 1 98.88 101 LEU B C 1
ATOM 2351 O O . LEU B 1 101 ? -8.797 0.192 -8.953 1 98.88 101 LEU B O 1
ATOM 2355 N N . ASP B 1 102 ? -10.68 0.328 -10.164 1 98.69 102 ASP B N 1
ATOM 2356 C CA . ASP B 1 102 ? -10.617 1.786 -10.188 1 98.69 102 ASP B CA 1
ATOM 2357 C C . ASP B 1 102 ? -10.742 2.361 -8.781 1 98.69 102 ASP B C 1
ATOM 2359 O O . ASP B 1 102 ? -10.141 3.389 -8.469 1 98.69 102 ASP B O 1
ATOM 2363 N N . GLY B 1 103 ? -11.602 1.743 -7.98 1 98.75 103 GLY B N 1
ATOM 2364 C CA . GLY B 1 103 ? -11.703 2.145 -6.586 1 98.75 103 GLY B CA 1
ATOM 2365 C C . GLY B 1 103 ? -10.406 1.946 -5.816 1 98.75 103 GLY B C 1
ATOM 2366 O O . GLY B 1 103 ? -10 2.814 -5.039 1 98.75 103 GLY B O 1
ATOM 2367 N N . LEU B 1 104 ? -9.781 0.819 -6.027 1 98.88 104 LEU B N 1
ATOM 2368 C CA . LEU B 1 104 ? -8.484 0.564 -5.418 1 98.88 104 LEU B CA 1
ATOM 2369 C C . LEU B 1 104 ? -7.461 1.608 -5.859 1 98.88 104 LEU B C 1
ATOM 2371 O O . LEU B 1 104 ? -6.734 2.16 -5.031 1 98.88 104 LEU B O 1
ATOM 2375 N N . ARG B 1 105 ? -7.445 1.854 -7.16 1 98.88 105 ARG B N 1
ATOM 2376 C CA . ARG B 1 105 ? -6.531 2.857 -7.695 1 98.88 105 ARG B CA 1
ATOM 2377 C C . ARG B 1 105 ? -6.766 4.215 -7.047 1 98.88 105 ARG B C 1
ATOM 2379 O O . ARG B 1 105 ? -5.812 4.934 -6.73 1 98.88 105 ARG B O 1
ATOM 2386 N N . ARG B 1 106 ? -7.969 4.539 -6.875 1 98.75 106 ARG B N 1
ATOM 2387 C CA . ARG B 1 106 ? -8.305 5.816 -6.262 1 98.75 106 ARG B CA 1
ATOM 2388 C C . ARG B 1 106 ? -7.789 5.891 -4.828 1 98.75 106 ARG B C 1
ATOM 2390 O O . ARG B 1 106 ? -7.203 6.898 -4.426 1 98.75 106 ARG B O 1
ATOM 2397 N N . ALA B 1 107 ? -8.031 4.852 -4.047 1 98.88 107 ALA B N 1
ATOM 2398 C CA . ALA B 1 107 ? -7.531 4.809 -2.676 1 98.88 107 ALA B CA 1
ATOM 2399 C C . ALA B 1 107 ? -6.012 4.938 -2.641 1 98.88 107 ALA B C 1
ATOM 2401 O O . ALA B 1 107 ? -5.469 5.703 -1.843 1 98.88 107 ALA B O 1
ATOM 2402 N N . LEU B 1 108 ? -5.371 4.23 -3.533 1 98.94 108 LEU B N 1
ATOM 2403 C CA . LEU B 1 108 ? -3.914 4.273 -3.586 1 98.94 108 LEU B CA 1
ATOM 2404 C C . LEU B 1 108 ? -3.426 5.656 -3.994 1 98.94 108 LEU B C 1
ATOM 2406 O O . LEU B 1 108 ? -2.434 6.152 -3.453 1 98.94 108 LEU B O 1
ATOM 2410 N N . GLU B 1 109 ? -4.09 6.234 -4.914 1 98.94 109 GLU B N 1
ATOM 2411 C CA . GLU B 1 109 ? -3.678 7.551 -5.395 1 98.94 109 GLU B CA 1
ATOM 2412 C C . GLU B 1 109 ? -3.828 8.609 -4.305 1 98.94 109 GLU B C 1
ATOM 2414 O O . GLU B 1 109 ? -2.912 9.398 -4.066 1 98.94 109 GLU B O 1
ATOM 2419 N N . VAL B 1 110 ? -4.91 8.656 -3.643 1 98.88 110 VAL B N 1
ATOM 2420 C CA . VAL B 1 110 ? -5.203 9.688 -2.66 1 98.88 110 VAL B CA 1
ATOM 2421 C C . VAL B 1 110 ? -4.402 9.438 -1.387 1 98.88 110 VAL B C 1
ATOM 2423 O O . VAL B 1 110 ? -3.762 10.352 -0.859 1 98.88 110 VAL B O 1
ATOM 2426 N N . ASN B 1 111 ? -4.418 8.203 -0.908 1 98.94 111 ASN B N 1
ATOM 2427 C CA . ASN B 1 111 ? -3.898 7.906 0.423 1 98.94 111 ASN B CA 1
ATOM 2428 C C . ASN B 1 111 ? -2.381 7.742 0.41 1 98.94 111 ASN B C 1
ATOM 2430 O O . ASN B 1 111 ? -1.729 7.875 1.447 1 98.94 111 ASN B O 1
ATOM 2434 N N . VAL B 1 112 ? -1.857 7.41 -0.749 1 98.94 112 VAL B N 1
ATOM 2435 C CA . VAL B 1 112 ? -0.447 7.039 -0.775 1 98.94 112 VAL B CA 1
ATOM 2436 C C . VAL B 1 112 ? 0.328 8.008 -1.667 1 98.94 112 VAL B C 1
ATOM 2438 O O . VAL B 1 112 ? 1.183 8.75 -1.188 1 98.94 112 VAL B O 1
ATOM 2441 N N . VAL B 1 113 ? -0.038 8.055 -2.932 1 98.94 113 VAL B N 1
ATOM 2442 C CA . VAL B 1 113 ? 0.734 8.82 -3.9 1 98.94 113 VAL B CA 1
ATOM 2443 C C . VAL B 1 113 ? 0.651 10.312 -3.564 1 98.94 113 VAL B C 1
ATOM 2445 O O . VAL B 1 113 ? 1.672 11 -3.508 1 98.94 113 VAL B O 1
ATOM 2448 N N . ALA B 1 114 ? -0.529 10.797 -3.338 1 98.94 114 ALA B N 1
ATOM 2449 C CA . ALA B 1 114 ? -0.729 12.211 -3.021 1 98.94 114 ALA B CA 1
ATOM 2450 C C . ALA B 1 114 ? -0.018 12.586 -1.726 1 98.94 114 ALA B C 1
ATOM 2452 O O . ALA B 1 114 ? 0.569 13.664 -1.624 1 98.94 114 ALA B O 1
ATOM 2453 N N . ALA B 1 115 ? -0.102 11.727 -0.738 1 98.88 115 ALA B N 1
ATOM 2454 C CA . ALA B 1 115 ? 0.552 11.984 0.543 1 98.88 115 ALA B CA 1
ATOM 2455 C C . ALA B 1 115 ? 2.061 12.125 0.369 1 98.88 115 ALA B C 1
ATOM 2457 O O . ALA B 1 115 ? 2.666 13.07 0.885 1 98.88 115 ALA B O 1
ATOM 2458 N N . LEU B 1 116 ? 2.672 11.172 -0.364 1 98.94 116 LEU B N 1
ATOM 2459 C CA . LEU B 1 116 ? 4.105 11.281 -0.612 1 98.94 116 LEU B CA 1
ATOM 2460 C C . LEU B 1 116 ? 4.434 12.547 -1.387 1 98.94 116 LEU B C 1
ATOM 2462 O O . LEU B 1 116 ? 5.398 13.25 -1.063 1 98.94 116 LEU B O 1
ATOM 2466 N N . GLY B 1 117 ? 3.65 12.812 -2.414 1 98.94 117 GLY B N 1
ATOM 2467 C CA . GLY B 1 117 ? 3.881 14.008 -3.207 1 98.94 117 GLY B CA 1
ATOM 2468 C C . GLY B 1 117 ? 3.889 15.273 -2.381 1 98.94 117 GLY B C 1
ATOM 2469 O O . GLY B 1 117 ? 4.742 16.141 -2.578 1 98.94 117 GLY B O 1
ATOM 2470 N N . LEU B 1 118 ? 2.926 15.406 -1.505 1 98.94 118 LEU B N 1
ATOM 2471 C CA . LEU B 1 118 ? 2.854 16.594 -0.649 1 98.94 118 LEU B CA 1
ATOM 2472 C C . LEU B 1 118 ? 4.082 16.688 0.248 1 98.94 118 LEU B C 1
ATOM 2474 O O . LEU B 1 118 ? 4.664 17.766 0.395 1 98.94 118 LEU B O 1
ATOM 2478 N N . VAL B 1 119 ? 4.469 15.602 0.854 1 98.94 119 VAL B N 1
ATOM 2479 C CA . VAL B 1 119 ? 5.629 15.562 1.738 1 98.94 119 VAL B CA 1
ATOM 2480 C C . VAL B 1 119 ? 6.887 15.945 0.958 1 98.94 119 VAL B C 1
ATOM 2482 O O . VAL B 1 119 ? 7.711 16.719 1.44 1 98.94 119 VAL B O 1
ATOM 2485 N N . GLN B 1 120 ? 7.027 15.359 -0.266 1 98.94 120 GLN B N 1
ATOM 2486 C CA . GLN B 1 120 ? 8.188 15.688 -1.093 1 98.94 120 GLN B CA 1
ATOM 2487 C C . GLN B 1 120 ? 8.289 17.188 -1.334 1 98.94 120 GLN B C 1
ATOM 2489 O O . GLN B 1 120 ? 9.359 17.781 -1.195 1 98.94 120 GLN B O 1
ATOM 2494 N N . GLU B 1 121 ? 7.184 17.812 -1.658 1 98.75 121 GLU B N 1
ATOM 2495 C CA . GLU B 1 121 ? 7.152 19.25 -1.919 1 98.75 121 GLU B CA 1
ATOM 2496 C C . GLU B 1 121 ? 7.461 20.047 -0.655 1 98.75 121 GLU B C 1
ATOM 2498 O O . GLU B 1 121 ? 8.055 21.125 -0.725 1 98.75 121 GLU B O 1
ATOM 2503 N N . ALA B 1 122 ? 7.086 19.547 0.469 1 98.88 122 ALA B N 1
ATOM 2504 C CA . ALA B 1 122 ? 7.176 20.281 1.727 1 98.88 122 ALA B CA 1
ATOM 2505 C C . ALA B 1 122 ? 8.523 20.047 2.402 1 98.88 122 ALA B C 1
ATOM 2507 O O . ALA B 1 122 ? 8.891 20.766 3.336 1 98.88 122 ALA B O 1
ATOM 2508 N N . LEU B 1 123 ? 9.273 19.031 1.973 1 98.88 123 LEU B N 1
ATOM 2509 C CA . LEU B 1 123 ? 10.469 18.562 2.66 1 98.88 123 LEU B CA 1
ATOM 2510 C C . LEU B 1 123 ? 11.461 19.703 2.861 1 98.88 123 LEU B C 1
ATOM 2512 O O . LEU B 1 123 ? 12.031 19.859 3.947 1 98.88 123 LEU B O 1
ATOM 2516 N N . PRO B 1 124 ? 11.695 20.547 1.811 1 98.75 124 PRO B N 1
ATOM 2517 C CA . PRO B 1 124 ? 12.648 21.641 2.041 1 98.75 124 PRO B CA 1
ATOM 2518 C C . PRO B 1 124 ? 12.234 22.547 3.203 1 98.75 124 PRO B C 1
ATOM 2520 O O . PRO B 1 124 ? 13.094 22.984 3.975 1 98.75 124 PRO B O 1
ATOM 2523 N N . LEU B 1 125 ? 10.992 22.828 3.363 1 98.88 125 LEU B N 1
ATOM 2524 C CA . LEU B 1 125 ? 10.516 23.656 4.469 1 98.88 125 LEU B CA 1
ATOM 2525 C C . LEU B 1 125 ? 10.586 22.891 5.785 1 98.88 125 LEU B C 1
ATOM 2527 O O . LEU B 1 125 ? 10.992 23.453 6.809 1 98.88 125 LEU B O 1
ATOM 2531 N N . LEU B 1 126 ? 10.211 21.625 5.762 1 98.94 126 LEU B N 1
ATOM 2532 C CA . LEU B 1 126 ? 10.234 20.781 6.957 1 98.94 126 LEU B CA 1
ATOM 2533 C C . LEU B 1 126 ? 11.648 20.672 7.512 1 98.94 126 LEU B C 1
ATOM 2535 O O . LEU B 1 126 ? 11.852 20.719 8.727 1 98.94 126 LEU B O 1
ATOM 2539 N N . ARG B 1 127 ? 12.594 20.531 6.645 1 98.62 127 ARG B N 1
ATOM 2540 C CA . ARG B 1 127 ? 13.984 20.359 7.027 1 98.62 127 ARG B CA 1
ATOM 2541 C C . ARG B 1 127 ? 14.531 21.609 7.703 1 98.62 127 ARG B C 1
ATOM 2543 O O . ARG B 1 127 ? 15.469 21.531 8.5 1 98.62 127 ARG B O 1
ATOM 2550 N N . ARG B 1 128 ? 13.945 22.703 7.395 1 98.19 128 ARG B N 1
ATOM 2551 C CA . ARG B 1 128 ? 14.391 23.969 7.965 1 98.19 128 ARG B CA 1
ATOM 2552 C C . ARG B 1 128 ? 13.734 24.219 9.312 1 98.19 128 ARG B C 1
ATOM 2554 O O . ARG B 1 128 ? 14.203 25.062 10.094 1 98.19 128 ARG B O 1
ATOM 2561 N N . SER B 1 129 ? 12.641 23.594 9.57 1 98.19 129 SER B N 1
ATOM 2562 C CA . SER B 1 129 ? 11.93 23.75 10.836 1 98.19 129 SER B CA 1
ATOM 2563 C C . SER B 1 129 ? 12.711 23.125 11.992 1 98.19 129 SER B C 1
ATOM 2565 O O . SER B 1 129 ? 13.297 22.047 11.844 1 98.19 129 SER B O 1
ATOM 2567 N N . PRO B 1 130 ? 12.797 23.781 13.117 1 96.25 130 PRO B N 1
ATOM 2568 C CA . PRO B 1 130 ? 13.484 23.188 14.273 1 96.25 130 PRO B CA 1
ATOM 2569 C C . PRO B 1 130 ? 12.812 21.906 14.773 1 96.25 130 PRO B C 1
ATOM 2571 O O . PRO B 1 130 ? 13.453 21.094 15.43 1 96.25 130 PRO B O 1
ATOM 2574 N N . ALA B 1 131 ? 11.539 21.734 14.414 1 97.31 131 ALA B N 1
ATOM 2575 C CA . ALA B 1 131 ? 10.797 20.562 14.859 1 97.31 131 ALA B CA 1
ATOM 2576 C C . ALA B 1 131 ? 9.93 20.016 13.734 1 97.31 131 ALA B C 1
ATOM 2578 O O . ALA B 1 131 ? 8.742 19.719 13.938 1 97.31 131 ALA B O 1
ATOM 2579 N N . GLY B 1 132 ? 10.508 19.938 12.547 1 98.81 132 GLY B N 1
ATOM 2580 C CA . GLY B 1 132 ? 9.758 19.453 11.398 1 98.81 132 GLY B CA 1
ATOM 2581 C C . GLY B 1 132 ? 9.094 18.125 11.641 1 98.81 132 GLY B C 1
ATOM 2582 O O . GLY B 1 132 ? 9.711 17.188 12.164 1 98.81 132 GLY B O 1
ATOM 2583 N N . THR B 1 133 ? 7.777 17.984 11.359 1 98.94 133 THR B N 1
ATOM 2584 C CA . THR B 1 133 ? 6.98 16.797 11.688 1 98.94 133 THR B CA 1
ATOM 2585 C C . THR B 1 133 ? 6.047 16.438 10.539 1 98.94 133 THR B C 1
ATOM 2587 O O . THR B 1 133 ? 5.477 17.328 9.891 1 98.94 133 THR B O 1
ATOM 2590 N N . VAL B 1 134 ? 5.98 15.195 10.234 1 98.94 134 VAL B N 1
ATOM 2591 C CA . VAL B 1 134 ? 4.996 14.648 9.305 1 98.94 134 VAL B CA 1
ATOM 2592 C C . VAL B 1 134 ? 4.07 13.68 10.039 1 98.94 134 VAL B C 1
ATOM 2594 O O . VAL B 1 134 ? 4.535 12.797 10.773 1 98.94 134 VAL B O 1
ATOM 2597 N N . ILE B 1 135 ? 2.787 13.867 9.93 1 98.94 135 ILE B N 1
ATOM 2598 C CA . ILE B 1 135 ? 1.8 12.914 10.422 1 98.94 135 ILE B CA 1
ATOM 2599 C C . ILE B 1 135 ? 1.033 12.32 9.242 1 98.94 135 ILE B C 1
ATOM 2601 O O . ILE B 1 135 ? 0.385 13.047 8.484 1 98.94 135 ILE B O 1
ATOM 2605 N N . ALA B 1 136 ? 1.153 11.078 9.047 1 98.88 136 ALA B N 1
ATOM 2606 C CA . ALA B 1 136 ? 0.297 10.312 8.141 1 98.88 136 ALA B CA 1
ATOM 2607 C C . ALA B 1 136 ? -0.862 9.672 8.898 1 98.88 136 ALA B C 1
ATOM 2609 O O . ALA B 1 136 ? -0.65 8.812 9.758 1 98.88 136 ALA B O 1
ATOM 2610 N N . VAL B 1 137 ? -2.078 10.07 8.602 1 98.75 137 VAL B N 1
ATOM 2611 C CA . VAL B 1 137 ? -3.23 9.5 9.289 1 98.75 137 VAL B CA 1
ATOM 2612 C C . VAL B 1 137 ? -3.512 8.094 8.758 1 98.75 137 VAL B C 1
ATOM 2614 O O . VAL B 1 137 ? -3.979 7.938 7.625 1 98.75 137 VAL B O 1
ATOM 2617 N N . SER B 1 138 ? -3.217 7.141 9.555 1 98.38 138 SER B N 1
ATOM 2618 C CA . SER B 1 138 ? -3.34 5.723 9.227 1 98.38 138 SER B CA 1
ATOM 2619 C C . SER B 1 138 ? -4.684 5.164 9.688 1 98.38 138 SER B C 1
ATOM 2621 O O . SER B 1 138 ? -5.676 5.891 9.742 1 98.38 138 SER B O 1
ATOM 2623 N N . SER B 1 139 ? -4.773 3.93 9.797 1 97.31 139 SER B N 1
ATOM 2624 C CA . SER B 1 139 ? -5.965 3.197 10.211 1 97.31 139 SER B CA 1
ATOM 2625 C C . SER B 1 139 ? -5.605 1.834 10.789 1 97.31 139 SER B C 1
ATOM 2627 O O . SER B 1 139 ? -4.543 1.286 10.484 1 97.31 139 SER B O 1
ATOM 2629 N N . ASP B 1 140 ? -6.516 1.324 11.648 1 96.38 140 ASP B N 1
ATOM 2630 C CA . ASP B 1 140 ? -6.367 -0.059 12.094 1 96.38 140 ASP B CA 1
ATOM 2631 C C . ASP B 1 140 ? -6.418 -1.023 10.906 1 96.38 140 ASP B C 1
ATOM 2633 O O . ASP B 1 140 ? -5.82 -2.1 10.953 1 96.38 140 ASP B O 1
ATOM 2637 N N . ALA B 1 141 ? -7.098 -0.665 9.898 1 97.44 141 ALA B N 1
ATOM 2638 C CA . ALA B 1 141 ? -7.223 -1.489 8.703 1 97.44 141 ALA B CA 1
ATOM 2639 C C . ALA B 1 141 ? -5.867 -1.673 8.016 1 97.44 141 ALA B C 1
ATOM 2641 O O . ALA B 1 141 ? -5.707 -2.551 7.168 1 97.44 141 ALA B O 1
ATOM 2642 N N . ALA B 1 142 ? -4.891 -0.863 8.344 1 98.31 142 ALA B N 1
ATOM 2643 C CA . ALA B 1 142 ? -3.551 -0.993 7.777 1 98.31 142 ALA B CA 1
ATOM 2644 C C . ALA B 1 142 ? -2.84 -2.229 8.32 1 98.31 142 ALA B C 1
ATOM 2646 O O . ALA B 1 142 ? -1.886 -2.721 7.715 1 98.31 142 ALA B O 1
ATOM 2647 N N . VAL B 1 143 ? -3.32 -2.713 9.492 1 97.12 143 VAL B N 1
ATOM 2648 C CA . VAL B 1 143 ? -2.539 -3.756 10.148 1 97.12 143 VAL B CA 1
ATOM 2649 C C . VAL B 1 143 ? -3.447 -4.926 10.523 1 97.12 143 VAL B C 1
ATOM 2651 O O . VAL B 1 143 ? -2.967 -5.984 10.938 1 97.12 143 VAL B O 1
ATOM 2654 N N . GLU B 1 144 ? -4.707 -4.738 10.414 1 96.75 144 GLU B N 1
ATOM 2655 C CA . GLU B 1 144 ? -5.668 -5.797 10.695 1 96.75 144 GLU B CA 1
ATOM 2656 C C . GLU B 1 144 ? -6.43 -6.203 9.438 1 96.75 144 GLU B C 1
ATOM 2658 O O . GLU B 1 144 ? -6.848 -5.348 8.656 1 96.75 144 GLU B O 1
ATOM 2663 N N . ALA B 1 145 ? -6.652 -7.48 9.273 1 97.31 145 ALA B N 1
ATOM 2664 C CA . ALA B 1 145 ? -7.32 -8 8.086 1 97.31 145 ALA B CA 1
ATOM 2665 C C . ALA B 1 145 ? -8.836 -7.996 8.258 1 97.31 145 ALA B C 1
ATOM 2667 O O . ALA B 1 145 ? -9.469 -9.055 8.289 1 97.31 145 ALA B O 1
ATOM 2668 N N . TYR B 1 146 ? -9.469 -6.867 8.203 1 96.31 146 TYR B N 1
ATOM 2669 C CA . TYR B 1 146 ? -10.922 -6.742 8.289 1 96.31 146 TYR B CA 1
ATOM 2670 C C . TYR B 1 146 ? -11.57 -7.004 6.938 1 96.31 146 TYR B C 1
ATOM 2672 O O . TYR B 1 146 ? -11.242 -6.348 5.945 1 96.31 146 TYR B O 1
ATOM 2680 N N . GLY B 1 147 ? -12.492 -7.984 6.926 1 97.62 147 GLY B N 1
ATOM 2681 C CA . GLY B 1 147 ? -13.242 -8.188 5.699 1 97.62 147 GLY B CA 1
ATOM 2682 C C . GLY B 1 147 ? -13.836 -6.902 5.145 1 97.62 147 GLY B C 1
ATOM 2683 O O . GLY B 1 147 ? -14.242 -6.02 5.906 1 97.62 147 GLY B O 1
ATOM 2684 N N . THR B 1 148 ? -13.836 -6.746 3.844 1 98 148 THR B N 1
ATOM 2685 C CA . THR B 1 148 ? -14.406 -5.66 3.053 1 98 148 THR B CA 1
ATOM 2686 C C . THR B 1 148 ? -13.492 -4.434 3.094 1 98 148 THR B C 1
ATOM 2688 O O . THR B 1 148 ? -13.664 -3.502 2.307 1 98 148 THR B O 1
ATOM 2691 N N . TRP B 1 149 ? -12.516 -4.348 3.969 1 98.06 149 TRP B N 1
ATOM 2692 C CA . TRP B 1 149 ? -11.648 -3.18 4.121 1 98.06 149 TRP B CA 1
ATOM 2693 C C . TRP B 1 149 ? -10.352 -3.357 3.338 1 98.06 149 TRP B C 1
ATOM 2695 O O . TRP B 1 149 ? -9.398 -2.607 3.535 1 98.06 149 TRP B O 1
ATOM 2705 N N . GLY B 1 150 ? -10.32 -4.359 2.523 1 98.62 150 GLY B N 1
ATOM 2706 C CA . GLY B 1 150 ? -9.07 -4.777 1.913 1 98.62 150 GLY B CA 1
ATOM 2707 C C . GLY B 1 150 ? -8.414 -3.688 1.088 1 98.62 150 GLY B C 1
ATOM 2708 O O . GLY B 1 150 ? -7.203 -3.473 1.182 1 98.62 150 GLY B O 1
ATOM 2709 N N . GLY B 1 151 ? -9.18 -3.033 0.169 1 98.75 151 GLY B N 1
ATOM 2710 C CA . GLY B 1 151 ? -8.617 -1.977 -0.658 1 98.75 151 GLY B CA 1
ATOM 2711 C C . GLY B 1 151 ? -8.125 -0.788 0.146 1 98.75 151 GLY B C 1
ATOM 2712 O O . GLY B 1 151 ? -6.992 -0.339 -0.029 1 98.75 151 GLY B O 1
ATOM 2713 N N . TYR B 1 152 ? -8.992 -0.291 1.037 1 98.69 152 TYR B N 1
ATOM 2714 C CA . TYR B 1 152 ? -8.625 0.813 1.919 1 98.69 152 TYR B CA 1
ATOM 2715 C C . TYR B 1 152 ? -7.445 0.438 2.807 1 98.69 152 TYR B C 1
ATOM 2717 O O . TYR B 1 152 ? -6.477 1.191 2.91 1 98.69 152 TYR B O 1
ATOM 2725 N N . GLY B 1 153 ? -7.508 -0.752 3.42 1 98.81 153 GLY B N 1
ATOM 2726 C CA . GLY B 1 153 ? -6.438 -1.236 4.277 1 98.81 153 GLY B CA 1
ATOM 2727 C C . GLY B 1 153 ? -5.105 -1.347 3.566 1 98.81 153 GLY B C 1
ATOM 2728 O O . GLY B 1 153 ? -4.062 -0.995 4.125 1 98.81 153 GLY B O 1
ATOM 2729 N N . ALA B 1 154 ? -5.152 -1.849 2.393 1 98.94 154 ALA B N 1
ATOM 2730 C CA . ALA B 1 154 ? -3.932 -1.943 1.596 1 98.94 154 ALA B CA 1
ATOM 2731 C C . ALA B 1 154 ? -3.311 -0.566 1.381 1 98.94 154 ALA B C 1
ATOM 2733 O O . ALA B 1 154 ? -2.092 -0.403 1.494 1 98.94 154 ALA B O 1
ATOM 2734 N N . SER B 1 155 ? -4.109 0.427 1.029 1 98.94 155 SER B N 1
ATOM 2735 C CA . SER B 1 155 ? -3.6 1.78 0.836 1 98.94 155 SER B CA 1
ATOM 2736 C C . SER B 1 155 ? -2.998 2.334 2.125 1 98.94 155 SER B C 1
ATOM 2738 O O . SER B 1 155 ? -1.96 2.998 2.096 1 98.94 155 SER B O 1
ATOM 2740 N N . LYS B 1 156 ? -3.635 2.078 3.248 1 98.94 156 LYS B N 1
ATOM 2741 C CA . LYS B 1 156 ? -3.131 2.588 4.52 1 98.94 156 LYS B CA 1
ATOM 2742 C C . LYS B 1 156 ? -1.878 1.835 4.957 1 98.94 156 LYS B C 1
ATOM 2744 O O . LYS B 1 156 ? -0.986 2.412 5.582 1 98.94 156 LYS B O 1
ATOM 2749 N N . ALA B 1 157 ? -1.797 0.533 4.633 1 98.94 157 ALA B N 1
ATOM 2750 C CA . ALA B 1 157 ? -0.559 -0.207 4.867 1 98.94 157 ALA B CA 1
ATOM 2751 C C . ALA B 1 157 ? 0.597 0.392 4.07 1 98.94 157 ALA B C 1
ATOM 2753 O O . ALA B 1 157 ? 1.709 0.527 4.586 1 98.94 157 ALA B O 1
ATOM 2754 N N . ALA B 1 158 ? 0.318 0.688 2.836 1 98.94 158 ALA B N 1
ATOM 2755 C CA . ALA B 1 158 ? 1.332 1.328 2.002 1 98.94 158 ALA B CA 1
ATOM 2756 C C . ALA B 1 158 ? 1.754 2.672 2.588 1 98.94 158 ALA B C 1
ATOM 2758 O O . ALA B 1 158 ? 2.945 2.99 2.635 1 98.94 158 ALA B O 1
ATOM 2759 N N . LEU B 1 159 ? 0.825 3.455 3.014 1 98.94 159 LEU B N 1
ATOM 2760 C CA . LEU B 1 159 ? 1.101 4.746 3.635 1 98.94 159 LEU B CA 1
ATOM 2761 C C . LEU B 1 159 ? 1.987 4.578 4.867 1 98.94 159 LEU B C 1
ATOM 2763 O O . LEU B 1 159 ? 2.945 5.332 5.055 1 98.94 159 LEU B O 1
ATOM 2767 N N . ASP B 1 160 ? 1.623 3.619 5.723 1 98.94 160 ASP B N 1
ATOM 2768 C CA . ASP B 1 160 ? 2.422 3.328 6.91 1 98.94 160 ASP B CA 1
ATOM 2769 C C . ASP B 1 160 ? 3.871 3.023 6.535 1 98.94 160 ASP B C 1
ATOM 2771 O O . ASP B 1 160 ? 4.797 3.463 7.219 1 98.94 160 ASP B O 1
ATOM 2775 N N . ARG B 1 161 ? 3.998 2.256 5.469 1 98.88 161 ARG B N 1
ATOM 2776 C CA . ARG B 1 161 ? 5.34 1.868 5.051 1 98.88 161 ARG B CA 1
ATOM 2777 C C . ARG B 1 161 ? 6.129 3.074 4.547 1 98.88 161 ARG B C 1
ATOM 2779 O O . ARG B 1 161 ? 7.316 3.215 4.848 1 98.88 161 ARG B O 1
ATOM 2786 N N . LEU B 1 162 ? 5.508 3.945 3.807 1 98.94 162 LEU B N 1
ATOM 2787 C CA . LEU B 1 162 ? 6.152 5.176 3.365 1 98.94 162 LEU B CA 1
ATOM 2788 C C . LEU B 1 162 ? 6.598 6.016 4.559 1 98.94 162 LEU B C 1
ATOM 2790 O O . LEU B 1 162 ? 7.719 6.527 4.582 1 98.94 162 LEU B O 1
ATOM 2794 N N . ALA B 1 163 ? 5.703 6.137 5.531 1 98.94 163 ALA B N 1
ATOM 2795 C CA . ALA B 1 163 ? 6.023 6.926 6.723 1 98.94 163 ALA B CA 1
ATOM 2796 C C . ALA B 1 163 ? 7.227 6.344 7.457 1 98.94 163 ALA B C 1
ATOM 2798 O O . ALA B 1 163 ? 8.117 7.082 7.883 1 98.94 163 ALA B O 1
ATOM 2799 N N . ALA B 1 164 ? 7.219 5.031 7.594 1 98.88 164 ALA B N 1
ATOM 2800 C CA . ALA B 1 164 ? 8.32 4.371 8.297 1 98.88 164 ALA B CA 1
ATOM 2801 C C . ALA B 1 164 ? 9.648 4.613 7.586 1 98.88 164 ALA B C 1
ATOM 2803 O O . ALA B 1 164 ? 10.641 4.961 8.227 1 98.88 164 ALA B O 1
ATOM 2804 N N . VAL B 1 165 ? 9.656 4.434 6.289 1 98.94 165 VAL B N 1
ATOM 2805 C CA . VAL B 1 165 ? 10.891 4.602 5.523 1 98.94 165 VAL B CA 1
ATOM 2806 C C . VAL B 1 165 ? 11.312 6.07 5.543 1 98.94 165 VAL B C 1
ATOM 2808 O O . VAL B 1 165 ? 12.5 6.379 5.664 1 98.94 165 VAL B O 1
ATOM 2811 N N . LEU B 1 166 ? 10.352 6.984 5.41 1 98.94 166 LEU B N 1
ATOM 2812 C CA . LEU B 1 166 ? 10.68 8.406 5.492 1 98.94 166 LEU B CA 1
ATOM 2813 C C . LEU B 1 166 ? 11.352 8.727 6.82 1 98.94 166 LEU B C 1
ATOM 2815 O O . LEU B 1 166 ? 12.336 9.477 6.859 1 98.94 166 LEU B O 1
ATOM 2819 N N . GLY B 1 167 ? 10.812 8.203 7.934 1 98.88 167 GLY B N 1
ATOM 2820 C CA . GLY B 1 167 ? 11.43 8.406 9.234 1 98.88 167 GLY B CA 1
ATOM 2821 C C . GLY B 1 167 ? 12.875 7.934 9.289 1 98.88 167 GLY B C 1
ATOM 2822 O O . GLY B 1 167 ? 13.719 8.578 9.906 1 98.88 167 GLY B O 1
ATOM 2823 N N . ALA B 1 168 ? 13.133 6.836 8.648 1 98.75 168 ALA B N 1
ATOM 2824 C CA . ALA B 1 168 ? 14.492 6.301 8.602 1 98.75 168 ALA B CA 1
ATOM 2825 C C . ALA B 1 168 ? 15.406 7.188 7.758 1 98.75 168 ALA B C 1
ATOM 2827 O O . ALA B 1 168 ? 16.578 7.383 8.094 1 98.75 168 ALA B O 1
ATOM 2828 N N . GLU B 1 169 ? 14.898 7.734 6.738 1 98.88 169 GLU B N 1
ATOM 2829 C CA . GLU B 1 169 ? 15.68 8.516 5.789 1 98.88 169 GLU B CA 1
ATOM 2830 C C . GLU B 1 169 ? 15.883 9.945 6.285 1 98.88 169 GLU B C 1
ATOM 2832 O O . GLU B 1 169 ? 16.812 10.633 5.852 1 98.88 169 GLU B O 1
ATOM 2837 N N . GLU B 1 170 ? 14.953 10.398 7.109 1 98.75 170 GLU B N 1
ATOM 2838 C CA . GLU B 1 170 ? 14.977 11.75 7.652 1 98.75 170 GLU B CA 1
ATOM 2839 C C . GLU B 1 170 ? 15.031 11.734 9.18 1 98.75 170 GLU B C 1
ATOM 2841 O O . GLU B 1 170 ? 14.078 12.156 9.844 1 98.75 170 GLU B O 1
ATOM 2846 N N . PRO B 1 171 ? 16.156 11.406 9.742 1 97.81 171 PRO B N 1
ATOM 2847 C CA . PRO B 1 171 ? 16.219 11.219 11.195 1 97.81 171 PRO B CA 1
ATOM 2848 C C . PRO B 1 171 ? 16.031 12.523 11.969 1 97.81 171 PRO B C 1
ATOM 2850 O O . PRO B 1 171 ? 15.734 12.5 13.164 1 97.81 171 PRO B O 1
ATOM 2853 N N . ALA B 1 172 ? 16.219 13.664 11.305 1 98.25 172 ALA B N 1
ATOM 2854 C CA . ALA B 1 172 ? 16.047 14.953 11.977 1 98.25 172 ALA B CA 1
ATOM 2855 C C . ALA B 1 172 ? 14.578 15.328 12.078 1 98.25 172 ALA B C 1
ATOM 2857 O O . ALA B 1 172 ? 14.211 16.219 12.836 1 98.25 172 ALA B O 1
ATOM 2858 N N . LEU B 1 173 ? 13.734 14.711 11.297 1 98.81 173 LEU B N 1
ATOM 2859 C CA . LEU B 1 173 ? 12.289 14.93 11.344 1 98.81 173 LEU B CA 1
ATOM 2860 C C . LEU B 1 173 ? 11.617 13.914 12.266 1 98.81 173 LEU B C 1
ATOM 2862 O O . LEU B 1 173 ? 12.203 12.883 12.594 1 98.81 173 LEU B O 1
ATOM 2866 N N . ARG B 1 174 ? 10.477 14.25 12.805 1 98.88 174 ARG B N 1
ATOM 2867 C CA . ARG B 1 174 ? 9.562 13.234 13.328 1 98.88 174 ARG B CA 1
ATOM 2868 C C . ARG B 1 174 ? 8.508 12.859 12.289 1 98.88 174 ARG B C 1
ATOM 2870 O O . ARG B 1 174 ? 7.879 13.742 11.695 1 98.88 174 ARG B O 1
ATOM 2877 N N . VAL B 1 175 ? 8.438 11.594 12.016 1 98.94 175 VAL B N 1
ATOM 2878 C CA . VAL B 1 175 ? 7.457 11.047 11.086 1 98.94 175 VAL B CA 1
ATOM 2879 C C . VAL B 1 175 ? 6.598 10 11.797 1 98.94 175 VAL B C 1
ATOM 2881 O O . VAL B 1 175 ? 7.09 8.945 12.188 1 98.94 175 VAL B O 1
ATOM 2884 N N . TRP B 1 176 ? 5.27 10.328 11.945 1 98.88 176 TRP B N 1
ATOM 2885 C CA . TRP B 1 176 ? 4.379 9.43 12.68 1 98.88 176 TRP B CA 1
ATOM 2886 C C . TRP B 1 176 ? 3.229 8.969 11.789 1 98.88 176 TRP B C 1
ATOM 2888 O O . TRP B 1 176 ? 2.543 9.781 11.172 1 98.88 176 TRP B O 1
ATOM 2898 N N . ALA B 1 177 ? 3.068 7.688 11.633 1 98.81 177 ALA B N 1
ATOM 2899 C CA . ALA B 1 177 ? 1.794 7.113 11.203 1 98.81 177 ALA B CA 1
ATOM 2900 C C . ALA B 1 177 ? 0.848 6.938 12.391 1 98.81 177 ALA B C 1
ATOM 2902 O O . ALA B 1 177 ? 1.152 6.199 13.328 1 98.81 177 ALA B O 1
ATOM 2903 N N . VAL B 1 178 ? -0.318 7.59 12.352 1 98.62 178 VAL B N 1
ATOM 2904 C CA . VAL B 1 178 ? -1.164 7.609 13.539 1 98.62 178 VAL B CA 1
ATOM 2905 C C . VAL B 1 178 ? -2.527 7.004 13.211 1 98.62 178 VAL B C 1
ATOM 2907 O O . VAL B 1 178 ? -3.227 7.48 12.32 1 98.62 178 VAL B O 1
ATOM 2910 N N . ASP B 1 179 ? -2.871 5.969 13.805 1 98.25 179 ASP B N 1
ATOM 2911 C CA . ASP B 1 179 ? -4.219 5.41 13.781 1 98.25 179 ASP B CA 1
ATOM 2912 C C . ASP B 1 179 ? -5.137 6.145 14.758 1 98.25 179 ASP B C 1
ATOM 2914 O O . ASP B 1 179 ? -5 6 15.977 1 98.25 179 ASP B O 1
ATOM 2918 N N . PRO B 1 180 ? -6.047 6.887 14.242 1 96.56 180 PRO B N 1
ATOM 2919 C CA . PRO B 1 180 ? -6.902 7.664 15.141 1 96.56 180 PRO B CA 1
ATOM 2920 C C . PRO B 1 180 ? -7.949 6.805 15.852 1 96.56 180 PRO B C 1
ATOM 2922 O O . PRO B 1 180 ? -8.602 7.266 16.797 1 96.56 180 PRO B O 1
ATOM 2925 N N . GLY B 1 181 ? -8.102 5.492 15.43 1 92.69 181 GLY B N 1
ATOM 2926 C CA . GLY B 1 181 ? -9.211 4.68 15.891 1 92.69 181 GLY B CA 1
ATOM 2927 C C . GLY B 1 181 ? -10.508 4.969 15.148 1 92.69 181 GLY B C 1
ATOM 2928 O O . GLY B 1 181 ? -10.555 5.855 14.297 1 92.69 181 GLY B O 1
ATOM 2929 N N . ASP B 1 182 ? -11.547 4.184 15.469 1 89 182 ASP B N 1
ATOM 2930 C CA . ASP B 1 182 ? -12.859 4.418 14.875 1 89 182 ASP B CA 1
ATOM 2931 C C . ASP B 1 182 ? -13.484 5.707 15.406 1 89 182 ASP B C 1
ATOM 2933 O O . ASP B 1 182 ? -13.539 5.918 16.625 1 89 182 ASP B O 1
ATOM 2937 N N . MET B 1 183 ? -13.812 6.516 14.469 1 89.94 183 MET B N 1
ATOM 2938 C CA . MET B 1 183 ? -14.422 7.785 14.859 1 89.94 183 MET B CA 1
ATOM 2939 C C . MET B 1 183 ? -15.773 7.98 14.172 1 89.94 183 MET B C 1
ATOM 2941 O O . MET B 1 183 ? -16.031 7.379 13.125 1 89.94 183 MET B O 1
ATOM 2945 N N . ALA B 1 184 ? -16.562 8.758 14.812 1 85.38 184 ALA B N 1
ATOM 2946 C CA . ALA B 1 184 ? -17.828 9.156 14.203 1 85.38 184 ALA B CA 1
ATOM 2947 C C . ALA B 1 184 ? -17.609 10.211 13.117 1 85.38 184 ALA B C 1
ATOM 2949 O O . ALA B 1 184 ? -17.609 11.406 13.391 1 85.38 184 ALA B O 1
ATOM 2950 N N . THR B 1 185 ? -17.312 9.797 11.93 1 89.44 185 THR B N 1
ATOM 2951 C CA . THR B 1 185 ? -17.078 10.656 10.773 1 89.44 185 THR B CA 1
ATOM 2952 C C . THR B 1 185 ? -17.938 10.219 9.586 1 89.44 185 THR B C 1
ATOM 2954 O O . THR B 1 185 ? -18.453 9.102 9.562 1 89.44 185 THR B O 1
ATOM 2957 N N . GLU B 1 186 ? -18.016 11.102 8.664 1 86.12 186 GLU B N 1
ATOM 2958 C CA . GLU B 1 186 ? -18.719 10.773 7.426 1 86.12 186 GLU B CA 1
ATOM 2959 C C . GLU B 1 186 ? -18 9.648 6.672 1 86.12 186 GLU B C 1
ATOM 2961 O O . GLU B 1 186 ? -18.656 8.805 6.047 1 86.12 186 GLU B O 1
ATOM 2966 N N . LEU B 1 187 ? -16.703 9.648 6.742 1 86.56 187 LEU B N 1
ATOM 2967 C CA . LEU B 1 187 ? -15.938 8.594 6.086 1 86.56 187 LEU B CA 1
ATOM 2968 C C . LEU B 1 187 ? -16.297 7.223 6.637 1 86.56 187 LEU B C 1
ATOM 2970 O O . LEU B 1 187 ? -16.562 6.289 5.875 1 86.56 187 LEU B O 1
ATOM 2974 N N . TYR B 1 188 ? -16.375 7.086 7.902 1 88.81 188 TYR B N 1
ATOM 2975 C CA . TYR B 1 188 ? -16.734 5.812 8.523 1 88.81 188 TYR B CA 1
ATOM 2976 C C . TYR B 1 188 ? -18.156 5.41 8.164 1 88.81 188 TYR B C 1
ATOM 2978 O O . TYR B 1 188 ? -18.422 4.246 7.852 1 88.81 188 TYR B O 1
ATOM 2986 N N . ALA B 1 189 ? -19.047 6.41 8.242 1 89.62 189 ALA B N 1
ATOM 2987 C CA . ALA B 1 189 ? -20.438 6.137 7.922 1 89.62 189 ALA B CA 1
ATOM 2988 C C . ALA B 1 189 ? -20.578 5.625 6.488 1 89.62 189 ALA B C 1
ATOM 2990 O O . ALA B 1 189 ? -21.422 4.766 6.211 1 89.62 189 ALA B O 1
ATOM 2991 N N . ALA B 1 190 ? -19.797 6.184 5.621 1 89.81 190 ALA B N 1
ATOM 2992 C CA . ALA B 1 190 ? -19.812 5.758 4.223 1 89.81 190 ALA B CA 1
ATOM 2993 C C . ALA B 1 190 ? -19.234 4.352 4.074 1 89.81 190 ALA B C 1
ATOM 2995 O O . ALA B 1 190 ? -19.688 3.58 3.217 1 89.81 190 ALA B O 1
ATOM 2996 N N . ALA B 1 191 ? -18.281 3.998 4.879 1 91.12 191 ALA B N 1
ATOM 2997 C CA . ALA B 1 191 ? -17.625 2.695 4.832 1 91.12 191 ALA B CA 1
ATOM 2998 C C . ALA B 1 191 ? -18.562 1.585 5.281 1 91.12 191 ALA B C 1
ATOM 3000 O O . ALA B 1 191 ? -18.641 0.533 4.641 1 91.12 191 ALA B O 1
ATOM 3001 N N . VAL B 1 192 ? -19.188 1.757 6.359 1 92.56 192 VAL B N 1
ATOM 3002 C CA . VAL B 1 192 ? -20.062 0.762 6.98 1 92.56 192 VAL B CA 1
ATOM 3003 C C . VAL B 1 192 ? -21.422 1.377 7.273 1 92.56 192 VAL B C 1
ATOM 3005 O O . VAL B 1 192 ? -21.781 1.605 8.43 1 92.56 192 VAL B O 1
ATOM 3008 N N . PRO B 1 193 ? -22.266 1.377 6.27 1 88.75 193 PRO B N 1
ATOM 3009 C CA . PRO B 1 193 ? -23.562 1.99 6.5 1 88.75 193 PRO B CA 1
ATOM 3010 C C . PRO B 1 193 ? -24.438 1.184 7.461 1 88.75 193 PRO B C 1
ATOM 3012 O O . PRO B 1 193 ? -24.391 -0.049 7.457 1 88.75 193 PRO B O 1
ATOM 3015 N N . GLY B 1 194 ? -25.094 1.817 8.258 1 86.5 194 GLY B N 1
ATOM 3016 C CA . GLY B 1 194 ? -26.047 1.175 9.148 1 86.5 194 GLY B CA 1
ATOM 3017 C C . GLY B 1 194 ? -25.453 0.798 10.492 1 86.5 194 GLY B C 1
ATOM 3018 O O . GLY B 1 194 ? -26.141 0.296 11.367 1 86.5 194 GLY B O 1
ATOM 3019 N N . ASP B 1 195 ? -24.094 0.909 10.516 1 85.31 195 ASP B N 1
ATOM 3020 C CA . ASP B 1 195 ? -23.453 0.694 11.812 1 85.31 195 ASP B CA 1
ATOM 3021 C C . ASP B 1 195 ? -23.703 1.876 12.75 1 85.31 195 ASP B C 1
ATOM 3023 O O . ASP B 1 195 ? -23.141 2.955 12.555 1 85.31 195 ASP B O 1
ATOM 3027 N N . ASP B 1 196 ? -24.422 1.721 13.781 1 81.94 196 ASP B N 1
ATOM 3028 C CA . ASP B 1 196 ? -24.844 2.809 14.664 1 81.94 196 ASP B CA 1
ATOM 3029 C C . ASP B 1 196 ? -24.125 2.73 16.016 1 81.94 196 ASP B C 1
ATOM 3031 O O . ASP B 1 196 ? -24.5 3.424 16.953 1 81.94 196 ASP B O 1
ATOM 3035 N N . GLU B 1 197 ? -23.156 1.869 16.031 1 86.38 197 GLU B N 1
ATOM 3036 C CA . GLU B 1 197 ? -22.422 1.775 17.297 1 86.38 197 GLU B CA 1
ATOM 3037 C C . GLU B 1 197 ? -21.703 3.086 17.609 1 86.38 197 GLU B C 1
ATOM 3039 O O . GLU B 1 197 ? -21.156 3.734 16.719 1 86.38 197 GLU B O 1
ATOM 3044 N N . PRO B 1 198 ? -21.812 3.453 18.859 1 86.19 198 PRO B N 1
ATOM 3045 C CA . PRO B 1 198 ? -21.188 4.719 19.234 1 86.19 198 PRO B CA 1
ATOM 3046 C C . PRO B 1 198 ? -19.672 4.727 18.969 1 86.19 198 PRO B C 1
ATOM 3048 O O . PRO B 1 198 ? -19.016 3.701 19.141 1 86.19 198 PRO B O 1
ATOM 3051 N N . ARG B 1 199 ? -19.172 5.793 18.516 1 90 199 ARG B N 1
ATOM 3052 C CA . ARG B 1 199 ? -17.75 6.059 18.281 1 90 199 ARG B CA 1
ATOM 3053 C C . ARG B 1 199 ? -17.359 7.449 18.766 1 90 199 ARG B C 1
ATOM 3055 O O . ARG B 1 199 ? -18.203 8.352 18.812 1 90 199 ARG B O 1
ATOM 3062 N N . PRO B 1 200 ? -16.094 7.594 19.203 1 90.75 200 PRO B N 1
ATOM 3063 C CA . PRO B 1 200 ? -15.656 8.922 19.641 1 90.75 200 PRO B CA 1
ATOM 3064 C C . PRO B 1 200 ? -15.766 9.977 18.547 1 90.75 200 PRO B C 1
ATOM 3066 O O . PRO B 1 200 ? -15.562 9.664 17.375 1 90.75 200 PRO B O 1
ATOM 3069 N N . ALA B 1 201 ? -16.109 11.156 19.047 1 93.5 201 ALA B N 1
ATOM 3070 C CA . ALA B 1 201 ? -16.031 12.297 18.125 1 93.5 201 ALA B CA 1
ATOM 3071 C C . ALA B 1 201 ? -14.594 12.648 17.797 1 93.5 201 ALA B C 1
ATOM 3073 O O . ALA B 1 201 ? -13.688 12.43 18.609 1 93.5 201 ALA B O 1
ATOM 3074 N N . PRO B 1 202 ? -14.375 13.258 16.625 1 94.75 202 PRO B N 1
ATOM 3075 C CA . PRO B 1 202 ? -13.016 13.648 16.25 1 94.75 202 PRO B CA 1
ATOM 3076 C C . PRO B 1 202 ? -12.328 14.492 17.312 1 94.75 202 PRO B C 1
ATOM 3078 O O . PRO B 1 202 ? -11.141 14.281 17.609 1 94.75 202 PRO B O 1
ATOM 3081 N N . ALA B 1 203 ? -13.047 15.398 17.953 1 94.44 203 ALA B N 1
ATOM 3082 C CA . ALA B 1 203 ? -12.492 16.281 18.969 1 94.44 203 ALA B CA 1
ATOM 3083 C C . ALA B 1 203 ? -11.93 15.492 20.141 1 94.44 203 ALA B C 1
ATOM 3085 O O . ALA B 1 203 ? -10.977 15.93 20.797 1 94.44 203 ALA B O 1
ATOM 3086 N N . GLU B 1 204 ? -12.438 14.266 20.344 1 94.81 204 GLU B N 1
ATOM 3087 C CA . GLU B 1 204 ? -12.008 13.43 21.453 1 94.81 204 GLU B CA 1
ATOM 3088 C C . GLU B 1 204 ? -10.688 12.727 21.125 1 94.81 204 GLU B C 1
ATOM 3090 O O . GLU B 1 204 ? -10 12.234 22.031 1 94.81 204 GLU B O 1
ATOM 3095 N N . VAL B 1 205 ? -10.336 12.703 19.906 1 96 205 VAL B N 1
ATOM 3096 C CA . VAL B 1 205 ? -9.133 11.992 19.469 1 96 205 VAL B CA 1
ATOM 3097 C C . VAL B 1 205 ? -7.98 12.977 19.312 1 96 205 VAL B C 1
ATOM 3099 O O . VAL B 1 205 ? -6.812 12.594 19.422 1 96 205 VAL B O 1
ATOM 3102 N N . VAL B 1 206 ? -8.273 14.25 19.188 1 97.31 206 VAL B N 1
ATOM 3103 C CA . VAL B 1 206 ? -7.324 15.305 18.844 1 97.31 206 VAL B CA 1
ATOM 3104 C C . VAL B 1 206 ? -6.258 15.414 19.922 1 97.31 206 VAL B C 1
ATOM 3106 O O . VAL B 1 206 ? -5.074 15.594 19.625 1 97.31 206 VAL B O 1
ATOM 3109 N N . PRO B 1 207 ? -6.605 15.219 21.25 1 96.88 207 PRO B N 1
ATOM 3110 C CA . PRO B 1 207 ? -5.586 15.336 22.297 1 96.88 207 PRO B CA 1
ATOM 3111 C C . PRO B 1 207 ? -4.43 14.367 22.109 1 96.88 207 PRO B C 1
ATOM 3113 O O . PRO B 1 207 ? -3.289 14.672 22.469 1 96.88 207 PRO B O 1
ATOM 3116 N N . ALA B 1 208 ? -4.707 13.211 21.578 1 97.12 208 ALA B N 1
ATOM 3117 C CA . ALA B 1 208 ? -3.645 12.242 21.312 1 97.12 208 ALA B CA 1
ATOM 3118 C C . ALA B 1 208 ? -2.639 12.797 20.297 1 97.12 208 ALA B C 1
ATOM 3120 O O . ALA B 1 208 ? -1.43 12.602 20.453 1 97.12 208 ALA B O 1
ATOM 3121 N N . PHE B 1 209 ? -3.086 13.477 19.266 1 98.12 209 PHE B N 1
ATOM 3122 C CA . PHE B 1 209 ? -2.219 14.094 18.266 1 98.12 209 PHE B CA 1
ATOM 3123 C C . PHE B 1 209 ? -1.393 15.211 18.891 1 98.12 209 PHE B C 1
ATOM 3125 O O . PHE B 1 209 ? -0.195 15.328 18.625 1 98.12 209 PHE B O 1
ATOM 3132 N N . LEU B 1 210 ? -2.053 16.062 19.734 1 98.19 210 LEU B N 1
ATOM 3133 C CA . LEU B 1 210 ? -1.349 17.156 20.391 1 98.19 210 LEU B CA 1
ATOM 3134 C C . LEU B 1 210 ? -0.273 16.625 21.328 1 98.19 210 LEU B C 1
ATOM 3136 O O . LEU B 1 210 ? 0.804 17.203 21.438 1 98.19 210 LEU B O 1
ATOM 3140 N N . ARG B 1 211 ? -0.575 15.516 21.969 1 97.69 211 ARG B N 1
ATOM 3141 C CA . ARG B 1 211 ? 0.413 14.906 22.844 1 97.69 211 ARG B CA 1
ATOM 3142 C C . ARG B 1 211 ? 1.653 14.477 22.062 1 97.69 211 ARG B C 1
ATOM 3144 O O . ARG B 1 211 ? 2.779 14.641 22.547 1 97.69 211 ARG B O 1
ATOM 3151 N N . LEU B 1 212 ? 1.467 13.93 20.875 1 98 212 LEU B N 1
ATOM 3152 C CA . LEU B 1 212 ? 2.598 13.562 20.031 1 98 212 LEU B CA 1
ATOM 3153 C C . LEU B 1 212 ? 3.455 14.789 19.719 1 98 212 LEU B C 1
ATOM 3155 O O . LEU B 1 212 ? 4.684 14.727 19.781 1 98 212 LEU B O 1
ATOM 3159 N N . LEU B 1 213 ? 2.803 15.898 19.422 1 98.12 213 LEU B N 1
ATOM 3160 C CA . LEU B 1 213 ? 3.518 17.125 19.078 1 98.12 213 LEU B CA 1
ATOM 3161 C C . LEU B 1 213 ? 4.281 17.656 20.281 1 98.12 213 LEU B C 1
ATOM 3163 O O . LEU B 1 213 ? 5.379 18.203 20.141 1 98.12 213 LEU B O 1
ATOM 3167 N N . ASP B 1 214 ? 3.717 17.453 21.469 1 97.69 214 ASP B N 1
ATOM 3168 C CA . ASP B 1 214 ? 4.336 17.953 22.688 1 97.69 214 ASP B CA 1
ATOM 3169 C C . ASP B 1 214 ? 5.492 17.062 23.125 1 97.69 214 ASP B C 1
ATOM 3171 O O . ASP B 1 214 ? 6.555 17.562 23.516 1 97.69 214 ASP B O 1
ATOM 3175 N N . GLU B 1 215 ? 5.281 15.766 23.047 1 97.62 215 GLU B N 1
ATOM 3176 C CA . GLU B 1 215 ? 6.246 14.812 23.594 1 97.62 215 GLU B CA 1
ATOM 3177 C C . GLU B 1 215 ? 7.297 14.445 22.547 1 97.62 215 GLU B C 1
ATOM 3179 O O . GLU B 1 215 ? 8.406 14.039 22.906 1 97.62 215 GLU B O 1
ATOM 3184 N N . ARG B 1 216 ? 6.949 14.445 21.344 1 98 216 ARG B N 1
ATOM 3185 C CA . ARG B 1 216 ? 7.793 14.211 20.188 1 98 216 ARG B CA 1
ATOM 3186 C C . ARG B 1 216 ? 8.5 12.859 20.281 1 98 216 ARG B C 1
ATOM 3188 O O . ARG B 1 216 ? 9.719 12.781 20.141 1 98 216 ARG B O 1
ATOM 3195 N N . PRO B 1 217 ? 7.75 11.812 20.531 1 98.12 217 PRO B N 1
ATOM 3196 C CA . PRO B 1 217 ? 8.383 10.492 20.531 1 98.12 217 PRO B CA 1
ATOM 3197 C C . PRO B 1 217 ? 9.047 10.156 19.203 1 98.12 217 PRO B C 1
ATOM 3199 O O . PRO B 1 217 ? 8.883 10.883 18.219 1 98.12 217 PRO B O 1
ATOM 3202 N N . ALA B 1 218 ? 9.859 9.125 19.172 1 98.31 218 ALA B N 1
ATOM 3203 C CA . ALA B 1 218 ? 10.57 8.688 17.984 1 98.31 218 ALA B CA 1
ATOM 3204 C C . ALA B 1 218 ? 9.602 8.445 16.828 1 98.31 218 ALA B C 1
ATOM 3206 O O . ALA B 1 218 ? 8.438 8.102 17.047 1 98.31 218 ALA B O 1
ATOM 3207 N N . SER B 1 219 ? 10.102 8.617 15.609 1 98.62 219 SER B N 1
ATOM 3208 C CA . SER B 1 219 ? 9.305 8.281 14.43 1 98.62 219 SER B CA 1
ATOM 3209 C C . SER B 1 219 ? 8.773 6.855 14.508 1 98.62 219 SER B C 1
ATOM 3211 O O . SER B 1 219 ? 9.445 5.969 15.039 1 98.62 219 SER B O 1
ATOM 3213 N N . GLY B 1 220 ? 7.613 6.629 14.039 1 98.19 220 GLY B N 1
ATOM 3214 C CA . GLY B 1 220 ? 7 5.309 14.094 1 98.19 220 GLY B CA 1
ATOM 3215 C C . GLY B 1 220 ? 5.488 5.352 14.031 1 98.19 220 GLY B C 1
ATOM 3216 O O . GLY B 1 220 ? 4.902 6.387 13.703 1 98.19 220 GLY B O 1
ATOM 3217 N N . ARG B 1 221 ? 4.895 4.238 14.258 1 98.25 221 ARG B N 1
ATOM 3218 C CA . ARG B 1 221 ? 3.439 4.125 14.25 1 98.25 221 ARG B CA 1
ATOM 3219 C C . ARG B 1 221 ? 2.871 4.258 15.656 1 98.25 221 ARG B C 1
ATOM 3221 O O . ARG B 1 221 ? 3.402 3.676 16.609 1 98.25 221 ARG B O 1
ATOM 3228 N N . TYR B 1 222 ? 1.78 5.027 15.758 1 97.88 222 TYR B N 1
ATOM 3229 C CA . TYR B 1 222 ? 1.106 5.242 17.031 1 97.88 222 TYR B CA 1
ATOM 3230 C C . TYR B 1 222 ? -0.403 5.09 16.891 1 97.88 222 TYR B C 1
ATOM 3232 O O . TYR B 1 222 ? -0.965 5.41 15.836 1 97.88 222 TYR B O 1
ATOM 3240 N N . ALA B 1 223 ? -1.056 4.586 17.906 1 96.25 223 ALA B N 1
ATOM 3241 C CA . ALA B 1 223 ? -2.514 4.523 18 1 96.25 223 ALA B CA 1
ATOM 3242 C C . ALA B 1 223 ? -3.043 5.539 19 1 96.25 223 ALA B C 1
ATOM 3244 O O . ALA B 1 223 ? -2.674 5.508 20.188 1 96.25 223 ALA B O 1
ATOM 3245 N N . ALA B 1 224 ? -3.912 6.363 18.578 1 92.44 224 ALA B N 1
ATOM 3246 C CA . ALA B 1 224 ? -4.441 7.438 19.422 1 92.44 224 ALA B CA 1
ATOM 3247 C C . ALA B 1 224 ? -5.098 6.879 20.688 1 92.44 224 ALA B C 1
ATOM 3249 O O . ALA B 1 224 ? -4.879 7.395 21.781 1 92.44 224 ALA B O 1
ATOM 3250 N N . PRO B 1 225 ? -5.863 5.82 20.609 1 84 225 PRO B N 1
ATOM 3251 C CA . PRO B 1 225 ? -6.484 5.309 21.828 1 84 225 PRO B CA 1
ATOM 3252 C C . PRO B 1 225 ? -5.457 4.906 22.891 1 84 225 PRO B C 1
ATOM 3254 O O . PRO B 1 225 ? -5.742 4.98 24.078 1 84 225 PRO B O 1
ATOM 3257 N N . ALA B 1 226 ? -4.277 4.492 22.406 1 83.44 226 ALA B N 1
ATOM 3258 C CA . ALA B 1 226 ? -3.227 4.078 23.344 1 83.44 226 ALA B CA 1
ATOM 3259 C C . ALA B 1 226 ? -2.529 5.285 23.953 1 83.44 226 ALA B C 1
ATOM 3261 O O . ALA B 1 226 ? -1.855 5.168 24.984 1 83.44 226 ALA B O 1
ATOM 3262 N N . LEU B 1 227 ? -2.654 6.336 23.266 1 83.62 227 LEU B N 1
ATOM 3263 C CA . LEU B 1 227 ? -1.975 7.547 23.719 1 83.62 227 LEU B CA 1
ATOM 3264 C C . LEU B 1 227 ? -2.855 8.336 24.688 1 83.62 227 LEU B C 1
ATOM 3266 O O . LEU B 1 227 ? -2.363 9.203 25.406 1 83.62 227 LEU B O 1
ATOM 3270 N N . THR B 1 228 ? -4.18 8.055 24.703 1 70.62 228 THR B N 1
ATOM 3271 C CA . THR B 1 228 ? -5.105 8.789 25.562 1 70.62 228 THR B CA 1
ATOM 3272 C C . THR B 1 228 ? -5.246 8.102 26.922 1 70.62 228 THR B C 1
ATOM 3274 O O . THR B 1 228 ? -5.711 8.711 27.875 1 70.62 228 THR B O 1
ATOM 3277 N N . VAL B 1 229 ? -5.043 6.723 27.172 1 57.78 229 VAL B N 1
ATOM 3278 C CA . VAL B 1 229 ? -5.25 6.031 28.438 1 57.78 229 VAL B CA 1
ATOM 3279 C C . VAL B 1 229 ? -4.234 6.516 29.469 1 57.78 229 VAL B C 1
ATOM 3281 O O . VAL B 1 229 ? -4.441 6.367 30.672 1 57.78 229 VAL B O 1
ATOM 3284 N N . GLY B 1 230 ? -3.07 6.875 29.297 1 41.75 230 GLY B N 1
ATOM 3285 C CA . GLY B 1 230 ? -2.258 7.152 30.469 1 41.75 230 GLY B CA 1
ATOM 3286 C C . GLY B 1 230 ? -2.797 8.289 31.328 1 41.75 230 GLY B C 1
ATOM 3287 O O . GLY B 1 230 ? -2.197 8.656 32.344 1 41.75 230 GLY B O 1
ATOM 3288 N N . ARG B 1 231 ? -3.75 9.227 31.078 1 36.34 231 ARG B N 1
ATOM 3289 C CA . ARG B 1 231 ? -3.951 10.172 32.156 1 36.34 231 ARG B CA 1
ATOM 3290 C C . ARG B 1 231 ? -4.84 9.586 33.25 1 36.34 231 ARG B C 1
ATOM 3292 O O . ARG B 1 231 ? -5.75 8.805 32.969 1 36.34 231 ARG B O 1
#

Radius of gyration: 23.15 Å; Cα contacts (8 Å, |Δi|>4): 1076; chains: 2; bounding box: 54×69×58 Å

Organism: Streptomyces collinus (strain DSM 40733 / Tue 365) (NCBI:txid1214242)

Nearest PDB structures (foldseek):
  1xr3-assembly1_B-2  TM=8.946E-01  e=4.561E-16  Streptomyces coelicolor
  3v2h-assembly1_A  TM=8.702E-01  e=1.282E-16  Sinorhizobium meliloti 1021
  3v2h-assembly1_B  TM=8.706E-01  e=2.812E-16  Sinorhizobium meliloti 1021
  2ztu-assembly1_A  TM=8.599E-01  e=1.831E-15  Pseudomonas fragi
  3u4c-assembly1_A-2  TM=8.928E-01  e=3.332E-14  Bacillus subtilis